Protein AF-0000000085051448 (afdb_homodimer)

Secondary structure (DSSP, 8-state):
-EEPEEEES--HHHHHHHHHHT--EEEETTTTT-HHHHHHHH-HHHHHHHHHHH--S-EEEEEEE-GGGTTEE-B-TTSSSBSSEEEEEEHHHHHHHHHS--TT--EEEEEEEEHHHHSTTHHHHS--TTS-TTS--EEEEESS-EEEEEE-SSEEEEEEEES-EEEEEE-GGGTGGG-B--SSS-GGGSPPBSS-TTS--TTT-TTHHHHHHT-EEEEE-TT-EEEE-TT-EEEEEE-SSSEEEEEEEE----TTSPPHHHHHHHHHHHHTTS-HHHHHHHHHHHIIIIIS-HHHHHTTS-GGG-GGGS---HHHHHHHHHHHHHHT-/-EEPEEEES--HHHHHHHHHHTS-EEEETTTTTSHHHHHHHH-HHHHHHHHHHH--S-EEEEEEE-GGGTTEE-B-TTSSSBSSEEEEEEHHHHHHHHHS--TT--EEEEEEEEHHHHSTTHHHHS--TTS-TTS--EEEEESS-EEEEEE-SSEEEEEEEES-EEEEEE-GGGTGGG-B--SSS-GGGSPPBSS-TTS--TTT-TTHHHHHHT-EEEEE-TT-EEEE-TT-EEEEEE-SSSEEEEEEEE----TTSPPHHHHHHHHHHHHTTS-HHHHHHHHHHHIIIIIS-HHHHHTTS-GGG-GGGS---HHHHHHHHHHHHHHT-

InterPro domains:
  IPR003347 JmjC domain [PS51184] (108-267)
  IPR003347 JmjC domain [SM00558] (89-260)
  IPR041667 Cupin-like domain 8 [PF13621] (12-253)

Solvent-accessible surface area (backbone atoms only — not comparable to full-atom values): 34245 Å² total; per-residue (Å²): 112,48,70,50,51,74,42,69,78,75,44,63,69,55,45,54,53,45,60,70,64,58,49,58,33,32,33,48,52,70,45,46,82,27,61,56,23,52,24,35,73,73,30,71,64,45,34,55,50,54,51,57,73,39,46,62,81,55,68,40,63,37,36,40,32,45,42,89,43,72,34,45,52,45,62,27,94,83,53,78,50,56,51,54,48,73,47,77,39,46,66,80,73,44,46,58,53,36,78,56,51,65,90,73,48,50,28,44,35,32,72,67,39,52,27,73,70,47,22,61,60,47,59,77,65,47,73,62,88,80,54,65,85,84,59,57,52,23,38,31,40,26,23,52,34,24,46,50,36,27,41,42,97,31,31,33,42,42,31,30,32,26,42,32,39,37,37,42,32,33,60,50,85,36,48,80,31,43,44,61,44,29,76,79,53,35,79,90,76,32,33,38,30,64,70,52,80,92,68,67,53,52,88,85,39,59,50,37,57,61,33,52,73,59,21,29,36,45,76,38,44,54,8,20,28,34,39,39,36,55,37,33,30,37,26,42,34,37,73,26,64,48,31,31,37,40,32,37,62,50,71,92,68,62,86,86,45,46,59,50,67,47,22,50,50,39,31,41,65,30,36,35,84,47,56,69,64,55,28,50,46,50,49,50,49,41,41,42,52,29,62,44,61,35,64,70,68,47,61,87,49,59,77,91,48,30,49,89,76,37,80,74,44,73,67,53,44,52,52,51,25,48,54,44,21,61,58,32,104,114,46,69,49,51,75,42,67,78,76,44,63,69,55,45,53,53,45,60,71,64,57,51,56,34,32,33,46,51,72,45,46,83,26,60,56,24,52,24,36,72,73,29,72,64,43,32,54,47,53,50,57,73,39,46,61,81,55,69,38,63,36,35,40,31,45,43,88,42,72,34,45,52,47,60,26,95,84,53,80,50,53,51,54,48,73,47,78,38,46,64,79,72,45,46,56,52,38,79,56,51,65,88,72,48,52,28,44,34,33,71,68,40,54,27,73,69,47,22,60,58,46,59,78,64,46,73,61,87,82,53,63,84,84,58,56,53,22,39,31,40,24,22,52,33,25,47,51,35,27,42,39,96,32,30,33,41,42,30,30,32,27,44,32,38,37,38,42,32,32,58,50,86,35,50,78,32,43,44,61,44,29,77,82,53,35,78,90,76,30,34,39,31,63,70,51,80,91,68,67,53,55,88,84,39,58,50,37,57,62,34,51,74,59,21,29,37,45,76,40,43,55,8,20,27,33,39,40,34,53,37,32,30,36,25,42,35,37,73,26,66,47,31,31,35,40,30,36,64,49,71,92,68,62,87,86,45,45,59,51,68,47,23,49,52,39,31,42,65,30,37,34,85,48,58,69,64,54,30,51,45,50,49,48,51,41,43,41,52,30,63,41,61,35,63,71,69,47,59,89,50,59,77,89,49,31,49,87,75,38,78,74,45,74,68,54,45,52,52,52,25,49,55,44,20,61,57,31,105

Structure (mmCIF, N/CA/C/O backbone):
data_AF-0000000085051448-model_v1
#
loop_
_entity.id
_entity.type
_entity.pdbx_description
1 polymer 'Transcription factor jumonji jmjC domain-containing protein'
#
loop_
_atom_site.group_PDB
_atom_site.id
_atom_site.type_symbol
_atom_site.label_atom_id
_atom_site.label_alt_id
_atom_site.label_comp_id
_atom_site.label_asym_id
_atom_site.label_entity_id
_atom_site.label_seq_id
_atom_site.pdbx_PDB_ins_code
_atom_site.Cartn_x
_atom_site.Cartn_y
_atom_site.Cartn_z
_atom_site.occupancy
_atom_site.B_iso_or_equiv
_atom_site.auth_seq_id
_atom_site.auth_comp_id
_atom_site.auth_asym_id
_atom_site.auth_atom_id
_atom_site.pdbx_PDB_model_num
ATOM 1 N N . MET A 1 1 ? -3.305 14.875 30.281 1 81.69 1 MET A N 1
ATOM 2 C CA . MET A 1 1 ? -2.477 15.016 29.094 1 81.69 1 MET A CA 1
ATOM 3 C C . MET A 1 1 ? -1.016 15.242 29.469 1 81.69 1 MET A C 1
ATOM 5 O O . MET A 1 1 ? -0.719 15.992 30.391 1 81.69 1 MET A O 1
ATOM 9 N N . THR A 1 2 ? -0.083 14.578 28.844 1 93.44 2 THR A N 1
ATOM 10 C CA . THR A 1 2 ? 1.352 14.641 29.109 1 93.44 2 THR A CA 1
ATOM 11 C C . THR A 1 2 ? 1.972 15.852 28.422 1 93.44 2 THR A C 1
ATOM 13 O O . THR A 1 2 ? 1.709 16.109 27.234 1 93.44 2 THR A O 1
ATOM 16 N N . PRO A 1 3 ? 2.719 16.672 29.125 1 97.12 3 PRO A N 1
ATOM 17 C CA . PRO A 1 3 ? 3.379 17.812 28.469 1 97.12 3 PRO A CA 1
ATOM 18 C C . PRO A 1 3 ? 4.398 17.375 27.422 1 97.12 3 PRO A C 1
ATOM 20 O O . PRO A 1 3 ? 5.086 16.359 27.609 1 97.12 3 PRO A O 1
ATOM 23 N N . VAL A 1 4 ? 4.48 18.078 26.375 1 98.38 4 VAL A N 1
ATOM 24 C CA . VAL A 1 4 ? 5.488 17.828 25.344 1 98.38 4 VAL A CA 1
ATOM 25 C C . VAL A 1 4 ? 6.883 18.094 25.922 1 98.38 4 VAL A C 1
ATOM 27 O O . VAL A 1 4 ? 7.082 19.062 26.656 1 98.38 4 VAL A O 1
ATOM 30 N N . ARG A 1 5 ? 7.836 17.266 25.562 1 97.12 5 ARG A N 1
ATOM 31 C CA . ARG A 1 5 ? 9.227 17.469 25.953 1 97.12 5 ARG A CA 1
ATOM 32 C C . ARG A 1 5 ? 9.75 18.812 25.453 1 97.12 5 ARG A C 1
ATOM 34 O O . ARG A 1 5 ? 9.453 19.219 24.328 1 97.12 5 ARG A O 1
ATOM 41 N N . THR A 1 6 ? 10.625 19.484 26.297 1 97.81 6 THR A N 1
ATOM 42 C CA . THR A 1 6 ? 11.164 20.797 25.953 1 97.81 6 THR A CA 1
ATOM 43 C C . THR A 1 6 ? 12.688 20.75 25.891 1 97.81 6 THR A C 1
ATOM 45 O O . THR A 1 6 ? 13.336 20.141 26.734 1 97.81 6 THR A O 1
ATOM 48 N N . ILE A 1 7 ? 13.172 21.375 24.859 1 97 7 ILE A N 1
ATOM 49 C CA . ILE A 1 7 ? 14.617 21.547 24.75 1 97 7 ILE A CA 1
ATOM 50 C C . ILE A 1 7 ? 14.953 23.031 24.688 1 97 7 ILE A C 1
ATOM 52 O O . ILE A 1 7 ? 14.266 23.812 24.031 1 97 7 ILE A O 1
ATOM 56 N N . GLU A 1 8 ? 16.016 23.406 25.375 1 95.12 8 GLU A N 1
ATOM 57 C CA . GLU A 1 8 ? 16.516 24.781 25.344 1 95.12 8 GLU A CA 1
ATOM 58 C C . GLU A 1 8 ? 17.75 24.891 24.453 1 95.12 8 GLU A C 1
ATOM 60 O O . GLU A 1 8 ? 18.547 23.969 24.375 1 95.12 8 GLU A O 1
ATOM 65 N N . ALA A 1 9 ? 17.922 26.031 23.844 1 89.19 9 ALA A N 1
ATOM 66 C CA . ALA A 1 9 ? 19.094 26.344 23.031 1 89.19 9 ALA A CA 1
ATOM 67 C C . ALA A 1 9 ? 19.406 25.203 22.062 1 89.19 9 ALA A C 1
ATOM 69 O O . ALA A 1 9 ? 20.547 24.719 22.016 1 89.19 9 ALA A O 1
ATOM 70 N N . VAL A 1 10 ? 18.422 24.859 21.344 1 91.31 10 VAL A N 1
ATOM 71 C CA . VAL A 1 10 ? 18.578 23.719 20.438 1 91.31 10 VAL A CA 1
ATOM 72 C C . VAL A 1 10 ? 19.625 24.062 19.375 1 91.31 10 VAL A C 1
ATOM 74 O O . VAL A 1 10 ? 19.578 25.141 18.781 1 91.31 10 VAL A O 1
ATOM 77 N N . THR A 1 11 ? 20.594 23.172 19.156 1 90.44 11 THR A N 1
ATOM 78 C CA . THR A 1 11 ? 21.562 23.281 18.078 1 90.44 11 THR A CA 1
ATOM 79 C C . THR A 1 11 ? 21.094 22.5 16.844 1 90.44 11 THR A C 1
ATOM 81 O O . THR A 1 11 ? 20.156 21.719 16.922 1 90.44 11 THR A O 1
ATOM 84 N N . ALA A 1 12 ? 21.797 22.75 15.734 1 88.94 12 ALA A N 1
ATOM 85 C CA . ALA A 1 12 ? 21.484 22.016 14.516 1 88.94 12 ALA A CA 1
ATOM 86 C C . ALA A 1 12 ? 21.656 20.516 14.727 1 88.94 12 ALA A C 1
ATOM 88 O O . ALA A 1 12 ? 20.859 19.703 14.242 1 88.94 12 ALA A O 1
ATOM 89 N N . GLU A 1 13 ? 22.672 20.188 15.406 1 89.88 13 GLU A N 1
ATOM 90 C CA . GLU A 1 13 ? 22.953 18.781 15.695 1 89.88 13 GLU A CA 1
ATOM 91 C C . GLU A 1 13 ? 21.859 18.156 16.562 1 89.88 13 GLU A C 1
ATOM 93 O O . GLU A 1 13 ? 21.375 17.062 16.281 1 89.88 13 GLU A O 1
ATOM 98 N N . ALA A 1 14 ? 21.484 18.891 17.547 1 92.25 14 ALA A N 1
ATOM 99 C CA . ALA A 1 14 ? 20.422 18.406 18.422 1 92.25 14 ALA A CA 1
ATOM 100 C C . ALA A 1 14 ? 19.109 18.266 17.656 1 92.25 14 ALA A C 1
ATOM 102 O O . ALA A 1 14 ? 18.328 17.359 17.922 1 92.25 14 ALA A O 1
ATOM 103 N N . PHE A 1 15 ? 19 19.141 16.734 1 96.25 15 PHE A N 1
ATOM 104 C CA . PHE A 1 15 ? 17.734 19.141 15.984 1 96.25 15 PHE A CA 1
ATOM 105 C C . PHE A 1 15 ? 17.656 17.906 15.086 1 96.25 15 PHE A C 1
ATOM 107 O O . PHE A 1 15 ? 16.562 17.359 14.875 1 96.25 15 PHE A O 1
ATOM 114 N N . THR A 1 16 ? 18.781 17.453 14.578 1 93.94 16 THR A N 1
ATOM 115 C CA . THR A 1 16 ? 18.812 16.234 13.789 1 93.94 16 THR A CA 1
ATOM 116 C C . THR A 1 16 ? 18.297 15.047 14.609 1 93.94 16 THR A C 1
ATOM 118 O O . THR A 1 16 ? 17.516 14.234 14.109 1 93.94 16 THR A O 1
ATOM 121 N N . ALA A 1 17 ? 18.688 15.008 15.828 1 94.06 17 ALA A N 1
ATOM 122 C CA . ALA A 1 17 ? 18.234 13.945 16.719 1 94.06 17 ALA A CA 1
ATOM 123 C C . ALA A 1 17 ? 16.75 14.078 17.031 1 94.06 17 ALA A C 1
ATOM 125 O O . ALA A 1 17 ? 16.047 13.078 17.172 1 94.06 17 ALA A O 1
ATOM 126 N N . VAL A 1 18 ? 16.312 15.281 17.156 1 95.06 18 VAL A N 1
ATOM 127 C CA . VAL A 1 18 ? 14.898 15.555 17.391 1 95.06 18 VAL A CA 1
ATOM 128 C C . VAL A 1 18 ? 14.062 15.016 16.234 1 95.06 18 VAL A C 1
ATOM 130 O O . VAL A 1 18 ? 13.062 14.328 16.453 1 95.06 18 VAL A O 1
ATOM 133 N N . GLN A 1 19 ? 14.523 15.289 15.047 1 94.81 19 GLN A N 1
ATOM 134 C CA . GLN A 1 19 ? 13.805 14.828 13.859 1 94.81 19 GLN A CA 1
ATOM 135 C C . GLN A 1 19 ? 13.773 13.305 13.789 1 94.81 19 GLN A C 1
ATOM 137 O O . GLN A 1 19 ? 12.734 12.719 13.477 1 94.81 19 GLN A O 1
ATOM 142 N N . ALA A 1 20 ? 14.883 12.711 14.164 1 92.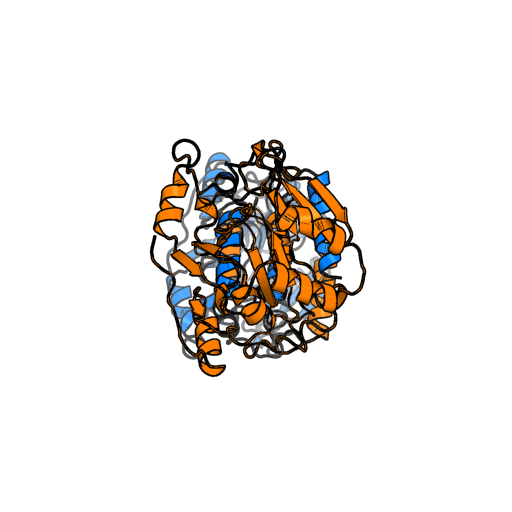75 20 ALA A N 1
ATOM 143 C CA . ALA A 1 20 ? 15.016 11.258 14.094 1 92.75 20 ALA A CA 1
ATOM 144 C C . ALA A 1 20 ? 14.102 10.57 15.102 1 92.75 20 ALA A C 1
ATOM 146 O O . ALA A 1 20 ? 13.578 9.484 14.836 1 92.75 20 ALA A O 1
ATOM 147 N N . ALA A 1 21 ? 13.883 11.219 16.219 1 94.94 21 ALA A N 1
ATOM 148 C CA . ALA A 1 21 ? 13.047 10.641 17.281 1 94.94 21 ALA A CA 1
ATOM 149 C C . ALA A 1 21 ? 11.57 10.688 16.891 1 94.94 21 ALA A C 1
ATOM 151 O O . ALA A 1 21 ? 10.75 9.977 17.484 1 94.94 21 ALA A O 1
ATOM 152 N N . ALA A 1 22 ? 11.211 11.484 15.914 1 95.94 22 ALA A N 1
ATOM 153 C CA . ALA A 1 22 ? 9.859 11.578 15.367 1 95.94 22 ALA A CA 1
ATOM 154 C C . ALA A 1 22 ? 8.828 11.797 16.469 1 95.94 22 ALA A C 1
ATOM 156 O O . ALA A 1 22 ? 7.785 11.148 16.484 1 95.94 22 ALA A O 1
ATOM 157 N N . GLN A 1 23 ? 9.219 12.602 17.453 1 97.44 23 GLN A N 1
ATOM 158 C CA . GLN A 1 23 ? 8.336 13.055 18.516 1 97.44 23 GLN A CA 1
ATOM 159 C C . GLN A 1 23 ? 8.25 14.578 18.562 1 97.44 23 GLN A C 1
ATOM 161 O O . GLN A 1 23 ? 9.219 15.266 18.25 1 97.44 23 GLN A O 1
ATOM 166 N N . PRO A 1 24 ? 7.027 15.078 18.953 1 98.62 24 PRO A N 1
ATOM 167 C CA . PRO A 1 24 ? 6.961 16.531 19.125 1 98.62 24 PRO A CA 1
ATOM 168 C C . PRO A 1 24 ? 7.918 17.047 20.203 1 98.62 24 PRO A C 1
ATOM 170 O O . PRO A 1 24 ? 8.109 16.375 21.219 1 98.62 24 PRO A O 1
ATOM 173 N N . VAL A 1 25 ? 8.492 18.172 19.984 1 98.69 25 VAL A N 1
ATOM 174 C CA . VAL A 1 25 ? 9.406 18.781 20.938 1 98.69 25 VAL A CA 1
ATOM 175 C C . VAL A 1 25 ? 9.219 20.297 20.938 1 98.69 25 VAL A C 1
ATOM 177 O O . VAL A 1 25 ? 9.148 20.922 19.875 1 98.69 25 VAL A O 1
ATOM 180 N N . VAL A 1 26 ? 9.07 20.891 22.109 1 98.75 26 VAL A N 1
ATOM 181 C CA . VAL A 1 26 ? 9.094 22.344 22.234 1 98.75 26 VAL A CA 1
ATOM 182 C C . VAL A 1 26 ? 10.531 22.844 22.156 1 98.75 26 VAL A C 1
ATOM 184 O O . VAL A 1 26 ? 11.398 22.391 22.891 1 98.75 26 VAL A O 1
ATOM 187 N N . LEU A 1 27 ? 10.766 23.641 21.203 1 98.56 27 LEU A N 1
ATOM 188 C CA . LEU A 1 27 ? 12.039 24.359 21.094 1 98.56 27 LEU A CA 1
ATOM 189 C C . LEU A 1 27 ? 11.961 25.734 21.75 1 98.56 27 LEU A C 1
ATOM 191 O O . LEU A 1 27 ? 11.609 26.719 21.109 1 98.56 27 LEU A O 1
ATOM 195 N N . LYS A 1 28 ? 12.367 25.812 22.969 1 98.19 28 LYS A N 1
ATOM 196 C CA . LYS A 1 28 ? 12.141 26.969 23.828 1 98.19 28 LYS A CA 1
ATOM 197 C C . LYS A 1 28 ? 12.938 28.172 23.344 1 98.19 28 LYS A C 1
ATOM 199 O O . LYS A 1 28 ? 14.156 28.078 23.156 1 98.19 28 LYS A O 1
ATOM 204 N N . GLN A 1 29 ? 12.234 29.297 23.078 1 97.94 29 GLN A N 1
ATOM 205 C CA . GLN A 1 29 ? 12.797 30.609 22.734 1 97.94 29 GLN A CA 1
ATOM 206 C C . GLN A 1 29 ? 13.688 30.516 21.5 1 97.94 29 GLN A C 1
ATOM 208 O O . GLN A 1 29 ? 14.68 31.234 21.391 1 97.94 29 GLN A O 1
ATOM 213 N N . LEU A 1 30 ? 13.398 29.547 20.641 1 97.88 30 LEU A N 1
ATOM 214 C CA . LEU A 1 30 ? 14.148 29.344 19.406 1 97.88 30 LEU A CA 1
ATOM 215 C C . LEU A 1 30 ? 14.203 30.625 18.578 1 97.88 30 LEU A C 1
ATOM 217 O O . LEU A 1 30 ? 15.219 30.938 17.953 1 97.88 30 LEU A O 1
ATOM 221 N N . VAL A 1 31 ? 13.102 31.438 18.609 1 98.19 31 VAL A N 1
ATOM 222 C CA . VAL A 1 31 ? 13.031 32.594 17.734 1 98.19 31 VAL A CA 1
ATOM 223 C C . VAL A 1 31 ? 12.859 33.875 18.562 1 98.19 31 VAL A C 1
ATOM 225 O O . VAL A 1 31 ? 12.219 34.812 18.109 1 98.19 31 VAL A O 1
ATOM 228 N N . ALA A 1 32 ? 13.305 33.906 19.688 1 97.75 32 ALA A N 1
ATOM 229 C CA . ALA A 1 32 ? 13.141 35 20.641 1 97.75 32 ALA A CA 1
ATOM 230 C C . ALA A 1 32 ? 13.727 36.281 20.094 1 97.75 32 ALA A C 1
ATOM 232 O O . ALA A 1 32 ? 13.258 37.375 20.406 1 97.75 32 ALA A O 1
ATOM 233 N N . ASP A 1 33 ? 14.711 36.188 19.266 1 97.25 33 ASP A N 1
ATOM 234 C CA . ASP A 1 33 ? 15.453 37.375 18.812 1 97.25 33 ASP A CA 1
ATOM 235 C C . ASP A 1 33 ? 14.852 37.938 17.516 1 97.25 33 ASP A C 1
ATOM 237 O O . ASP A 1 33 ? 15.344 38.906 16.984 1 97.25 33 ASP A O 1
ATOM 241 N N . TRP A 1 34 ? 13.836 37.344 17 1 98.62 34 TRP A N 1
ATOM 242 C CA . TRP A 1 34 ? 13.195 37.812 15.789 1 98.62 34 TRP A CA 1
ATOM 243 C C . TRP A 1 34 ? 12.602 39.219 16 1 98.62 34 TRP A C 1
ATOM 245 O O . TRP A 1 34 ? 12 39.469 17.047 1 98.62 34 TRP A O 1
ATOM 255 N N . PRO A 1 35 ? 12.742 40.125 14.992 1 98.62 35 PRO A N 1
ATOM 256 C CA . PRO A 1 35 ? 12.164 41.469 15.109 1 98.62 35 PRO A CA 1
ATOM 257 C C . PRO A 1 35 ? 10.672 41.438 15.445 1 98.62 35 PRO A C 1
ATOM 259 O O . PRO A 1 35 ? 10.203 42.25 16.234 1 98.62 35 PRO A O 1
ATOM 262 N N . ILE A 1 36 ? 9.93 40.531 14.922 1 98.81 36 ILE A N 1
ATOM 263 C CA . ILE A 1 36 ? 8.484 40.5 15.125 1 98.81 36 ILE A CA 1
ATOM 264 C C . ILE A 1 36 ? 8.18 40.125 16.578 1 98.81 36 ILE A C 1
ATOM 266 O O . ILE A 1 36 ? 7.176 40.562 17.141 1 98.81 36 ILE A O 1
ATOM 270 N N . VAL A 1 37 ? 8.977 39.281 17.172 1 98.81 37 VAL A N 1
ATOM 271 C CA . VAL A 1 37 ? 8.797 38.906 18.578 1 98.81 37 VAL A CA 1
ATOM 272 C C . VAL A 1 37 ? 9.07 40.125 19.453 1 98.81 37 VAL A C 1
ATOM 274 O O . VAL A 1 37 ? 8.336 40.406 20.406 1 98.81 37 VAL A O 1
ATOM 277 N N . ALA A 1 38 ? 10.141 40.875 19.125 1 98.56 38 ALA A N 1
ATOM 278 C CA . ALA A 1 38 ? 10.406 42.125 19.828 1 98.56 38 ALA A CA 1
ATOM 279 C C . ALA A 1 38 ? 9.227 43.094 19.703 1 98.56 38 ALA A C 1
ATOM 281 O O . ALA A 1 38 ? 8.844 43.719 20.688 1 98.56 38 ALA A O 1
ATOM 282 N N . ALA A 1 39 ? 8.711 43.188 18.531 1 98.69 39 ALA A N 1
ATOM 283 C CA . ALA A 1 39 ? 7.535 44.031 18.328 1 98.69 39 ALA A CA 1
ATOM 284 C C . ALA A 1 39 ? 6.371 43.562 19.188 1 98.69 39 ALA A C 1
ATOM 286 O O . ALA A 1 39 ? 5.672 44.375 19.797 1 98.69 39 ALA A O 1
ATOM 287 N N . ALA A 1 40 ? 6.156 42.281 19.266 1 98.56 40 ALA A N 1
ATOM 288 C CA . ALA A 1 40 ? 5.055 41.719 20.031 1 98.56 40 ALA A CA 1
ATOM 289 C C . ALA A 1 40 ? 5.199 42 21.516 1 98.56 40 ALA A C 1
ATOM 291 O O . ALA A 1 40 ? 4.203 42.156 22.219 1 98.56 40 ALA A O 1
ATOM 292 N N . ARG A 1 41 ? 6.418 42.062 21.969 1 97.12 41 ARG A N 1
ATOM 293 C CA . ARG A 1 41 ? 6.676 42.375 23.375 1 97.12 41 ARG A CA 1
ATOM 294 C C . ARG A 1 41 ? 6.301 43.844 23.672 1 97.12 41 ARG A C 1
ATOM 296 O O . ARG A 1 41 ? 6.074 44.188 24.828 1 97.12 41 ARG A O 1
ATOM 303 N N . GLN A 1 42 ? 6.312 44.625 22.688 1 98.06 42 GLN A N 1
ATOM 304 C CA . GLN A 1 42 ? 5.91 46 22.859 1 98.06 42 GLN A CA 1
ATOM 305 C C . GLN A 1 42 ? 4.391 46.156 22.828 1 98.06 42 GLN A C 1
ATOM 307 O O . GLN A 1 42 ? 3.795 46.688 23.781 1 98.06 42 GLN A O 1
ATOM 312 N N . SER A 1 43 ? 3.768 45.75 21.75 1 98 43 SER A N 1
ATOM 313 C CA . SER A 1 43 ? 2.316 45.812 21.625 1 98 43 SER A CA 1
ATOM 314 C C . SER A 1 43 ? 1.847 45.094 20.359 1 98 43 SER A C 1
ATOM 316 O O . SER A 1 43 ? 2.639 44.844 19.453 1 98 43 SER A O 1
ATOM 318 N N . ASP A 1 44 ? 0.552 44.781 20.328 1 98.12 44 ASP A N 1
ATOM 319 C CA . ASP A 1 44 ? -0.04 44.219 19.125 1 98.12 44 ASP A CA 1
ATOM 320 C C . ASP A 1 44 ? 0.074 45.188 17.938 1 98.12 44 ASP A C 1
ATOM 322 O O . ASP A 1 44 ? 0.299 44.781 16.812 1 98.12 44 ASP A O 1
ATOM 326 N N . GLN A 1 45 ? 0.01 46.438 18.219 1 97.69 45 GLN A N 1
ATOM 327 C CA . GLN A 1 45 ? 0.123 47.469 17.203 1 97.69 45 GLN A CA 1
ATOM 328 C C . GLN A 1 45 ? 1.521 47.469 16.578 1 97.69 45 GLN A C 1
ATOM 330 O O . GLN A 1 45 ? 1.679 47.75 15.391 1 97.69 45 GLN A O 1
ATOM 335 N N . ALA A 1 46 ? 2.465 47.219 17.438 1 98.56 46 ALA A N 1
ATOM 336 C CA . ALA A 1 46 ? 3.834 47.188 16.938 1 98.56 46 ALA A CA 1
ATOM 337 C C . ALA A 1 46 ? 4.02 46.031 15.945 1 98.56 46 ALA A C 1
ATOM 339 O O . ALA A 1 46 ? 4.762 46.156 14.969 1 98.56 46 ALA A O 1
ATOM 340 N N . VAL A 1 47 ? 3.342 44.938 16.203 1 98.56 47 VAL A N 1
ATOM 341 C CA . VAL A 1 47 ? 3.395 43.812 15.281 1 98.56 47 VAL A CA 1
ATOM 342 C C . VAL A 1 47 ? 2.77 44.188 13.945 1 98.56 47 VAL A C 1
ATOM 344 O O . VAL A 1 47 ? 3.363 43.969 12.883 1 98.56 47 VAL A O 1
ATOM 347 N N . THR A 1 48 ? 1.571 44.781 13.953 1 98.19 48 THR A N 1
ATOM 348 C CA . THR A 1 48 ? 0.883 45.125 12.719 1 98.19 48 THR A CA 1
ATOM 349 C C . THR A 1 48 ? 1.668 46.188 11.953 1 98.19 48 THR A C 1
ATOM 351 O O . THR A 1 48 ? 1.682 46.188 10.719 1 98.19 48 THR A O 1
ATOM 354 N N . ALA A 1 49 ? 2.33 47.094 12.664 1 98.06 49 ALA A N 1
ATOM 355 C CA . ALA A 1 49 ? 3.162 48.094 12.016 1 98.06 49 ALA A CA 1
ATOM 356 C C . ALA A 1 49 ? 4.34 47.438 11.289 1 98.06 49 ALA A C 1
ATOM 358 O O . ALA A 1 49 ? 4.652 47.812 10.156 1 98.06 49 ALA A O 1
ATOM 359 N N . LEU A 1 50 ? 4.977 46.594 11.992 1 98.25 50 LEU A N 1
ATOM 360 C CA . LEU A 1 50 ? 6.094 45.875 11.383 1 98.25 50 LEU A CA 1
ATOM 361 C C . LEU A 1 50 ? 5.648 45.156 10.117 1 98.25 50 LEU A C 1
ATOM 363 O O . LEU A 1 50 ? 6.309 45.219 9.086 1 98.25 50 LEU A O 1
ATOM 367 N N . LEU A 1 51 ? 4.531 44.438 10.164 1 98.31 51 LEU A N 1
ATOM 368 C CA . LEU A 1 51 ? 4.023 43.688 9.023 1 98.31 51 LEU A CA 1
ATOM 369 C C . LEU A 1 51 ? 3.605 44.625 7.898 1 98.31 51 LEU A C 1
ATOM 371 O O . LEU A 1 51 ? 3.76 44.312 6.719 1 98.31 51 LEU A O 1
ATOM 375 N N . ALA A 1 52 ? 3.078 45.75 8.281 1 97.38 52 ALA A N 1
ATOM 376 C CA . ALA A 1 52 ? 2.715 46.75 7.281 1 97.38 52 ALA A CA 1
ATOM 377 C C . ALA A 1 52 ? 3.943 47.219 6.512 1 97.38 52 ALA A C 1
ATOM 379 O O . ALA A 1 52 ? 3.871 47.469 5.305 1 97.38 52 ALA A O 1
ATOM 380 N N . ASP A 1 53 ? 4.992 47.375 7.242 1 97.06 53 ASP A N 1
ATOM 381 C CA . ASP A 1 53 ? 6.234 47.812 6.629 1 97.06 53 ASP A CA 1
ATOM 382 C C . ASP A 1 53 ? 6.766 46.812 5.633 1 97.06 53 ASP A C 1
ATOM 384 O O . ASP A 1 53 ? 7.441 47.156 4.664 1 97.06 53 ASP A O 1
ATOM 388 N N . LEU A 1 54 ? 6.465 45.562 5.832 1 97.56 54 LEU A N 1
ATOM 389 C CA . LEU A 1 54 ? 6.969 44.469 4.996 1 97.56 54 LEU A CA 1
ATOM 390 C C . LEU A 1 54 ? 5.965 44.094 3.908 1 97.56 54 LEU A C 1
ATOM 392 O O . LEU A 1 54 ? 6.254 43.281 3.037 1 97.56 54 LEU A O 1
ATOM 396 N N . ASP A 1 55 ? 4.816 44.719 3.893 1 97.75 55 ASP A N 1
ATOM 397 C CA . ASP A 1 55 ? 3.662 44.344 3.08 1 97.75 55 ASP A CA 1
ATOM 398 C C . ASP A 1 55 ? 3.926 44.594 1.599 1 97.75 55 ASP A C 1
ATOM 400 O O . ASP A 1 55 ? 4.375 45.688 1.224 1 97.75 55 ASP A O 1
ATOM 404 N N . ALA A 1 56 ? 3.658 43.625 0.754 1 97.5 56 ALA A N 1
ATOM 405 C CA . ALA A 1 56 ? 3.848 43.75 -0.689 1 97.5 56 ALA A CA 1
ATOM 406 C C . ALA A 1 56 ? 2.682 44.5 -1.33 1 97.5 56 ALA A C 1
ATOM 408 O O . ALA A 1 56 ? 2.729 44.844 -2.516 1 97.5 56 ALA A O 1
ATOM 409 N N . GLY A 1 57 ? 1.615 44.75 -0.558 1 97 57 GLY A N 1
ATOM 410 C CA . GLY A 1 57 ? 0.466 45.469 -1.078 1 97 57 GLY A CA 1
ATOM 411 C C . GLY A 1 57 ? -0.498 44.594 -1.847 1 97 57 GLY A C 1
ATOM 412 O O . GLY A 1 57 ? -1.141 45.031 -2.795 1 97 57 GLY A O 1
ATOM 413 N N . LEU A 1 58 ? -0.546 43.312 -1.591 1 97.62 58 LEU A N 1
ATOM 414 C CA . LEU A 1 58 ? -1.477 42.375 -2.205 1 97.62 58 LEU A CA 1
ATOM 415 C C . LEU A 1 58 ? -2.631 42.062 -1.26 1 97.62 58 LEU A C 1
ATOM 417 O O . LEU A 1 58 ? -2.479 42.156 -0.039 1 97.62 58 LEU A O 1
ATOM 421 N N . LYS A 1 59 ? -3.764 41.75 -1.85 1 97.94 59 LYS A N 1
ATOM 422 C CA . LYS A 1 59 ? -4.875 41.281 -1.016 1 97.94 59 LYS A CA 1
ATOM 423 C C . LYS A 1 59 ? -4.605 39.906 -0.442 1 97.94 59 LYS A C 1
ATOM 425 O O . LYS A 1 59 ? -4.039 39.062 -1.121 1 97.94 59 LYS A O 1
ATOM 430 N N . VAL A 1 60 ? -5.012 39.781 0.775 1 97.38 60 VAL A N 1
ATOM 431 C CA . VAL A 1 60 ? -4.812 38.5 1.46 1 97.38 60 VAL A CA 1
ATOM 432 C C . VAL A 1 60 ? -6.164 37.875 1.769 1 97.38 60 VAL A C 1
ATOM 434 O O . VAL A 1 60 ? -7.164 38.562 1.938 1 97.38 60 VAL A O 1
ATOM 437 N N . PRO A 1 61 ? -6.211 36.562 1.776 1 97 61 PRO A N 1
ATOM 438 C CA . PRO A 1 61 ? -7.457 35.906 2.174 1 97 61 PRO A CA 1
ATOM 439 C C . PRO A 1 61 ? -7.727 36 3.672 1 97 61 PRO A C 1
ATOM 441 O O . PRO A 1 61 ? -6.902 35.562 4.484 1 97 61 PRO A O 1
ATOM 444 N N . LEU A 1 62 ? -8.867 36.531 4.043 1 97.5 62 LEU A N 1
ATOM 445 C CA . LEU A 1 62 ? -9.32 36.594 5.426 1 97.5 62 LEU A CA 1
ATOM 446 C C . LEU A 1 62 ? -10.508 35.656 5.652 1 97.5 62 LEU A C 1
ATOM 448 O O . LEU A 1 62 ? -11.539 35.781 4.984 1 97.5 62 LEU A O 1
ATOM 452 N N . SER A 1 63 ? -10.352 34.75 6.508 1 96.88 63 SER A N 1
ATOM 453 C CA . SER A 1 63 ? -11.445 33.875 6.906 1 96.88 63 SER A CA 1
ATOM 454 C C . SER A 1 63 ? -12.219 34.469 8.086 1 96.88 63 SER A C 1
ATOM 456 O O . SER A 1 63 ? -11.617 34.969 9.039 1 96.88 63 SER A O 1
ATOM 458 N N . ILE A 1 64 ? -13.516 34.406 7.984 1 97.19 64 ILE A N 1
ATOM 459 C CA . ILE A 1 64 ? -14.414 34.938 9.008 1 97.19 64 ILE A CA 1
ATOM 460 C C . ILE A 1 64 ? -15.266 33.781 9.578 1 97.19 64 ILE A C 1
ATOM 462 O O . ILE A 1 64 ? -16.062 33.188 8.859 1 97.19 64 ILE A O 1
ATOM 466 N N . LEU A 1 65 ? -15.055 33.562 10.836 1 97.06 65 LEU A N 1
ATOM 467 C CA . LEU A 1 65 ? -15.844 32.562 11.562 1 97.06 65 LEU A CA 1
ATOM 468 C C . LEU A 1 65 ? -17.078 33.188 12.195 1 97.06 65 LEU A C 1
ATOM 470 O O . LEU A 1 65 ? -16.953 34.156 12.969 1 97.06 65 LEU A O 1
ATOM 474 N N . PRO A 1 66 ? -18.234 32.688 11.883 1 96.56 66 PRO A N 1
ATOM 475 C CA . PRO A 1 66 ? -19.422 33.25 12.531 1 96.56 66 PRO A CA 1
ATOM 476 C C . PRO A 1 66 ? -19.5 32.906 14.016 1 96.56 66 PRO A C 1
ATOM 478 O O . PRO A 1 66 ? -18.828 31.984 14.477 1 96.56 66 PRO A O 1
ATOM 481 N N . PRO A 1 67 ? -20.312 33.625 14.766 1 95.25 67 PRO A N 1
ATOM 482 C CA . PRO A 1 67 ? -20.422 33.406 16.203 1 95.25 67 PRO A CA 1
ATOM 483 C C . PRO A 1 67 ? -20.812 31.953 16.547 1 95.25 67 PRO A C 1
ATOM 485 O O . PRO A 1 67 ? -20.328 31.406 17.547 1 95.25 67 PRO A O 1
ATOM 488 N N . GLU A 1 68 ? -21.594 31.344 15.703 1 94.25 68 GLU A N 1
ATOM 489 C CA . GLU A 1 68 ? -22.109 30 15.969 1 94.25 68 GLU A CA 1
ATOM 490 C C . GLU A 1 68 ? -21 28.953 15.891 1 94.25 68 GLU A C 1
ATOM 492 O O . GLU A 1 68 ? -21.172 27.828 16.359 1 94.25 68 GLU A O 1
ATOM 497 N N . ALA A 1 69 ? -19.891 29.297 15.289 1 95.12 69 ALA A N 1
ATOM 498 C CA . ALA A 1 69 ? -18.766 28.359 15.172 1 95.12 69 ALA A CA 1
ATOM 499 C C . ALA A 1 69 ? -18.047 28.203 16.5 1 95.12 69 ALA A C 1
ATOM 501 O O . ALA A 1 69 ? -17.219 27.312 16.656 1 95.12 69 ALA A O 1
ATOM 502 N N . ASN A 1 70 ? -18.359 29.062 17.484 1 92.56 70 ASN A N 1
ATOM 503 C CA . ASN A 1 70 ? -17.766 29.031 18.812 1 92.56 70 ASN A CA 1
ATOM 504 C C . ASN A 1 70 ? -16.234 29.016 18.734 1 92.56 70 ASN A C 1
ATOM 506 O O . ASN A 1 70 ? -15.586 28.25 19.453 1 92.56 70 ASN A O 1
ATOM 510 N N . GLY A 1 71 ? -15.695 29.703 17.75 1 94.5 71 GLY A N 1
ATOM 511 C CA . GLY A 1 71 ? -14.266 29.953 17.656 1 94.5 71 GLY A CA 1
ATOM 512 C C . GLY A 1 71 ? -13.492 28.781 17.078 1 94.5 71 GLY A C 1
ATOM 513 O O . GLY A 1 71 ? -12.266 28.734 17.156 1 94.5 71 GLY A O 1
ATOM 514 N N . LEU A 1 72 ? -14.18 27.766 16.5 1 96.62 72 LEU A N 1
ATOM 515 C CA . LEU A 1 72 ? -13.5 26.594 15.977 1 96.62 72 LEU A CA 1
ATOM 516 C C . LEU A 1 72 ? -13.703 26.469 14.469 1 96.62 72 LEU A C 1
ATOM 518 O O . LEU A 1 72 ? -14.836 26.359 14 1 96.62 72 LEU A O 1
ATOM 522 N N . CYS A 1 73 ? -12.586 26.531 13.727 1 95.56 73 CYS A N 1
ATOM 523 C CA . CYS A 1 73 ? -12.648 26.219 12.305 1 95.56 73 CYS A CA 1
ATOM 524 C C . CYS A 1 73 ? -12.922 24.734 12.078 1 95.56 73 CYS A C 1
ATOM 526 O O . CYS A 1 73 ? -12.211 23.875 12.602 1 95.56 73 CYS A O 1
ATOM 528 N N . HIS A 1 74 ? -13.945 24.422 11.289 1 96.5 74 HIS A N 1
ATOM 529 C CA . HIS A 1 74 ? -14.422 23.047 11.148 1 96.5 74 HIS A CA 1
ATOM 530 C C . HIS A 1 74 ? -15.156 22.859 9.828 1 96.5 74 HIS A C 1
ATOM 532 O O . HIS A 1 74 ? -15.211 23.766 9 1 96.5 74 HIS A O 1
ATOM 538 N N . TYR A 1 75 ? -15.555 21.625 9.633 1 96.5 75 TYR A N 1
ATOM 539 C CA . TYR A 1 75 ? -16.516 21.375 8.562 1 96.5 75 TYR A CA 1
ATOM 540 C C . TYR A 1 75 ? -17.859 22.016 8.859 1 96.5 75 TYR A C 1
ATOM 542 O O . TYR A 1 75 ? -18.188 22.281 10.016 1 96.5 75 TYR A O 1
ATOM 550 N N . ASP A 1 76 ? -18.594 22.312 7.727 1 95.31 76 ASP A N 1
ATOM 551 C CA . ASP A 1 76 ? -20.016 22.609 7.938 1 95.31 76 ASP A CA 1
ATOM 552 C C . ASP A 1 76 ? -20.797 21.344 8.227 1 95.31 76 ASP A C 1
ATOM 554 O O . ASP A 1 76 ? -20.234 20.25 8.281 1 95.31 76 ASP A O 1
ATOM 558 N N . ALA A 1 77 ? -22.078 21.453 8.445 1 93.31 77 ALA A N 1
ATOM 559 C CA . ALA A 1 77 ? -22.922 20.328 8.859 1 93.31 77 ALA A CA 1
ATOM 560 C C . ALA A 1 77 ? -22.969 19.25 7.781 1 93.31 77 ALA A C 1
ATOM 562 O O . ALA A 1 77 ? -23.125 18.062 8.086 1 93.31 77 ALA A O 1
ATOM 563 N N . SER A 1 78 ? -22.812 19.594 6.535 1 93.69 78 SER A N 1
ATOM 564 C CA . SER A 1 78 ? -22.922 18.656 5.426 1 93.69 78 SER A CA 1
ATOM 565 C C . SER A 1 78 ? -21.609 17.891 5.234 1 93.69 78 SER A C 1
ATOM 567 O O . SER A 1 78 ? -21.562 16.891 4.523 1 93.69 78 SER A O 1
ATOM 569 N N . LEU A 1 79 ? -20.469 18.375 5.848 1 95.12 79 LEU A N 1
ATOM 570 C CA . LEU A 1 79 ? -19.125 17.812 5.727 1 95.12 79 LEU A CA 1
ATOM 571 C C . LEU A 1 79 ? -18.609 17.969 4.301 1 95.12 79 LEU A C 1
ATOM 573 O O . LEU A 1 79 ? -17.672 17.266 3.902 1 95.12 79 LEU A O 1
ATOM 577 N N . THR A 1 80 ? -19.234 18.797 3.473 1 93.56 80 THR A N 1
ATOM 578 C CA . THR A 1 80 ? -18.797 19.047 2.105 1 93.56 80 THR A CA 1
ATOM 579 C C . THR A 1 80 ? -18.297 20.484 1.952 1 93.56 80 THR A C 1
ATOM 581 O O . THR A 1 80 ? -18 20.938 0.84 1 93.56 80 THR A O 1
ATOM 584 N N . GLY A 1 81 ? -18.188 21.141 2.98 1 94.75 81 GLY A N 1
ATOM 585 C CA . GLY A 1 81 ? -17.688 22.5 3.068 1 94.75 81 GLY A CA 1
ATOM 586 C C . GLY A 1 81 ? -17.203 22.859 4.457 1 94.75 81 GLY A C 1
ATOM 587 O O . GLY A 1 81 ? -17.031 21.984 5.312 1 94.75 81 GLY A O 1
ATOM 588 N N . VAL A 1 82 ? -16.922 24.188 4.648 1 96.31 82 VAL A N 1
ATOM 589 C CA . VAL A 1 82 ? -16.391 24.656 5.926 1 96.31 82 VAL A CA 1
ATOM 590 C C . VAL A 1 82 ? -17.406 25.578 6.598 1 96.31 82 VAL A C 1
ATOM 592 O O . VAL A 1 82 ? -18.344 26.062 5.949 1 96.31 82 VAL A O 1
ATOM 595 N N . ASN A 1 83 ? -17.281 25.781 7.844 1 96.94 83 ASN A N 1
ATOM 596 C CA . ASN A 1 83 ? -18.234 26.562 8.633 1 96.94 83 ASN A CA 1
ATOM 597 C C . ASN A 1 83 ? -17.844 28.031 8.695 1 96.94 83 ASN A C 1
ATOM 599 O O . ASN A 1 83 ? -18.297 28.766 9.57 1 96.94 83 ASN A O 1
ATOM 603 N N . PHE A 1 84 ? -16.938 28.469 7.832 1 96.5 84 PHE A N 1
ATOM 604 C CA . PHE A 1 84 ? -16.516 29.859 7.762 1 96.5 84 PHE A CA 1
ATOM 605 C C . PHE A 1 84 ? -16.531 30.359 6.324 1 96.5 84 PHE A C 1
ATOM 607 O O . PHE A 1 84 ? -16.719 29.578 5.391 1 96.5 84 PHE A O 1
ATOM 614 N N . ARG A 1 85 ? -16.438 31.656 6.152 1 96.56 85 ARG A N 1
ATOM 615 C CA . ARG A 1 85 ? -16.328 32.25 4.828 1 96.56 85 ARG A CA 1
ATOM 616 C C . ARG A 1 85 ? -15.008 33 4.668 1 96.56 85 ARG A C 1
ATOM 618 O O . ARG A 1 85 ? -14.414 33.438 5.652 1 96.56 85 ARG A O 1
ATOM 625 N N . THR A 1 86 ? -14.531 33.094 3.457 1 96.56 86 THR A N 1
ATOM 626 C CA . THR A 1 86 ? -13.266 33.75 3.174 1 96.56 86 THR A CA 1
ATOM 627 C C . THR A 1 86 ? -13.469 34.906 2.205 1 96.56 86 THR A C 1
ATOM 629 O O . THR A 1 86 ? -14.227 34.781 1.24 1 96.56 86 THR A O 1
ATOM 632 N N . THR A 1 87 ? -12.867 36.062 2.502 1 97.19 87 THR A N 1
ATOM 633 C CA . THR A 1 87 ? -12.891 37.219 1.641 1 97.19 87 THR A CA 1
ATOM 634 C C . THR A 1 87 ? -11.477 37.719 1.372 1 97.19 87 THR A C 1
ATOM 636 O O . THR A 1 87 ? -10.555 37.469 2.146 1 97.19 87 THR A O 1
ATOM 639 N N . SER A 1 88 ? -11.281 38.406 0.275 1 97.62 88 SER A N 1
ATOM 640 C CA . SER A 1 88 ? -10 39 -0.068 1 97.62 88 SER A CA 1
ATOM 641 C C . SER A 1 88 ? -9.938 40.438 0.381 1 97.62 88 SER A C 1
ATOM 643 O O . SER A 1 88 ? -10.758 41.281 -0.035 1 97.62 88 SER A O 1
ATOM 645 N N . GLN A 1 89 ? -9.008 40.75 1.21 1 97 89 GLN A N 1
ATOM 646 C CA . GLN A 1 89 ? -8.867 42.094 1.777 1 97 89 GLN A CA 1
ATOM 647 C C . GLN A 1 89 ? -7.41 42.531 1.822 1 97 89 GLN A C 1
ATOM 649 O O . GLN A 1 89 ? -6.508 41.688 1.854 1 97 89 GLN A O 1
ATOM 654 N N . TRP A 1 90 ? -7.215 43.844 1.763 1 96.56 90 TRP A N 1
ATOM 655 C CA . TRP A 1 90 ? -5.871 44.344 2.021 1 96.56 90 TRP A CA 1
ATOM 656 C C . TRP A 1 90 ? -5.496 44.156 3.49 1 96.56 90 TRP A C 1
ATOM 658 O O . TRP A 1 90 ? -6.348 44.281 4.375 1 96.56 90 TRP A O 1
ATOM 668 N N . LEU A 1 91 ? -4.23 43.938 3.744 1 95.75 91 LEU A N 1
ATOM 669 C CA . LEU A 1 91 ? -3.76 43.719 5.109 1 95.75 91 LEU A CA 1
ATOM 670 C C . LEU A 1 91 ? -4.148 44.906 6 1 95.75 91 LEU A C 1
ATOM 672 O O . LEU A 1 91 ? -4.59 44.719 7.133 1 95.75 91 LEU A O 1
ATOM 676 N N . GLU A 1 92 ? -4.031 46.062 5.496 1 94.25 92 GLU A N 1
ATOM 677 C CA . GLU A 1 92 ? -4.344 47.281 6.254 1 94.25 92 GLU A CA 1
ATOM 678 C C . GLU A 1 92 ? -5.805 47.312 6.691 1 94.25 92 GLU A C 1
ATOM 680 O O . GLU A 1 92 ? -6.137 47.844 7.754 1 94.25 92 GLU A O 1
ATOM 685 N N . ASP A 1 93 ? -6.645 46.719 5.887 1 95.69 93 ASP A N 1
ATOM 686 C CA . ASP A 1 93 ? -8.078 46.75 6.141 1 95.69 93 ASP A CA 1
ATOM 687 C C . ASP A 1 93 ? -8.484 45.688 7.168 1 95.69 93 ASP A C 1
ATOM 689 O O . ASP A 1 93 ? -9.586 45.75 7.711 1 95.69 93 ASP A O 1
ATOM 693 N N . ILE A 1 94 ? -7.629 44.812 7.434 1 95.88 94 ILE A N 1
ATOM 694 C CA . ILE A 1 94 ? -8.031 43.719 8.328 1 95.88 94 ILE A CA 1
ATOM 695 C C . ILE A 1 94 ? -7.594 44.031 9.75 1 95.88 94 ILE A C 1
ATOM 697 O O . ILE A 1 94 ? -8.094 43.438 10.711 1 95.88 94 ILE A O 1
ATOM 701 N N . TRP A 1 95 ? -6.605 44.938 9.953 1 96.5 95 TRP A N 1
ATOM 702 C CA . TRP A 1 95 ? -5.992 45.188 11.258 1 96.5 95 TRP A CA 1
ATOM 703 C C . TRP A 1 95 ? -7.051 45.531 12.297 1 96.5 95 TRP A C 1
ATOM 705 O O . TRP A 1 95 ? -7.051 45 13.398 1 96.5 95 TRP A O 1
ATOM 715 N N . PRO A 1 96 ? -8.008 46.438 11.961 1 95.12 96 PRO A N 1
ATOM 716 C CA . PRO A 1 96 ? -9.016 46.781 12.969 1 95.12 96 PRO A CA 1
ATOM 717 C C . PRO A 1 96 ? -9.789 45.594 13.484 1 95.12 96 PRO A C 1
ATOM 719 O O . PRO A 1 96 ? -10.117 45.5 14.672 1 95.12 96 PRO A O 1
ATOM 722 N N . ARG A 1 97 ? -10.062 44.656 12.625 1 93.94 97 ARG A N 1
ATOM 723 C CA . ARG A 1 97 ? -10.812 43.469 13.008 1 93.94 97 ARG A CA 1
ATOM 724 C C . ARG A 1 97 ? -9.977 42.562 13.914 1 93.94 97 ARG A C 1
ATOM 726 O O . ARG A 1 97 ? -10.523 41.906 14.797 1 93.94 97 ARG A O 1
ATOM 733 N N . LEU A 1 98 ? -8.711 42.531 13.664 1 96.31 98 LEU A N 1
ATOM 734 C CA . LEU A 1 98 ? -7.832 41.688 14.461 1 96.31 98 LEU A CA 1
ATOM 735 C C . LEU A 1 98 ? -7.508 42.344 15.797 1 96.31 98 LEU A C 1
ATOM 737 O O . LEU A 1 98 ? -7.426 41.656 16.828 1 96.31 98 LEU A O 1
ATOM 741 N N . LEU A 1 99 ? -7.289 43.625 15.836 1 96.06 99 LEU A N 1
ATOM 742 C CA . LEU A 1 99 ? -6.836 44.344 17.016 1 96.06 99 LEU A CA 1
ATOM 743 C C . LEU A 1 99 ? -8.008 44.688 17.938 1 96.06 99 LEU A C 1
ATOM 745 O O . LEU A 1 99 ? -7.836 44.781 19.156 1 96.06 99 LEU A O 1
ATOM 749 N N . SER A 1 100 ? -9.164 44.875 17.359 1 92.5 100 SER A N 1
ATOM 750 C CA . SER A 1 100 ? -10.391 45.188 18.078 1 92.5 100 SER A CA 1
ATOM 751 C C . SER A 1 100 ? -11.586 44.438 17.5 1 92.5 100 SER A C 1
ATOM 753 O O . SER A 1 100 ? -12.469 45.062 16.891 1 92.5 100 SER A O 1
ATOM 755 N N . PRO A 1 101 ? -11.57 43.156 17.719 1 86.5 101 PRO A N 1
ATOM 756 C CA . PRO A 1 101 ? -12.656 42.344 17.125 1 86.5 101 PRO A CA 1
ATOM 757 C C . PRO A 1 101 ? -14.031 42.75 17.656 1 86.5 101 PRO A C 1
ATOM 759 O O . PRO A 1 101 ? -14.148 43.188 18.812 1 86.5 101 PRO A O 1
ATOM 762 N N . PRO A 1 102 ? -14.977 42.594 16.734 1 85.38 102 PRO A N 1
ATOM 763 C CA . PRO A 1 102 ? -16.328 42.906 17.203 1 85.38 102 PRO A CA 1
ATOM 764 C C . PRO A 1 102 ? -16.766 42.031 18.375 1 85.38 102 PRO A C 1
ATOM 766 O O . PRO A 1 102 ? -16.281 40.906 18.531 1 85.38 102 PRO A O 1
ATOM 769 N N . ALA A 1 103 ? -17.703 42.5 19.156 1 88.25 103 ALA A N 1
ATOM 770 C CA . ALA A 1 103 ? -18.141 41.812 20.375 1 88.25 103 ALA A CA 1
ATOM 771 C C . ALA A 1 103 ? -19.172 40.75 20.031 1 88.25 103 ALA A C 1
ATOM 773 O O . ALA A 1 103 ? -19.688 40.062 20.938 1 88.25 103 ALA A O 1
ATOM 774 N N . ASP A 1 104 ? -19.406 40.438 18.828 1 91.06 104 ASP A N 1
ATOM 775 C CA . ASP A 1 104 ? -20.469 39.5 18.453 1 91.06 104 ASP A CA 1
ATOM 776 C C . ASP A 1 104 ? -19.953 38.062 18.484 1 91.06 104 ASP A C 1
ATOM 778 O O . ASP A 1 104 ? -20.719 37.125 18.266 1 91.06 104 ASP A O 1
ATOM 782 N N . GLY A 1 105 ? -18.766 37.844 18.719 1 90.56 105 GLY A N 1
ATOM 783 C CA . GLY A 1 105 ? -18.234 36.5 18.844 1 90.56 105 GLY A CA 1
ATOM 784 C C . GLY A 1 105 ? -17.656 35.969 17.562 1 90.56 105 GLY A C 1
ATOM 785 O O . GLY A 1 105 ? -17.203 34.812 17.5 1 90.56 105 GLY A O 1
ATOM 786 N N . SER A 1 106 ? -17.609 36.781 16.531 1 94.88 106 SER A N 1
ATOM 787 C CA . SER A 1 106 ? -16.984 36.375 15.281 1 94.88 106 SER A CA 1
ATOM 788 C C . SER A 1 106 ? -15.477 36.25 15.422 1 94.88 106 SER A C 1
ATOM 790 O O . SER A 1 106 ? -14.859 36.938 16.234 1 94.88 106 SER A O 1
ATOM 792 N N . GLY A 1 107 ? -14.938 35.25 14.758 1 96.38 107 GLY A N 1
ATOM 793 C CA . GLY A 1 107 ? -13.492 35.094 14.68 1 96.38 107 GLY A CA 1
ATOM 794 C C . GLY A 1 107 ? -12.914 35.469 13.336 1 96.38 107 GLY A C 1
ATOM 795 O O . GLY A 1 107 ? -13.609 35.438 12.32 1 96.38 107 GLY A O 1
ATOM 796 N N . TYR A 1 108 ? -11.68 35.938 13.328 1 97.12 108 TYR A N 1
ATOM 797 C CA . TYR A 1 108 ? -10.961 36.344 12.125 1 97.12 108 TYR A CA 1
ATOM 798 C C . TYR A 1 108 ? -9.586 35.688 12.07 1 97.12 108 TYR A C 1
ATOM 800 O O . TYR A 1 108 ? -8.883 35.625 13.078 1 97.12 108 TYR A O 1
ATOM 808 N N . TYR A 1 109 ? -9.242 35.219 10.945 1 95.69 109 TYR A N 1
ATOM 809 C CA . TYR A 1 109 ? -7.91 34.656 10.875 1 95.69 109 TYR A CA 1
ATOM 810 C C . TYR A 1 109 ? -7.406 34.594 9.43 1 95.69 109 TYR A C 1
ATOM 812 O O . TYR A 1 109 ? -8.203 34.531 8.492 1 95.69 109 TYR A O 1
ATOM 820 N N . VAL A 1 110 ? -6.184 34.844 9.164 1 97.12 110 VAL A N 1
ATOM 821 C CA . VAL A 1 110 ? -5.402 34.625 7.949 1 97.12 110 VAL A CA 1
ATOM 822 C C . VAL A 1 110 ? -4.613 33.312 8.07 1 97.12 110 VAL A C 1
ATOM 824 O O . VAL A 1 110 ? -3.871 33.125 9.039 1 97.12 110 VAL A O 1
ATOM 827 N N . GLN A 1 111 ? -4.812 32.5 7.051 1 95.25 111 GLN A N 1
ATOM 828 C CA . GLN A 1 111 ? -4.25 31.141 7.168 1 95.25 111 GLN A CA 1
ATOM 829 C C . GLN A 1 111 ? -3.104 30.953 6.18 1 95.25 111 GLN A C 1
ATOM 831 O O . GLN A 1 111 ? -3.275 31.141 4.973 1 95.25 111 GLN A O 1
ATOM 836 N N . SER A 1 112 ? -1.94 30.531 6.715 1 96.44 112 SER A N 1
ATOM 837 C CA . SER A 1 112 ? -0.822 30.016 5.93 1 96.44 112 SER A CA 1
ATOM 838 C C . SER A 1 112 ? -0.439 30.984 4.816 1 96.44 112 SER A C 1
ATOM 840 O O . SER A 1 112 ? -0.347 30.594 3.652 1 96.44 112 SER A O 1
ATOM 842 N N . LEU A 1 113 ? -0.256 32.188 5.098 1 97.56 113 LEU A N 1
ATOM 843 C CA . LEU A 1 113 ? 0.101 33.188 4.102 1 97.56 113 LEU A CA 1
ATOM 844 C C . LEU A 1 113 ? 1.552 33.031 3.658 1 97.56 113 LEU A C 1
ATOM 846 O O . LEU A 1 113 ? 2.469 33.125 4.48 1 97.56 113 LEU A O 1
ATOM 850 N N . PRO A 1 114 ? 1.822 32.781 2.385 1 97.94 114 PRO A N 1
ATOM 851 C CA . PRO A 1 114 ? 3.211 32.719 1.925 1 97.94 114 PRO A CA 1
ATOM 852 C C . PRO A 1 114 ? 3.949 34.031 2.045 1 97.94 114 PRO A C 1
ATOM 854 O O . PRO A 1 114 ? 3.666 34.969 1.293 1 97.94 114 PRO A O 1
ATOM 857 N N . THR A 1 115 ? 4.891 34.062 2.84 1 98.12 115 THR A N 1
ATOM 858 C CA . THR A 1 115 ? 5.555 35.344 3.111 1 98.12 115 THR A CA 1
ATOM 859 C C . THR A 1 115 ? 6.383 35.781 1.91 1 98.12 115 THR A C 1
ATOM 861 O O . THR A 1 115 ? 6.543 37 1.666 1 98.12 115 THR A O 1
ATOM 864 N N . GLU A 1 116 ? 6.914 34.844 1.19 1 97.31 116 GLU A N 1
ATOM 865 C CA . GLU A 1 116 ? 7.734 35.188 0.036 1 97.31 116 GLU A CA 1
ATOM 866 C C . GLU A 1 116 ? 6.945 36.031 -0.965 1 97.31 116 GLU A C 1
ATOM 868 O O . GLU A 1 116 ? 7.516 36.844 -1.688 1 97.31 116 GLU A O 1
ATOM 873 N N . ILE A 1 117 ? 5.699 35.875 -0.95 1 97.62 117 ILE A N 1
ATOM 874 C CA . ILE A 1 117 ? 4.832 36.562 -1.891 1 97.62 117 ILE A CA 1
ATOM 875 C C . ILE A 1 117 ? 4.27 37.812 -1.235 1 97.62 117 ILE A C 1
ATOM 877 O O . ILE A 1 117 ? 4.363 38.906 -1.798 1 97.62 117 ILE A O 1
ATOM 881 N N . TYR A 1 118 ? 3.807 37.75 -0.03 1 98 118 TYR A N 1
ATOM 882 C CA . TYR A 1 118 ? 3.004 38.812 0.579 1 98 118 TYR A CA 1
ATOM 883 C C . TYR A 1 118 ? 3.861 39.688 1.463 1 98 118 TYR A C 1
ATOM 885 O O . TYR A 1 118 ? 3.492 40.844 1.742 1 98 118 TYR A O 1
ATOM 893 N N . LEU A 1 119 ? 4.973 39.094 1.949 1 98 119 LEU A N 1
ATOM 894 C CA . LEU A 1 119 ? 5.926 39.812 2.809 1 98 119 LEU A CA 1
ATOM 895 C C . LEU A 1 119 ? 7.359 39.531 2.373 1 98 119 LEU A C 1
ATOM 897 O O . LEU A 1 119 ? 8.156 39 3.154 1 98 119 LEU A O 1
ATOM 901 N N . PRO A 1 120 ? 7.824 39.875 1.139 1 94.94 120 PRO A N 1
ATOM 902 C CA . PRO A 1 120 ? 9.039 39.375 0.487 1 94.94 120 PRO A CA 1
ATOM 903 C C . PRO A 1 120 ? 10.289 39.594 1.335 1 94.94 120 PRO A C 1
ATOM 905 O O . PRO A 1 120 ? 11.273 38.844 1.188 1 94.94 120 PRO A O 1
ATOM 908 N N . ARG A 1 121 ? 10.43 40.469 2.357 1 95.06 121 ARG A N 1
ATOM 909 C CA . ARG A 1 121 ? 11.641 40.688 3.135 1 95.06 121 ARG A CA 1
ATOM 910 C C . ARG A 1 121 ? 11.523 40.094 4.527 1 95.06 121 ARG A C 1
ATOM 912 O O . ARG A 1 121 ? 12.391 40.281 5.375 1 95.06 121 ARG A O 1
ATOM 919 N N . PHE A 1 122 ? 10.523 39.312 4.664 1 98 122 PHE A N 1
ATOM 920 C CA . PHE A 1 122 ? 10.305 38.75 5.988 1 98 122 PHE A CA 1
ATOM 921 C C . PHE A 1 122 ? 11.398 37.75 6.34 1 98 122 PHE A C 1
ATOM 923 O O . PHE A 1 122 ? 12.008 37.844 7.41 1 98 122 PHE A O 1
ATOM 930 N N . ALA A 1 123 ? 11.664 36.812 5.426 1 96.88 123 ALA A N 1
ATOM 931 C CA . ALA A 1 123 ? 12.609 35.719 5.691 1 96.88 123 ALA A CA 1
ATOM 932 C C . ALA A 1 123 ? 14.016 36.25 5.941 1 96.88 123 ALA A C 1
ATOM 934 O O . ALA A 1 123 ? 14.766 35.688 6.742 1 96.88 123 ALA A O 1
ATOM 935 N N . GLU A 1 124 ? 14.336 37.281 5.277 1 95.19 124 GLU A N 1
ATOM 936 C CA . GLU A 1 124 ? 15.648 37.906 5.449 1 95.19 124 GLU A CA 1
ATOM 937 C C . GLU A 1 124 ? 15.812 38.469 6.855 1 95.19 124 GLU A C 1
ATOM 939 O O . GLU A 1 124 ? 16.891 38.375 7.453 1 95.19 124 GLU A O 1
ATOM 944 N N . ALA A 1 125 ? 14.766 39.031 7.352 1 95.31 125 ALA A N 1
ATOM 945 C CA . ALA A 1 125 ? 14.789 39.656 8.664 1 95.31 125 ALA A CA 1
ATOM 946 C C . ALA A 1 125 ? 14.562 38.656 9.781 1 95.31 125 ALA A C 1
ATOM 948 O O . ALA A 1 125 ? 14.844 38.938 10.945 1 95.31 125 ALA A O 1
ATOM 949 N N . HIS A 1 126 ? 14.016 37.469 9.453 1 98 126 HIS A N 1
ATOM 950 C CA . HIS A 1 126 ? 13.648 36.438 10.414 1 98 126 HIS A CA 1
ATOM 951 C C . HIS A 1 126 ? 14.219 35.094 10.008 1 98 126 HIS A C 1
ATOM 953 O O . HIS A 1 126 ? 13.477 34.188 9.609 1 98 126 HIS A O 1
ATOM 959 N N . VAL A 1 127 ? 15.438 34.875 10.297 1 95.62 127 VAL A N 1
ATOM 960 C CA . VAL A 1 127 ? 16.141 33.719 9.812 1 95.62 127 VAL A CA 1
ATOM 961 C C . VAL A 1 127 ? 15.852 32.5 10.719 1 95.62 127 VAL A C 1
ATOM 963 O O . VAL A 1 127 ? 15.922 32.625 11.945 1 95.62 127 VAL A O 1
ATOM 966 N N . MET A 1 128 ? 15.453 31.406 10.18 1 96.5 128 MET A N 1
ATOM 967 C CA . MET A 1 128 ? 15.336 30.125 10.867 1 96.5 128 MET A CA 1
ATOM 968 C C . MET A 1 128 ? 16.656 29.359 10.82 1 96.5 128 MET A C 1
ATOM 970 O O . MET A 1 128 ? 17.062 28.875 9.766 1 96.5 128 MET A O 1
ATOM 974 N N . PRO A 1 129 ? 17.281 29.156 11.938 1 94.06 129 PRO A N 1
ATOM 975 C CA . PRO A 1 129 ? 18.625 28.594 11.93 1 94.06 129 PRO A CA 1
ATOM 976 C C . PRO A 1 129 ? 18.625 27.078 11.734 1 94.06 129 PRO A C 1
ATOM 978 O O . PRO A 1 129 ? 19.672 26.484 11.445 1 94.06 129 PRO A O 1
ATOM 981 N N . LEU A 1 130 ? 17.531 26.438 11.859 1 96.62 130 LEU A N 1
ATOM 982 C CA . LEU A 1 130 ? 17.5 24.984 11.891 1 96.62 130 LEU A CA 1
ATOM 983 C C . LEU A 1 130 ? 17.234 24.422 10.5 1 96.62 130 LEU A C 1
ATOM 985 O O . LEU A 1 130 ? 17.359 23.203 10.281 1 96.62 130 LEU A O 1
ATOM 989 N N . LEU A 1 131 ? 16.781 25.234 9.555 1 95.31 131 LEU A N 1
ATOM 990 C CA . LEU A 1 131 ? 16.359 24.766 8.242 1 95.31 131 LEU A CA 1
ATOM 991 C C . LEU A 1 131 ? 17.109 25.5 7.137 1 95.31 131 LEU A C 1
ATOM 993 O O . LEU A 1 131 ? 17.562 26.625 7.328 1 95.31 131 LEU A O 1
ATOM 997 N N . PRO A 1 132 ? 17.234 24.875 5.977 1 92.94 132 PRO A N 1
ATOM 998 C CA . PRO A 1 132 ? 17.797 25.594 4.836 1 92.94 132 PRO A CA 1
ATOM 999 C C . PRO A 1 132 ? 16.922 26.766 4.383 1 92.94 132 PRO A C 1
ATOM 1001 O O . PRO A 1 132 ? 15.703 26.734 4.566 1 92.94 132 PRO A O 1
ATOM 1004 N N . PRO A 1 133 ? 17.5 27.703 3.721 1 93.12 133 PRO A N 1
ATOM 1005 C CA . PRO A 1 133 ? 16.781 28.922 3.344 1 93.12 133 PRO A CA 1
ATOM 1006 C C . PRO A 1 133 ? 15.68 28.656 2.318 1 93.12 133 PRO A C 1
ATOM 1008 O O . PRO A 1 133 ? 14.797 29.5 2.131 1 93.12 133 PRO A O 1
ATOM 1011 N N . GLN A 1 134 ? 15.68 27.531 1.708 1 92.38 134 GLN A N 1
ATOM 1012 C CA . GLN A 1 134 ? 14.672 27.203 0.703 1 92.38 134 GLN A CA 1
ATOM 1013 C C . GLN A 1 134 ? 13.32 26.938 1.35 1 92.38 134 GLN A C 1
ATOM 1015 O O . GLN A 1 134 ? 12.281 27.016 0.691 1 92.38 134 GLN A O 1
ATOM 1020 N N . VAL A 1 135 ? 13.375 26.531 2.6 1 95.94 135 VAL A N 1
ATOM 1021 C CA . VAL A 1 135 ? 12.125 26.344 3.326 1 95.94 135 VAL A CA 1
ATOM 1022 C C . VAL A 1 135 ? 11.57 27.703 3.76 1 95.94 135 VAL A C 1
ATOM 1024 O O . VAL A 1 135 ? 12.148 28.375 4.629 1 95.94 135 VAL A O 1
ATOM 1027 N N . GLN A 1 136 ? 10.453 28.094 3.152 1 96.94 136 GLN A N 1
ATOM 1028 C CA . GLN A 1 136 ? 9.938 29.438 3.338 1 96.94 136 GLN A CA 1
ATOM 1029 C C . GLN A 1 136 ? 8.898 29.484 4.453 1 96.94 136 GLN A C 1
ATOM 1031 O O . GLN A 1 136 ? 8.102 28.562 4.598 1 96.94 136 GLN A O 1
ATOM 1036 N N . PRO A 1 137 ? 8.867 30.594 5.199 1 98.31 137 PRO A N 1
ATOM 1037 C CA . PRO A 1 137 ? 7.902 30.75 6.289 1 98.31 137 PRO A CA 1
ATOM 1038 C C . PRO A 1 137 ? 6.496 31.062 5.785 1 98.31 137 PRO A C 1
ATOM 1040 O O . PRO A 1 137 ? 6.34 31.75 4.777 1 98.31 137 PRO A O 1
ATOM 1043 N N . ARG A 1 138 ? 5.504 30.562 6.52 1 98.38 138 ARG A N 1
ATOM 1044 C CA . ARG A 1 138 ? 4.098 30.906 6.344 1 98.38 138 ARG A CA 1
ATOM 1045 C C . ARG A 1 138 ? 3.553 31.641 7.559 1 98.38 138 ARG A C 1
ATOM 1047 O O . ARG A 1 138 ? 3.828 31.25 8.695 1 98.38 138 ARG A O 1
ATOM 1054 N N . LEU A 1 139 ? 2.768 32.625 7.301 1 98.5 139 LEU A N 1
ATOM 1055 C CA . LEU A 1 139 ? 2.248 33.469 8.375 1 98.5 139 LEU A CA 1
ATOM 1056 C C . LEU A 1 139 ? 0.794 33.125 8.68 1 98.5 139 LEU A C 1
ATOM 1058 O O . LEU A 1 139 ? -0.01 32.938 7.766 1 98.5 139 LEU A O 1
ATOM 1062 N N . TRP A 1 140 ? 0.497 33.031 9.914 1 98.38 140 TRP A N 1
ATOM 1063 C CA . TRP A 1 140 ? -0.857 32.906 10.445 1 98.38 140 TRP A CA 1
ATOM 1064 C C . TRP A 1 140 ? -1.188 34.094 11.359 1 98.38 140 TRP A C 1
ATOM 1066 O O . TRP A 1 140 ? -0.406 34.438 12.25 1 98.38 140 TRP A O 1
ATOM 1076 N N . LEU A 1 141 ? -2.326 34.719 11.133 1 98.06 141 LEU A N 1
ATOM 1077 C CA . LEU A 1 141 ? -2.855 35.812 11.961 1 98.06 141 LEU A CA 1
ATOM 1078 C C . LEU A 1 141 ? -4.281 35.5 12.406 1 98.06 141 LEU A C 1
ATOM 1080 O O . LEU A 1 141 ? -5.059 34.906 11.648 1 98.06 141 LEU A O 1
ATOM 1084 N N . GLY A 1 142 ? -4.578 35.969 13.617 1 97.69 142 GLY A N 1
ATOM 1085 C CA . GLY A 1 142 ? -5.988 35.812 13.938 1 97.69 142 GLY A CA 1
ATOM 1086 C C . GLY A 1 142 ? -6.336 36.219 15.352 1 97.69 142 GLY A C 1
ATOM 1087 O O . GLY A 1 142 ? -5.457 36.625 16.125 1 97.69 142 GLY A O 1
ATOM 1088 N N . THR A 1 143 ? -7.676 36.25 15.641 1 97.56 143 THR A N 1
ATOM 1089 C CA . THR A 1 143 ? -8.203 36.438 16.984 1 97.56 143 THR A CA 1
ATOM 1090 C C . THR A 1 143 ? -8.109 35.125 17.781 1 97.56 143 THR A C 1
ATOM 1092 O O . THR A 1 143 ? -7.203 34.344 17.562 1 97.56 143 THR A O 1
ATOM 1095 N N . ASP A 1 144 ? -8.891 34.938 18.781 1 96.5 144 ASP A N 1
ATOM 1096 C CA . ASP A 1 144 ? -8.836 33.75 19.641 1 96.5 144 ASP A CA 1
ATOM 1097 C C . ASP A 1 144 ? -9.609 32.594 19.016 1 96.5 144 ASP A C 1
ATOM 1099 O O . ASP A 1 144 ? -10.492 32.031 19.656 1 96.5 144 ASP A O 1
ATOM 1103 N N . VAL A 1 145 ? -9.211 32.156 17.844 1 96.19 145 VAL A N 1
ATOM 1104 C CA . VAL A 1 145 ? -9.812 31.047 17.125 1 96.19 145 VAL A CA 1
ATOM 1105 C C . VAL A 1 145 ? -8.969 29.781 17.312 1 96.19 145 VAL A C 1
ATOM 1107 O O . VAL A 1 145 ? -7.824 29.859 17.781 1 96.19 145 VAL A O 1
ATOM 1110 N N . ALA A 1 146 ? -9.594 28.688 17.016 1 96.88 146 ALA A N 1
ATOM 1111 C CA . ALA A 1 146 ? -8.906 27.391 17.078 1 96.88 146 ALA A CA 1
ATOM 1112 C C . ALA A 1 146 ? -9.016 26.656 15.742 1 96.88 146 ALA A C 1
ATOM 1114 O O . ALA A 1 146 ? -10.023 26.781 15.039 1 96.88 146 ALA A O 1
ATOM 1115 N N . THR A 1 147 ? -7.961 26 15.383 1 95.75 147 THR A N 1
ATOM 1116 C CA . THR A 1 147 ? -8 25.078 14.25 1 95.75 147 THR A CA 1
ATOM 1117 C C . THR A 1 147 ? -8.328 23.672 14.711 1 95.75 147 THR A C 1
ATOM 1119 O O . THR A 1 147 ? -7.746 23.172 15.688 1 95.75 147 THR A O 1
ATOM 1122 N N . GLN A 1 148 ? -9.219 23.062 14.039 1 97.06 148 GLN A N 1
ATOM 1123 C CA . GLN A 1 148 ? -9.664 21.719 14.391 1 97.06 148 GLN A CA 1
ATOM 1124 C C . GLN A 1 148 ? -8.516 20.719 14.273 1 97.06 148 GLN A C 1
ATOM 1126 O O . GLN A 1 148 ? -7.586 20.906 13.484 1 97.06 148 GLN A O 1
ATOM 1131 N N . THR A 1 149 ? -8.594 19.609 15.055 1 98.25 149 THR A N 1
ATOM 1132 C CA . THR A 1 149 ? -7.598 18.547 15.055 1 98.25 149 THR A CA 1
ATOM 1133 C C . THR A 1 149 ? -7.375 18.016 13.641 1 98.25 149 THR A C 1
ATOM 1135 O O . THR A 1 149 ? -8.328 17.641 12.961 1 98.25 149 THR A O 1
ATOM 1138 N N . HIS A 1 150 ? -6.168 18.062 13.172 1 97.88 150 HIS A N 1
ATOM 1139 C CA . HIS A 1 150 ? -5.77 17.609 11.844 1 97.88 150 HIS A CA 1
ATOM 1140 C C . HIS A 1 150 ? -4.312 17.156 11.828 1 97.88 150 HIS A C 1
ATOM 1142 O O . HIS A 1 150 ? -3.645 17.172 12.867 1 97.88 150 HIS A O 1
ATOM 1148 N N . TYR A 1 151 ? -3.799 16.625 10.719 1 97 151 TYR A N 1
ATOM 1149 C CA . TYR A 1 151 ? -2.396 16.25 10.578 1 97 151 TYR A CA 1
ATOM 1150 C C . TYR A 1 151 ? -1.813 16.797 9.281 1 97 151 TYR A C 1
ATOM 1152 O O . TYR A 1 151 ? -2.553 17.125 8.352 1 97 151 TYR A O 1
ATOM 1160 N N . ASP A 1 152 ? -0.59 17.031 9.305 1 95.38 152 ASP A N 1
ATOM 1161 C CA . ASP A 1 152 ? 0.146 17.422 8.102 1 95.38 152 ASP A CA 1
ATOM 1162 C C . ASP A 1 152 ? 1.003 16.266 7.582 1 95.38 152 ASP A C 1
ATOM 1164 O O . ASP A 1 152 ? 1.606 15.531 8.367 1 95.38 152 ASP A O 1
ATOM 1168 N N . LEU A 1 153 ? 0.97 16.125 6.281 1 93.88 153 LEU A N 1
ATOM 1169 C CA . LEU A 1 153 ? 1.895 15.164 5.68 1 93.88 153 LEU A CA 1
ATOM 1170 C C . LEU A 1 153 ? 3.207 15.844 5.301 1 93.88 153 LEU A C 1
ATOM 1172 O O . LEU A 1 153 ? 3.695 15.68 4.184 1 93.88 153 LEU A O 1
ATOM 1176 N N . MET A 1 154 ? 3.68 16.656 6.188 1 95.31 154 MET A N 1
ATOM 1177 C CA . MET A 1 154 ? 4.957 17.359 6.223 1 95.31 154 MET A CA 1
ATOM 1178 C C . MET A 1 154 ? 5.453 17.516 7.66 1 95.31 154 MET A C 1
ATOM 1180 O O . MET A 1 154 ? 4.656 17.5 8.602 1 95.31 154 MET A O 1
ATOM 1184 N N . ARG A 1 155 ? 6.777 17.625 7.754 1 96.62 155 ARG A N 1
ATOM 1185 C CA . ARG A 1 155 ? 7.316 18.125 9.016 1 96.62 155 ARG A CA 1
ATOM 1186 C C . ARG A 1 155 ? 6.98 19.594 9.211 1 96.62 155 ARG A C 1
ATOM 1188 O O . ARG A 1 155 ? 6.715 20.312 8.242 1 96.62 155 ARG A O 1
ATOM 1195 N N . ASN A 1 156 ? 6.926 19.953 10.484 1 97.88 156 ASN A N 1
ATOM 1196 C CA . ASN A 1 156 ? 6.516 21.328 10.773 1 97.88 156 ASN A CA 1
ATOM 1197 C C . ASN A 1 156 ? 7.277 21.891 11.969 1 97.88 156 ASN A C 1
ATOM 1199 O O . ASN A 1 156 ? 7.527 21.188 12.945 1 97.88 156 ASN A O 1
ATOM 1203 N N . ILE A 1 157 ? 7.773 23.078 11.836 1 98.56 157 ILE A N 1
ATOM 1204 C CA . ILE A 1 157 ? 8.141 23.891 12.984 1 98.56 157 ILE A CA 1
ATOM 1205 C C . ILE A 1 157 ? 7.172 25.078 13.109 1 98.56 157 ILE A C 1
ATOM 1207 O O . ILE A 1 157 ? 7.094 25.922 12.211 1 98.56 157 ILE A O 1
ATOM 1211 N N . ALA A 1 158 ? 6.43 25.094 14.148 1 98.81 158 ALA A N 1
ATOM 1212 C CA . ALA A 1 158 ? 5.492 26.172 14.43 1 98.81 158 ALA A CA 1
ATOM 1213 C C . ALA A 1 158 ? 6.074 27.156 15.445 1 98.81 158 ALA A C 1
ATOM 1215 O O . ALA A 1 158 ? 6.371 26.766 16.578 1 98.81 158 ALA A O 1
ATOM 1216 N N . CYS A 1 159 ? 6.203 28.422 15.07 1 98.88 159 CYS A N 1
ATOM 1217 C CA . CYS A 1 159 ? 6.785 29.453 15.922 1 98.88 159 CYS A CA 1
ATOM 1218 C C . CYS A 1 159 ? 5.727 30.453 16.375 1 98.88 159 CYS A C 1
ATOM 1220 O O . CYS A 1 159 ? 5.121 31.141 15.539 1 98.88 159 CYS A O 1
ATOM 1222 N N . VAL A 1 160 ? 5.551 30.547 17.656 1 98.88 160 VAL A N 1
ATOM 1223 C CA . VAL A 1 160 ? 4.645 31.562 18.172 1 98.88 160 VAL A CA 1
ATOM 1224 C C . VAL A 1 160 ? 5.367 32.906 18.25 1 98.88 160 VAL A C 1
ATOM 1226 O O . VAL A 1 160 ? 6.367 33.031 18.953 1 98.88 160 VAL A O 1
ATOM 1229 N N . VAL A 1 161 ? 4.805 33.938 17.531 1 98.88 161 VAL A N 1
ATOM 1230 C CA . VAL A 1 161 ? 5.535 35.188 17.484 1 98.88 161 VAL A CA 1
ATOM 1231 C C . VAL A 1 161 ? 4.719 36.312 18.156 1 98.88 161 VAL A C 1
ATOM 1233 O O . VAL A 1 161 ? 5.266 37.344 18.547 1 98.88 161 VAL A O 1
ATOM 1236 N N . ALA A 1 162 ? 3.465 36.156 18.312 1 98.81 162 ALA A N 1
ATOM 1237 C CA . ALA A 1 162 ? 2.6 37.031 19.109 1 98.81 162 ALA A CA 1
ATOM 1238 C C . ALA A 1 162 ? 1.451 36.219 19.734 1 98.81 162 ALA A C 1
ATOM 1240 O O . ALA A 1 162 ? 0.992 35.25 19.156 1 98.81 162 ALA A O 1
ATOM 1241 N N . GLY A 1 163 ? 0.966 36.719 20.859 1 98.5 163 GLY A N 1
ATOM 1242 C CA . GLY A 1 163 ? -0.079 36 21.578 1 98.5 163 GLY A CA 1
ATOM 1243 C C . GLY A 1 163 ? 0.426 34.75 22.266 1 98.5 163 GLY A C 1
ATOM 1244 O O . GLY A 1 163 ? 1.544 34.719 22.781 1 98.5 163 GLY A O 1
ATOM 1245 N N . ARG A 1 164 ? -0.502 33.781 22.438 1 98.38 164 ARG A N 1
ATOM 1246 C CA . ARG A 1 164 ? -0.233 32.469 23.062 1 98.38 164 ARG A CA 1
ATOM 1247 C C . ARG A 1 164 ? -1.014 31.375 22.359 1 98.38 164 ARG A C 1
ATOM 1249 O O . ARG A 1 164 ? -2.154 31.578 21.938 1 98.38 164 ARG A O 1
ATOM 1256 N N . ARG A 1 165 ? -0.354 30.219 22.219 1 98.38 165 ARG A N 1
ATOM 1257 C CA . ARG A 1 165 ? -0.996 29.078 21.562 1 98.38 165 ARG A CA 1
ATOM 1258 C C . ARG A 1 165 ? -0.901 27.828 22.422 1 98.38 165 ARG A C 1
ATOM 1260 O O . ARG A 1 165 ? 0.116 27.594 23.078 1 98.38 165 ARG A O 1
ATOM 1267 N N . ARG A 1 166 ? -1.905 27.094 22.422 1 98.75 166 ARG A N 1
ATOM 1268 C CA . ARG A 1 166 ? -1.875 25.734 22.953 1 98.75 166 ARG A CA 1
ATOM 1269 C C . ARG A 1 166 ? -2.002 24.703 21.828 1 98.75 166 ARG A C 1
ATOM 1271 O O . ARG A 1 166 ? -2.91 24.797 21 1 98.75 166 ARG A O 1
ATOM 1278 N N . PHE A 1 167 ? -1.071 23.781 21.797 1 98.81 167 PHE A N 1
ATOM 1279 C CA . PHE A 1 167 ? -1.135 22.641 20.875 1 98.81 167 PHE A CA 1
ATOM 1280 C C . PHE A 1 167 ? -1.497 21.375 21.641 1 98.81 167 PHE A C 1
ATOM 1282 O O . PHE A 1 167 ? -0.917 21.078 22.688 1 98.81 167 PHE A O 1
ATOM 1289 N N . THR A 1 168 ? -2.475 20.719 21.203 1 98.88 168 THR A N 1
ATOM 1290 C CA . THR A 1 168 ? -2.77 19.344 21.625 1 98.88 168 THR A CA 1
ATOM 1291 C C . THR A 1 168 ? -2.428 18.359 20.531 1 98.88 168 THR A C 1
ATOM 1293 O O . THR A 1 168 ? -2.982 18.422 19.422 1 98.88 168 THR A O 1
ATOM 1296 N N . LEU A 1 169 ? -1.531 17.422 20.844 1 98.88 169 LEU A N 1
ATOM 1297 C CA . LEU A 1 169 ? -0.951 16.578 19.812 1 98.88 169 LEU A CA 1
ATOM 1298 C C . LEU A 1 169 ? -1.266 15.109 20.078 1 98.88 169 LEU A C 1
ATOM 1300 O O . LEU A 1 169 ? -1.35 14.68 21.234 1 98.88 169 LEU A O 1
ATOM 1304 N N . PHE A 1 170 ? -1.46 14.352 19.016 1 98.75 170 PHE A N 1
ATOM 1305 C CA . PHE A 1 170 ? -1.728 12.914 19.078 1 98.75 170 PHE A CA 1
ATOM 1306 C C . PHE A 1 170 ? -0.821 12.156 18.109 1 98.75 170 PHE A C 1
ATOM 1308 O O . PHE A 1 170 ? -0.587 12.602 16.984 1 98.75 170 PHE A O 1
ATOM 1315 N N . PRO A 1 171 ? -0.306 10.977 18.547 1 98 171 PRO A N 1
ATOM 1316 C CA . PRO A 1 171 ? 0.474 10.172 17.609 1 98 171 PRO A CA 1
ATOM 1317 C C . PRO A 1 171 ? -0.349 9.695 16.406 1 98 171 PRO A C 1
ATOM 1319 O O . PRO A 1 171 ? -1.569 9.555 16.516 1 98 171 PRO A O 1
ATOM 1322 N N . PRO A 1 172 ? 0.337 9.461 15.305 1 97.25 172 PRO A N 1
ATOM 1323 C CA . PRO A 1 172 ? -0.357 9.094 14.062 1 97.25 172 PRO A CA 1
ATOM 1324 C C . PRO A 1 172 ? -1.209 7.84 14.211 1 97.25 172 PRO A C 1
ATOM 1326 O O . PRO A 1 172 ? -2.219 7.688 13.516 1 97.25 172 PRO A O 1
ATOM 1329 N N . ASP A 1 173 ? -0.896 6.949 15.086 1 96.31 173 ASP A N 1
ATOM 1330 C CA . ASP A 1 173 ? -1.603 5.68 15.188 1 96.31 173 ASP A CA 1
ATOM 1331 C C . ASP A 1 173 ? -2.941 5.848 15.906 1 96.31 173 ASP A C 1
ATOM 1333 O O . ASP A 1 173 ? -3.693 4.887 16.062 1 96.31 173 ASP A O 1
ATOM 1337 N N . GLN A 1 174 ? -3.279 7.102 16.328 1 97.19 174 GLN A N 1
ATOM 1338 C CA . GLN A 1 174 ? -4.57 7.379 16.953 1 97.19 174 GLN A CA 1
ATOM 1339 C C . GLN A 1 174 ? -5.605 7.777 15.898 1 97.19 174 GLN A C 1
ATOM 1341 O O . GLN A 1 174 ? -6.707 8.211 16.234 1 97.19 174 GLN A O 1
ATOM 1346 N N . GLN A 1 175 ? -5.293 7.621 14.68 1 95.19 175 GLN A N 1
ATOM 1347 C CA . GLN A 1 175 ? -6.133 8.055 13.57 1 95.19 175 GLN A CA 1
ATOM 1348 C C . GLN A 1 175 ? -7.559 7.523 13.719 1 95.19 175 GLN A C 1
ATOM 1350 O O . GLN A 1 175 ? -8.523 8.281 13.625 1 95.19 175 GLN A O 1
ATOM 1355 N N . ALA A 1 176 ? -7.699 6.246 13.945 1 95.81 176 ALA A N 1
ATOM 1356 C CA . ALA A 1 176 ? -9.031 5.66 14.07 1 95.81 176 ALA A CA 1
ATOM 1357 C C . ALA A 1 176 ? -9.781 6.266 15.25 1 95.81 176 ALA A C 1
ATOM 1359 O O . ALA A 1 176 ? -10.992 6.488 15.18 1 95.81 176 ALA A O 1
ATOM 1360 N N . ASN A 1 177 ? -9.086 6.57 16.312 1 97.81 177 ASN A N 1
ATOM 1361 C CA . ASN A 1 177 ? -9.688 7.074 17.531 1 97.81 177 ASN A CA 1
ATOM 1362 C C . ASN A 1 177 ? -10.062 8.547 17.422 1 97.81 177 ASN A C 1
ATOM 1364 O O . ASN A 1 177 ? -10.805 9.078 18.25 1 97.81 177 ASN A O 1
ATOM 1368 N N . LEU A 1 178 ? -9.555 9.219 16.391 1 98.19 178 LEU A N 1
ATOM 1369 C CA . LEU A 1 178 ? -9.781 10.648 16.219 1 98.19 178 LEU A CA 1
ATOM 1370 C C . LEU A 1 178 ? -10.867 10.898 15.188 1 98.19 178 LEU A C 1
ATOM 1372 O O . LEU A 1 178 ? -11.188 12.055 14.875 1 98.19 178 LEU A O 1
ATOM 1376 N N . TYR A 1 179 ? -11.445 9.883 14.594 1 97.56 179 TYR A N 1
ATOM 1377 C CA . TYR A 1 179 ? -12.602 9.953 13.703 1 97.56 179 TYR A CA 1
ATOM 1378 C C . TYR A 1 179 ? -12.359 10.969 12.594 1 97.56 179 TYR A C 1
ATOM 1380 O O . TYR A 1 179 ? -13.055 11.984 12.508 1 97.56 179 TYR A O 1
ATOM 1388 N N . PRO A 1 180 ? -11.43 10.672 11.633 1 96.5 180 PRO A N 1
ATOM 1389 C CA . PRO A 1 180 ? -11.148 11.617 10.547 1 96.5 180 PRO A CA 1
ATOM 1390 C C . PRO A 1 180 ? -12.375 11.891 9.68 1 96.5 180 PRO A C 1
ATOM 1392 O O . PRO A 1 180 ? -13.188 11 9.445 1 96.5 180 PRO A O 1
ATOM 1395 N N . GLY A 1 181 ? -12.5 13.141 9.211 1 96.25 181 GLY A N 1
ATOM 1396 C CA . GLY A 1 181 ? -13.531 13.523 8.258 1 96.25 181 GLY A CA 1
ATOM 1397 C C . GLY A 1 181 ? -13.273 13 6.859 1 96.25 181 GLY A C 1
ATOM 1398 O O . GLY A 1 181 ? -12.438 12.109 6.668 1 96.25 181 GLY A O 1
ATOM 1399 N N . PRO A 1 182 ? -14.031 13.562 5.898 1 94.19 182 PRO A N 1
ATOM 1400 C CA . PRO A 1 182 ? -13.938 13.07 4.523 1 94.19 182 PRO A CA 1
ATOM 1401 C C . PRO A 1 182 ? -12.578 13.344 3.885 1 94.19 182 PRO A C 1
ATOM 1403 O O . PRO A 1 182 ? -11.977 14.398 4.133 1 94.19 182 PRO A O 1
ATOM 1406 N N . ASP A 1 183 ? -12.148 12.383 3.027 1 88.69 183 ASP A N 1
ATOM 1407 C CA . ASP A 1 183 ? -10.875 12.516 2.33 1 88.69 183 ASP A CA 1
ATOM 1408 C C . ASP A 1 183 ? -11.031 13.312 1.04 1 88.69 183 ASP A C 1
ATOM 1410 O O . ASP A 1 183 ? -10.055 13.812 0.486 1 88.69 183 ASP A O 1
ATOM 1414 N N . ASP A 1 184 ? -12.234 13.438 0.538 1 86.62 184 ASP A N 1
ATOM 1415 C CA . ASP A 1 184 ? -12.469 14.117 -0.732 1 86.62 184 ASP A CA 1
ATOM 1416 C C . ASP A 1 184 ? -12.555 15.625 -0.538 1 86.62 184 ASP A C 1
ATOM 1418 O O . ASP A 1 184 ? -12.43 16.391 -1.498 1 86.62 184 ASP A O 1
ATOM 1422 N N . PHE A 1 185 ? -12.852 15.992 0.652 1 88.69 185 PHE A N 1
ATOM 1423 C CA . PHE A 1 185 ? -12.867 17.406 1.005 1 88.69 185 PHE A CA 1
ATOM 1424 C C . PHE A 1 185 ? -12.031 17.656 2.258 1 88.69 185 PHE A C 1
ATOM 1426 O O . PHE A 1 185 ? -12.492 17.406 3.373 1 88.69 185 PHE A O 1
ATOM 1433 N N . THR A 1 186 ? -10.891 18.125 2.064 1 87.81 186 THR A N 1
ATOM 1434 C CA . THR A 1 186 ? -9.945 18.359 3.15 1 87.81 186 THR A CA 1
ATOM 1435 C C . THR A 1 186 ? -9.578 19.828 3.242 1 87.81 186 THR A C 1
ATOM 1437 O O . THR A 1 186 ? -8.75 20.328 2.471 1 87.81 186 THR A O 1
ATOM 1440 N N . PRO A 1 187 ? -10.195 20.469 4.32 1 80.31 187 PRO A N 1
ATOM 1441 C CA . PRO A 1 187 ? -9.781 21.859 4.523 1 80.31 187 PRO A CA 1
ATOM 1442 C C . PRO A 1 187 ? -8.297 22 4.863 1 80.31 187 PRO A C 1
ATOM 1444 O O . PRO A 1 187 ? -7.797 21.297 5.742 1 80.31 187 PRO A O 1
ATOM 1447 N N . GLY A 1 188 ? -7.449 22.406 4.055 1 77.62 188 GLY A N 1
ATOM 1448 C CA . GLY A 1 188 ? -6.035 22.625 4.312 1 77.62 188 GLY A CA 1
ATOM 1449 C C . GLY A 1 188 ? -5.168 21.469 3.859 1 77.62 188 GLY A C 1
ATOM 1450 O O . GLY A 1 188 ? -4.059 21.281 4.363 1 77.62 188 GLY A O 1
ATOM 1451 N N . GLY A 1 189 ? -5.742 20.422 3.287 1 80.44 189 GLY A N 1
ATOM 1452 C CA . GLY A 1 189 ? -4.941 19.391 2.66 1 80.44 189 GLY A CA 1
ATOM 1453 C C . GLY A 1 189 ? -5.094 18.031 3.324 1 80.44 189 GLY A C 1
ATOM 1454 O O . GLY A 1 189 ? -4.746 17 2.736 1 80.44 189 GLY A O 1
ATOM 1455 N N . ALA A 1 190 ? -5.496 17.984 4.562 1 87.75 190 ALA A N 1
ATOM 1456 C CA . ALA A 1 190 ? -5.773 16.734 5.27 1 87.75 190 ALA A CA 1
ATOM 1457 C C . ALA A 1 190 ? -7.125 16.797 5.977 1 87.75 190 ALA A C 1
ATOM 1459 O O . ALA A 1 190 ? -7.641 17.875 6.254 1 87.75 190 ALA A O 1
ATOM 1460 N N . PRO A 1 191 ? -7.672 15.641 6.246 1 94 191 PRO A N 1
ATOM 1461 C CA . PRO A 1 191 ? -8.969 15.641 6.934 1 94 191 PRO A CA 1
ATOM 1462 C C . PRO A 1 191 ? -8.875 16.203 8.352 1 94 191 PRO A C 1
ATOM 1464 O O . PRO A 1 191 ? -7.863 16.031 9.031 1 94 191 PRO A O 1
ATOM 1467 N N . LEU A 1 192 ? -9.938 16.875 8.68 1 97.19 192 LEU A N 1
ATOM 1468 C CA . LEU A 1 192 ? -10.133 17.266 10.078 1 97.19 192 LEU A CA 1
ATOM 1469 C C . LEU A 1 192 ? -10.797 16.141 10.867 1 97.19 192 LEU A C 1
ATOM 1471 O O . LEU A 1 192 ? -11.664 15.438 10.344 1 97.19 192 LEU A O 1
ATOM 1475 N N . SER A 1 193 ? -10.359 15.977 12.062 1 97.81 193 SER A N 1
ATOM 1476 C CA . SER A 1 193 ? -11.109 15.117 12.969 1 97.81 193 SER A CA 1
ATOM 1477 C C . SER A 1 193 ? -12.523 15.648 13.195 1 97.81 193 SER A C 1
ATOM 1479 O O . SER A 1 193 ? -12.742 16.859 13.219 1 97.81 193 SER A O 1
ATOM 1481 N N . LEU A 1 194 ? -13.453 14.812 13.398 1 97.44 194 LEU A N 1
ATOM 1482 C CA . LEU A 1 194 ? -14.844 15.25 13.523 1 97.44 194 LEU A CA 1
ATOM 1483 C C . LEU A 1 194 ? -15.141 15.711 14.945 1 97.44 194 LEU A C 1
ATOM 1485 O O . LEU A 1 194 ? -15.75 16.766 15.148 1 97.44 194 LEU A O 1
ATOM 1489 N N . PRO A 1 195 ? -14.68 14.992 15.977 1 97.81 195 PRO A N 1
ATOM 1490 C CA . PRO A 1 195 ? -15 15.445 17.328 1 97.81 195 PRO A CA 1
ATOM 1491 C C . PRO A 1 195 ? -14.234 16.703 17.734 1 97.81 195 PRO A C 1
ATOM 1493 O O . PRO A 1 195 ? -13.062 16.859 17.359 1 97.81 195 PRO A O 1
ATOM 1496 N N . ASP A 1 196 ? -14.867 17.594 18.406 1 97.31 196 ASP A N 1
ATOM 1497 C CA . ASP A 1 196 ? -14.219 18.719 19.078 1 97.31 196 ASP A CA 1
ATOM 1498 C C . ASP A 1 196 ? -13.602 18.281 20.406 1 97.31 196 ASP A C 1
ATOM 1500 O O . ASP A 1 196 ? -14.32 17.984 21.375 1 97.31 196 ASP A O 1
ATOM 1504 N N . ILE A 1 197 ? -12.336 18.281 20.484 1 97.56 197 ILE A N 1
ATOM 1505 C CA . ILE A 1 197 ? -11.672 17.734 21.672 1 97.56 197 ILE A CA 1
ATOM 1506 C C . ILE A 1 197 ? -11.812 18.703 22.828 1 97.56 197 ILE A C 1
ATOM 1508 O O . ILE A 1 197 ? -11.547 18.359 23.984 1 97.56 197 ILE A O 1
ATOM 1512 N N . ARG A 1 198 ? -12.18 19.953 22.625 1 95.38 198 ARG A N 1
ATOM 1513 C CA . ARG A 1 198 ? -12.375 20.953 23.672 1 95.38 198 ARG A CA 1
ATOM 1514 C C . ARG A 1 198 ? -13.609 20.625 24.5 1 95.38 198 ARG A C 1
ATOM 1516 O O . ARG A 1 198 ? -13.664 20.969 25.688 1 95.38 198 ARG A O 1
ATOM 1523 N N . THR A 1 199 ? -14.578 20.094 23.859 1 95.5 199 THR A N 1
ATOM 1524 C CA . THR A 1 199 ? -15.82 19.625 24.469 1 95.5 199 THR A CA 1
ATOM 1525 C C . THR A 1 199 ? -16.188 18.234 23.984 1 95.5 199 THR A C 1
ATOM 1527 O O . THR A 1 199 ? -17.141 18.047 23.234 1 95.5 199 THR A O 1
ATOM 1530 N N . PRO A 1 200 ? -15.453 17.266 24.5 1 96.81 200 PRO A N 1
ATOM 1531 C CA . PRO A 1 200 ? -15.594 15.914 23.953 1 96.81 200 PRO A CA 1
ATOM 1532 C C . PRO A 1 200 ? -16.953 15.297 24.25 1 96.81 200 PRO A C 1
ATOM 1534 O O . PRO A 1 200 ? -17.438 15.359 25.391 1 96.81 200 PRO A O 1
ATOM 1537 N N . ASP A 1 201 ? -17.594 14.805 23.281 1 97.62 201 ASP A N 1
ATOM 1538 C CA . ASP A 1 201 ? -18.828 14.031 23.391 1 97.62 201 ASP A CA 1
ATOM 1539 C C . ASP A 1 201 ? -18.531 12.531 23.344 1 97.62 201 ASP A C 1
ATOM 1541 O O . ASP A 1 201 ? -18.625 11.906 22.281 1 97.62 201 ASP A O 1
ATOM 1545 N N . PHE A 1 202 ? -18.344 11.906 24.469 1 97.94 202 PHE A N 1
ATOM 1546 C CA . PHE A 1 202 ? -17.891 10.523 24.531 1 97.94 202 PHE A CA 1
ATOM 1547 C C . PHE A 1 202 ? -19.016 9.562 24.188 1 97.94 202 PHE A C 1
ATOM 1549 O O . PHE A 1 202 ? -18.781 8.398 23.875 1 97.94 202 PHE A O 1
ATOM 1556 N N . ALA A 1 203 ? -20.25 9.977 24.328 1 98.06 203 ALA A N 1
ATOM 1557 C CA . ALA A 1 203 ? -21.375 9.141 23.906 1 98.06 203 ALA A CA 1
ATOM 1558 C C . ALA A 1 203 ? -21.391 8.961 22.391 1 98.06 203 ALA A C 1
ATOM 1560 O O . ALA A 1 203 ? -21.609 7.852 21.891 1 98.06 203 ALA A O 1
ATOM 1561 N N . ARG A 1 204 ? -21.109 10.023 21.672 1 97.12 204 ARG A N 1
ATOM 1562 C CA . ARG A 1 204 ? -21.109 10 20.203 1 97.12 204 ARG A CA 1
ATOM 1563 C C . ARG A 1 204 ? -19.797 9.422 19.688 1 97.12 204 ARG A C 1
ATOM 1565 O O . ARG A 1 204 ? -19.781 8.727 18.656 1 97.12 204 ARG A O 1
ATOM 1572 N N . TRP A 1 205 ? -18.766 9.758 20.359 1 98.06 205 TRP A N 1
ATOM 1573 C CA . TRP A 1 205 ? -17.422 9.359 19.938 1 98.06 205 TRP A CA 1
ATOM 1574 C C . TRP A 1 205 ? -16.703 8.617 21.047 1 98.06 205 TRP A C 1
ATOM 1576 O O . TRP A 1 205 ? -15.711 9.117 21.594 1 98.06 205 TRP A O 1
ATOM 1586 N N . PRO A 1 206 ? -16.984 7.395 21.25 1 97.81 206 PRO A N 1
ATOM 1587 C CA . PRO A 1 206 ? -16.469 6.691 22.438 1 97.81 206 PRO A CA 1
ATOM 1588 C C . PRO A 1 206 ? -14.953 6.461 22.375 1 97.81 206 PRO A C 1
ATOM 1590 O O . PRO A 1 206 ? -14.273 6.477 23.406 1 97.81 206 PRO A O 1
ATOM 1593 N N . ARG A 1 207 ? -14.359 6.27 21.203 1 97.69 207 ARG A N 1
ATOM 1594 C CA . ARG A 1 207 ? -12.938 5.961 21.094 1 97.69 207 ARG A CA 1
ATOM 1595 C C . ARG A 1 207 ? -12.078 7.195 21.344 1 97.69 207 ARG A C 1
ATOM 1597 O O . ARG A 1 207 ? -10.859 7.098 21.5 1 97.69 207 ARG A O 1
ATOM 1604 N N . LEU A 1 208 ? -12.719 8.398 21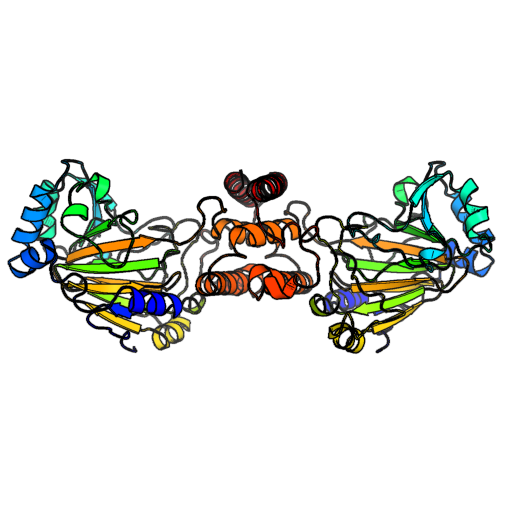.422 1 98.25 208 LEU A N 1
ATOM 1605 C CA . LEU A 1 208 ? -11.992 9.641 21.625 1 98.25 208 LEU A CA 1
ATOM 1606 C C . LEU A 1 208 ? -11.234 9.617 22.953 1 98.25 208 LEU A C 1
ATOM 1608 O O . LEU A 1 208 ? -10.18 10.242 23.094 1 98.25 208 LEU A O 1
ATOM 1612 N N . ARG A 1 209 ? -11.75 8.867 23.906 1 97.94 209 ARG A N 1
ATOM 1613 C CA . ARG A 1 209 ? -11.094 8.75 25.219 1 97.94 209 ARG A CA 1
ATOM 1614 C C . ARG A 1 209 ? -9.688 8.188 25.062 1 97.94 209 ARG A C 1
ATOM 1616 O O . ARG A 1 209 ? -8.742 8.68 25.688 1 97.94 209 ARG A O 1
ATOM 1623 N N . ALA A 1 210 ? -9.617 7.141 24.25 1 97.69 210 ALA A N 1
ATOM 1624 C CA . ALA A 1 210 ? -8.312 6.523 24.016 1 97.69 210 ALA A CA 1
ATOM 1625 C C . ALA A 1 210 ? -7.348 7.516 23.375 1 97.69 210 ALA A C 1
ATOM 1627 O O . ALA A 1 210 ? -6.168 7.559 23.734 1 97.69 210 ALA A O 1
ATOM 1628 N N . ALA A 1 211 ? -7.777 8.305 22.406 1 98.06 211 ALA A N 1
ATOM 1629 C CA . ALA A 1 211 ? -6.938 9.32 21.781 1 98.06 211 ALA A CA 1
ATOM 1630 C C . ALA A 1 211 ? -6.473 10.352 22.812 1 98.06 211 ALA A C 1
ATOM 1632 O O . ALA A 1 211 ? -5.285 10.688 22.875 1 98.06 211 ALA A O 1
ATOM 1633 N N . LEU A 1 212 ? -7.375 10.805 23.656 1 98.31 212 LEU A N 1
ATOM 1634 C CA . LEU A 1 212 ? -7.047 11.828 24.641 1 98.31 212 LEU A CA 1
ATOM 1635 C C . LEU A 1 212 ? -6.047 11.297 25.656 1 98.31 212 LEU A C 1
ATOM 1637 O O . LEU A 1 212 ? -5.195 12.047 26.156 1 98.31 212 LEU A O 1
ATOM 1641 N N . ASP A 1 213 ? -6.137 9.977 25.969 1 97.69 213 ASP A N 1
ATOM 1642 C CA . ASP A 1 213 ? -5.195 9.352 26.891 1 97.69 213 ASP A CA 1
ATOM 1643 C C . ASP A 1 213 ? -3.775 9.375 26.328 1 97.69 213 ASP A C 1
ATOM 1645 O O . ASP A 1 213 ? -2.805 9.312 27.078 1 97.69 213 ASP A O 1
ATOM 1649 N N . SER A 1 214 ? -3.662 9.453 25.031 1 97.69 214 SER A N 1
ATOM 1650 C CA . SER A 1 214 ? -2.357 9.438 24.375 1 97.69 214 SER A CA 1
ATOM 1651 C C . SER A 1 214 ? -1.9 10.852 24.016 1 97.69 214 SER A C 1
ATOM 1653 O O . SER A 1 214 ? -0.818 11.031 23.469 1 97.69 214 SER A O 1
ATOM 1655 N N . ALA A 1 215 ? -2.639 11.875 24.344 1 98.44 215 ALA A N 1
ATOM 1656 C CA . ALA A 1 215 ? -2.402 13.25 23.906 1 98.44 215 ALA A CA 1
ATOM 1657 C C . ALA A 1 215 ? -1.231 13.875 24.656 1 98.44 215 ALA A C 1
ATOM 1659 O O . ALA A 1 215 ? -0.992 13.555 25.828 1 98.44 215 ALA A O 1
ATOM 1660 N N . GLN A 1 216 ? -0.465 14.703 23.969 1 98.69 216 GLN A N 1
ATOM 1661 C CA . GLN A 1 216 ? 0.523 15.609 24.547 1 98.69 216 GLN A CA 1
ATOM 1662 C C . GLN A 1 216 ? 0.099 17.062 24.359 1 98.69 216 GLN A C 1
ATOM 1664 O O . GLN A 1 216 ? -0.561 17.406 23.391 1 98.69 216 GLN A O 1
ATOM 1669 N N . VAL A 1 217 ? 0.505 17.906 25.312 1 98.69 217 VAL A N 1
ATOM 1670 C CA . VAL A 1 217 ? 0.068 19.297 25.234 1 98.69 217 VAL A CA 1
ATOM 1671 C C . VAL A 1 217 ? 1.271 20.234 25.391 1 98.69 217 VAL A C 1
ATOM 1673 O O . VAL A 1 217 ? 2.166 19.969 26.203 1 98.69 217 VAL A O 1
ATOM 1676 N N . ALA A 1 218 ? 1.302 21.281 24.609 1 98.75 218 ALA A N 1
ATOM 1677 C CA . ALA A 1 218 ? 2.295 22.344 24.703 1 98.75 218 ALA A CA 1
ATOM 1678 C C . ALA A 1 218 ? 1.627 23.719 24.688 1 98.75 218 ALA A C 1
ATOM 1680 O O . ALA A 1 218 ? 0.767 23.984 23.844 1 98.75 218 ALA A O 1
ATOM 1681 N N . GLU A 1 219 ? 1.928 24.547 25.578 1 98.56 219 GLU A N 1
ATOM 1682 C CA . GLU A 1 219 ? 1.572 25.969 25.531 1 98.56 219 GLU A CA 1
ATOM 1683 C C . GLU A 1 219 ? 2.795 26.828 25.25 1 98.56 219 GLU A C 1
ATOM 1685 O O . GLU A 1 219 ? 3.814 26.734 25.922 1 98.56 219 GLU A O 1
ATOM 1690 N N . LEU A 1 220 ? 2.684 27.625 24.297 1 98.69 220 LEU A N 1
ATOM 1691 C CA . LEU A 1 220 ? 3.834 28.359 23.781 1 98.69 220 LEU A CA 1
ATOM 1692 C C . LEU A 1 220 ? 3.615 29.875 23.891 1 98.69 220 LEU A C 1
ATOM 1694 O O . LEU A 1 220 ? 2.508 30.359 23.672 1 98.69 220 LEU A O 1
ATOM 1698 N N . GLU A 1 221 ? 4.594 30.578 24.234 1 98.44 221 GLU A N 1
ATOM 1699 C CA . GLU A 1 221 ? 4.656 32.031 24.281 1 98.44 221 GLU A CA 1
ATOM 1700 C C . GLU A 1 221 ? 5.504 32.594 23.141 1 98.44 221 GLU A C 1
ATOM 1702 O O . GLU A 1 221 ? 6.238 31.844 22.484 1 98.44 221 GLU A O 1
ATOM 1707 N N . PRO A 1 222 ? 5.344 33.938 22.891 1 98.75 222 PRO A N 1
ATOM 1708 C CA . PRO A 1 222 ? 6.164 34.5 21.812 1 98.75 222 PRO A CA 1
ATOM 1709 C C . PRO A 1 222 ? 7.645 34.156 21.969 1 98.75 222 PRO A C 1
ATOM 1711 O O . PRO A 1 222 ? 8.211 34.312 23.047 1 98.75 222 PRO A O 1
ATOM 1714 N N . GLY A 1 223 ? 8.195 33.656 20.891 1 98.56 223 GLY A N 1
ATOM 1715 C CA . GLY A 1 223 ? 9.586 33.25 20.891 1 98.56 223 GLY A CA 1
ATOM 1716 C C . GLY A 1 223 ? 9.75 31.734 20.922 1 98.56 223 GLY A C 1
ATOM 1717 O O . GLY A 1 223 ? 10.789 31.219 20.5 1 98.56 223 GLY A O 1
ATOM 1718 N N . ASP A 1 224 ? 8.781 31 21.438 1 98.69 224 ASP A N 1
ATOM 1719 C CA . ASP A 1 224 ? 8.805 29.531 21.5 1 98.69 224 ASP A CA 1
ATOM 1720 C C . ASP A 1 224 ? 8.461 28.922 20.141 1 98.69 224 ASP A C 1
ATOM 1722 O O . ASP A 1 224 ? 7.766 29.547 19.328 1 98.69 224 ASP A O 1
ATOM 1726 N N . ALA A 1 225 ? 8.984 27.766 19.906 1 98.81 225 ALA A N 1
ATOM 1727 C CA . ALA A 1 225 ? 8.625 26.984 18.734 1 98.81 225 ALA A CA 1
ATOM 1728 C C . ALA A 1 225 ? 8.297 25.547 19.094 1 98.81 225 ALA A C 1
ATOM 1730 O O . ALA A 1 225 ? 8.617 25.078 20.203 1 98.81 225 ALA A O 1
ATOM 1731 N N . LEU A 1 226 ? 7.57 24.875 18.219 1 98.88 226 LEU A N 1
ATOM 1732 C CA . LEU A 1 226 ? 7.199 23.469 18.359 1 98.88 226 LEU A CA 1
ATOM 1733 C C . LEU A 1 226 ? 7.531 22.688 17.109 1 98.88 226 LEU A C 1
ATOM 1735 O O . LEU A 1 226 ? 7.098 23.047 16 1 98.88 226 LEU A O 1
ATOM 1739 N N . TYR A 1 227 ? 8.359 21.672 17.25 1 98.69 227 TYR A N 1
ATOM 1740 C CA . TYR A 1 227 ? 8.539 20.719 16.172 1 98.69 227 TYR A CA 1
ATOM 1741 C C . TYR A 1 227 ? 7.41 19.688 16.156 1 98.69 227 TYR A C 1
ATOM 1743 O O . TYR A 1 227 ? 7.129 19.047 17.172 1 98.69 227 TYR A O 1
ATOM 1751 N N . ILE A 1 228 ? 6.715 19.531 15.086 1 98.69 228 ILE A N 1
ATOM 1752 C CA . ILE A 1 228 ? 5.648 18.547 14.875 1 98.69 228 ILE A CA 1
ATOM 1753 C C . ILE A 1 228 ? 6.059 17.562 13.789 1 98.69 228 ILE A C 1
ATOM 1755 O O . ILE A 1 228 ? 6.191 17.938 12.617 1 98.69 228 ILE A O 1
ATOM 1759 N N . PRO A 1 229 ? 6.207 16.344 14.125 1 98 229 PRO A N 1
ATOM 1760 C CA . PRO A 1 229 ? 6.656 15.359 13.125 1 98 229 PRO A CA 1
ATOM 1761 C C . PRO A 1 229 ? 5.598 15.062 12.07 1 98 229 PRO A C 1
ATOM 1763 O O . PRO A 1 229 ? 4.418 15.375 12.266 1 98 229 PRO A O 1
ATOM 1766 N N . TYR A 1 230 ? 6.047 14.461 11.008 1 96.81 230 TYR A N 1
ATOM 1767 C CA . TYR A 1 230 ? 5.219 14.008 9.898 1 96.81 230 TYR A CA 1
ATOM 1768 C C . TYR A 1 230 ? 4.055 13.164 10.398 1 96.81 230 TYR A C 1
ATOM 1770 O O . TYR A 1 230 ? 4.254 12.188 11.133 1 96.81 230 TYR A O 1
ATOM 1778 N N . GLY A 1 231 ? 2.846 13.625 10.141 1 96.94 231 GLY A N 1
ATOM 1779 C CA . GLY A 1 231 ? 1.679 12.781 10.359 1 96.94 231 GLY A CA 1
ATOM 1780 C C . GLY A 1 231 ? 1.081 12.945 11.742 1 96.94 231 GLY A C 1
ATOM 1781 O O . GLY A 1 231 ? 0.034 12.367 12.047 1 96.94 231 GLY A O 1
ATOM 1782 N N . TRP A 1 232 ? 1.728 13.633 12.594 1 98.5 232 TRP A N 1
ATOM 1783 C CA . TRP A 1 232 ? 1.169 13.828 13.93 1 98.5 232 TRP A CA 1
ATOM 1784 C C . TRP A 1 232 ? -0.077 14.711 13.875 1 98.5 232 TRP A C 1
ATOM 1786 O O . TRP A 1 232 ? -0.085 15.742 13.195 1 98.5 232 TRP A O 1
ATOM 1796 N N . TRP A 1 233 ? -1.104 14.266 14.547 1 98.56 233 TRP A N 1
ATOM 1797 C CA . TRP A 1 233 ? -2.32 15.062 14.68 1 98.56 233 TRP A CA 1
ATOM 1798 C C . TRP A 1 233 ? -2.121 16.203 15.68 1 98.56 233 TRP A C 1
ATOM 1800 O O . TRP A 1 233 ? -1.379 16.047 16.656 1 98.56 233 TRP A O 1
ATOM 1810 N N . HIS A 1 234 ? -2.812 17.312 15.344 1 98.62 234 HIS A N 1
ATOM 1811 C CA . HIS A 1 234 ? -2.711 18.406 16.297 1 98.62 234 HIS A CA 1
ATOM 1812 C C . HIS A 1 234 ? -3.898 19.344 16.188 1 98.62 234 HIS A C 1
ATOM 1814 O O . HIS A 1 234 ? -4.406 19.578 15.086 1 98.62 234 HIS A O 1
ATOM 1820 N N . GLN A 1 235 ? -4.387 19.797 17.297 1 98.38 235 GLN A N 1
ATOM 1821 C CA . GLN A 1 235 ? -5.301 20.922 17.438 1 98.38 235 GLN A CA 1
ATOM 1822 C C . GLN A 1 235 ? -4.574 22.156 17.969 1 98.38 235 GLN A C 1
ATOM 1824 O O . GLN A 1 235 ? -3.738 22.062 18.859 1 98.38 235 GLN A O 1
ATOM 1829 N N . VAL A 1 236 ? -4.836 23.281 17.359 1 98.38 236 VAL A N 1
ATOM 1830 C CA . VAL A 1 236 ? -4.16 24.516 17.75 1 98.38 236 VAL A CA 1
ATOM 1831 C C . VAL A 1 236 ? -5.18 25.531 18.281 1 98.38 236 VAL A C 1
ATOM 1833 O O . VAL A 1 236 ? -6.117 25.891 17.562 1 98.38 236 VAL A O 1
ATOM 1836 N N . GLN A 1 237 ? -4.969 25.984 19.469 1 98.19 237 GLN A N 1
ATOM 1837 C CA . GLN A 1 237 ? -5.859 26.969 20.094 1 98.19 237 GLN A CA 1
ATOM 1838 C C . GLN A 1 237 ? -5.129 28.266 20.375 1 98.19 237 GLN A C 1
ATOM 1840 O O . GLN A 1 237 ? -4.059 28.281 20.984 1 98.19 237 GLN A O 1
ATOM 1845 N N . SER A 1 238 ? -5.699 29.359 19.828 1 98.06 238 SER A N 1
ATOM 1846 C CA . SER A 1 238 ? -5.207 30.672 20.172 1 98.06 238 SER A CA 1
ATOM 1847 C C . SER A 1 238 ? -5.762 31.141 21.516 1 98.06 238 SER A C 1
ATOM 1849 O O . SER A 1 238 ? -6.973 31.094 21.75 1 98.06 238 SER A O 1
ATOM 1851 N N . LEU A 1 239 ? -4.879 31.641 22.375 1 97.75 239 LEU A N 1
ATOM 1852 C CA . LEU A 1 239 ? -5.285 31.891 23.75 1 97.75 239 LEU A CA 1
ATOM 1853 C C . LEU A 1 239 ? -5.293 33.375 24.062 1 97.75 239 LEU A C 1
ATOM 1855 O O . LEU A 1 239 ? -5.594 33.781 25.172 1 97.75 239 LEU A O 1
ATOM 1859 N N . ALA A 1 240 ? -4.93 34.25 23.109 1 96.81 240 ALA A N 1
ATOM 1860 C CA . ALA A 1 240 ? -4.945 35.688 23.234 1 96.81 240 ALA A CA 1
ATOM 1861 C C . ALA A 1 240 ? -5.898 36.312 22.234 1 96.81 240 ALA A C 1
ATOM 1863 O O . ALA A 1 240 ? -6.297 35.688 21.25 1 96.81 240 ALA A O 1
ATOM 1864 N N . PRO A 1 241 ? -6.32 37.562 22.469 1 95.94 241 PRO A N 1
ATOM 1865 C CA . PRO A 1 241 ? -7.215 38.25 21.516 1 95.94 241 PRO A CA 1
ATOM 1866 C C . PRO A 1 241 ? -6.559 38.469 20.156 1 95.94 241 PRO A C 1
ATOM 1868 O O . PRO A 1 241 ? -7.25 38.531 19.141 1 95.94 241 PRO A O 1
ATOM 1871 N N . PHE A 1 242 ? -5.277 38.75 20.156 1 97.88 242 PHE A N 1
ATOM 1872 C CA . PHE A 1 242 ? -4.465 38.906 18.953 1 97.88 242 PHE A CA 1
ATOM 1873 C C . PHE A 1 242 ? -3.334 37.875 18.953 1 97.88 242 PHE A C 1
ATOM 1875 O O . PHE A 1 242 ? -2.574 37.781 19.906 1 97.88 242 PHE A O 1
ATOM 1882 N N . ASN A 1 243 ? -3.262 37.062 17.844 1 98.44 243 ASN A N 1
ATOM 1883 C CA . ASN A 1 243 ? -2.277 36 17.734 1 98.44 243 ASN A CA 1
ATOM 1884 C C . ASN A 1 243 ? -1.584 36 16.375 1 98.44 243 ASN A C 1
ATOM 1886 O O . ASN A 1 243 ? -2.215 36.281 15.359 1 98.44 243 ASN A O 1
ATOM 1890 N N . ALA A 1 244 ? -0.308 35.688 16.375 1 98.75 244 ALA A N 1
ATOM 1891 C CA . ALA A 1 244 ? 0.465 35.469 15.164 1 98.75 244 ALA A CA 1
ATOM 1892 C C . ALA A 1 244 ? 1.393 34.25 15.297 1 98.75 244 ALA A C 1
ATOM 1894 O O . ALA A 1 244 ? 1.989 34.062 16.344 1 98.75 244 ALA A O 1
ATOM 1895 N N . LEU A 1 245 ? 1.473 33.5 14.258 1 98.75 245 LEU A N 1
ATOM 1896 C CA . LEU A 1 245 ? 2.287 32.281 14.172 1 98.75 245 LEU A CA 1
ATOM 1897 C C . LEU A 1 245 ? 3.01 32.219 12.836 1 98.75 245 LEU A C 1
ATOM 1899 O O . LEU A 1 245 ? 2.455 32.594 11.805 1 98.75 245 LEU A O 1
ATOM 1903 N N . ILE A 1 246 ? 4.27 31.812 12.844 1 98.81 246 ILE A N 1
ATOM 1904 C CA . ILE A 1 246 ? 5.035 31.5 11.648 1 98.81 246 ILE A CA 1
ATOM 1905 C C . ILE A 1 246 ? 5.363 30 11.625 1 98.81 246 ILE A C 1
ATOM 1907 O O . ILE A 1 246 ? 5.875 29.469 12.602 1 98.81 246 ILE A O 1
ATOM 1911 N N . ASN A 1 247 ? 5.023 29.359 10.57 1 98.5 247 ASN A N 1
ATOM 1912 C CA . ASN A 1 247 ? 5.441 27.953 10.539 1 98.5 247 ASN A CA 1
ATOM 1913 C C . ASN A 1 247 ? 6.238 27.641 9.273 1 98.5 247 ASN A C 1
ATOM 1915 O O . ASN A 1 247 ? 6.297 28.453 8.352 1 98.5 247 ASN A O 1
ATOM 1919 N N . TYR A 1 248 ? 6.992 26.578 9.281 1 98.31 248 TYR A N 1
ATOM 1920 C CA . TYR A 1 248 ? 7.781 26.016 8.195 1 98.31 248 TYR A CA 1
ATOM 1921 C C . TYR A 1 248 ? 7.375 24.562 7.922 1 98.31 248 TYR A C 1
ATOM 1923 O O . TYR A 1 248 ? 7.43 23.719 8.812 1 98.31 248 TYR A O 1
ATOM 1931 N N . TRP A 1 249 ? 6.918 24.281 6.719 1 96.88 249 TRP A N 1
ATOM 1932 C CA . TRP A 1 249 ? 6.629 22.938 6.273 1 96.88 249 TRP A CA 1
ATOM 1933 C C . TRP A 1 249 ? 7.707 22.438 5.316 1 96.88 249 TRP A C 1
ATOM 1935 O O . TRP A 1 249 ? 8.125 23.156 4.41 1 96.88 249 TRP A O 1
ATOM 1945 N N . TRP A 1 250 ? 8.195 21.219 5.551 1 95.12 250 TRP A N 1
ATOM 1946 C CA . TRP A 1 250 ? 9.172 20.688 4.613 1 95.12 250 TRP A CA 1
ATOM 1947 C C . TRP A 1 250 ? 9.156 19.156 4.633 1 95.12 250 TRP A C 1
ATOM 1949 O O . TRP A 1 250 ? 8.617 18.547 5.562 1 95.12 250 TRP A O 1
ATOM 1959 N N . ASN A 1 251 ? 9.531 18.5 3.529 1 89.38 251 ASN A N 1
ATOM 1960 C CA . ASN A 1 251 ? 9.859 17.094 3.43 1 89.38 251 ASN A CA 1
ATOM 1961 C C . ASN A 1 251 ? 11.219 16.875 2.777 1 89.38 251 ASN A C 1
ATOM 1963 O O . ASN A 1 251 ? 11.695 17.734 2.033 1 89.38 251 ASN A O 1
ATOM 1967 N N . ASP A 1 252 ? 11.945 15.836 3.254 1 75.75 252 ASP A N 1
ATOM 1968 C CA . ASP A 1 252 ? 13.211 15.508 2.607 1 75.75 252 ASP A CA 1
ATOM 1969 C C . ASP A 1 252 ? 12.977 14.805 1.271 1 75.75 252 ASP A C 1
ATOM 1971 O O . ASP A 1 252 ? 13.93 14.375 0.615 1 75.75 252 ASP A O 1
ATOM 1975 N N . ALA A 1 253 ? 11.773 14.742 0.966 1 65 253 ALA A N 1
ATOM 1976 C CA . ALA A 1 253 ? 11.438 13.828 -0.125 1 65 253 ALA A CA 1
ATOM 1977 C C . ALA A 1 253 ? 11.945 14.359 -1.462 1 65 253 ALA A C 1
ATOM 1979 O O . ALA A 1 253 ? 12.125 15.57 -1.627 1 65 253 ALA A O 1
ATOM 1980 N N . ASP A 1 254 ? 12.281 13.523 -2.295 1 70.75 254 ASP A N 1
ATOM 1981 C CA . ASP A 1 254 ? 12.641 13.656 -3.701 1 70.75 254 ASP A CA 1
ATOM 1982 C C . ASP A 1 254 ? 11.445 14.102 -4.535 1 70.75 254 ASP A C 1
ATOM 1984 O O . ASP A 1 254 ? 10.461 13.375 -4.668 1 70.75 254 ASP A O 1
ATOM 1988 N N . SER A 1 255 ? 11.516 15.281 -5.062 1 72.38 255 SER A N 1
ATOM 1989 C CA . SER A 1 255 ? 10.406 15.859 -5.816 1 72.38 255 SER A CA 1
ATOM 1990 C C . SER A 1 255 ? 10.094 15.039 -7.062 1 72.38 255 SER A C 1
ATOM 1992 O O . SER A 1 255 ? 9.031 15.203 -7.668 1 72.38 255 SER A O 1
ATOM 1994 N N . ALA A 1 256 ? 10.984 14.125 -7.395 1 81 256 ALA A N 1
ATOM 1995 C CA . ALA A 1 256 ? 10.766 13.312 -8.594 1 81 256 ALA A CA 1
ATOM 1996 C C . ALA A 1 256 ? 9.82 12.148 -8.297 1 81 256 ALA A C 1
ATOM 1998 O O . ALA A 1 256 ? 9.281 11.531 -9.219 1 81 256 ALA A O 1
ATOM 1999 N N . ARG A 1 257 ? 9.547 11.875 -7.043 1 86.75 257 ARG A N 1
ATOM 2000 C CA . ARG A 1 257 ? 8.711 10.734 -6.676 1 86.75 257 ARG A CA 1
ATOM 2001 C C . ARG A 1 257 ? 7.25 11.156 -6.535 1 86.75 257 ARG A C 1
ATOM 2003 O O . ARG A 1 257 ? 6.957 12.297 -6.172 1 86.75 257 ARG A O 1
ATOM 2010 N N . PRO A 1 258 ? 6.375 10.188 -6.895 1 88.69 258 PRO A N 1
ATOM 2011 C CA . PRO A 1 258 ? 4.961 10.477 -6.66 1 88.69 258 PRO A CA 1
ATOM 2012 C C . PRO A 1 258 ? 4.633 10.656 -5.18 1 88.69 258 PRO A C 1
ATOM 2014 O O . PRO A 1 258 ? 5.344 10.125 -4.32 1 88.69 258 PRO A O 1
ATOM 2017 N N . LEU A 1 259 ? 3.566 11.406 -4.992 1 90.69 259 LEU A N 1
ATOM 2018 C CA . LEU A 1 259 ? 3.115 11.617 -3.621 1 90.69 259 LEU A CA 1
ATOM 2019 C C . LEU A 1 259 ? 2.631 10.32 -2.994 1 90.69 259 LEU A C 1
ATOM 2021 O O . LEU A 1 259 ? 1.94 9.531 -3.646 1 90.69 259 LEU A O 1
ATOM 2025 N N . PRO A 1 260 ? 2.977 10.062 -1.745 1 93.94 260 PRO A N 1
ATOM 2026 C CA . PRO A 1 260 ? 2.543 8.859 -1.026 1 93.94 260 PRO A CA 1
ATOM 2027 C C . PRO A 1 260 ? 1.03 8.664 -1.063 1 93.94 260 PRO A C 1
ATOM 2029 O O . PRO A 1 260 ? 0.554 7.531 -1.176 1 93.94 260 PRO A O 1
ATOM 2032 N N . ARG A 1 261 ? 0.236 9.734 -1.043 1 92.44 261 ARG A N 1
ATOM 2033 C CA . ARG A 1 261 ? -1.221 9.656 -1.015 1 92.44 261 ARG A CA 1
ATOM 2034 C C . ARG A 1 261 ? -1.759 8.992 -2.277 1 92.44 261 ARG A C 1
ATOM 2036 O O . ARG A 1 261 ? -2.801 8.336 -2.242 1 92.44 261 ARG A O 1
ATOM 2043 N N . LEU A 1 262 ? -1.036 9.164 -3.342 1 91.88 262 LEU A N 1
ATOM 2044 C CA . LEU A 1 262 ? -1.499 8.586 -4.598 1 91.88 262 LEU A CA 1
ATOM 2045 C C . LEU A 1 262 ? -1.295 7.078 -4.613 1 91.88 262 LEU A C 1
ATOM 2047 O O . LEU A 1 262 ? -2.131 6.336 -5.137 1 91.88 262 LEU A O 1
ATOM 2051 N N . ALA A 1 263 ? -0.141 6.625 -4.09 1 95.31 263 ALA A N 1
ATOM 2052 C CA . ALA A 1 263 ? 0.05 5.188 -3.914 1 95.31 263 ALA A CA 1
ATOM 2053 C C . ALA A 1 263 ? -1.015 4.602 -2.99 1 95.31 263 ALA A C 1
ATOM 2055 O O . ALA A 1 263 ? -1.494 3.488 -3.213 1 95.31 263 ALA A O 1
ATOM 2056 N 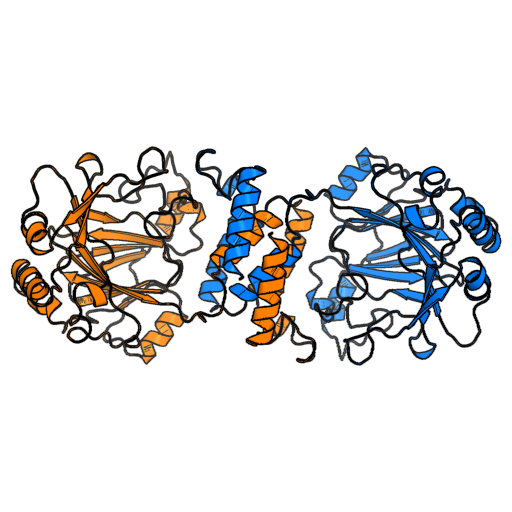N . PHE A 1 264 ? -1.4 5.355 -1.98 1 96.56 264 PHE A N 1
ATOM 2057 C CA . PHE A 1 264 ? -2.447 4.941 -1.056 1 96.56 264 PHE A CA 1
ATOM 2058 C C . PHE A 1 264 ? -3.783 4.805 -1.776 1 96.56 264 PHE A C 1
ATOM 2060 O O . PHE A 1 264 ? -4.477 3.795 -1.625 1 96.56 264 PHE A O 1
ATOM 2067 N N . LYS A 1 265 ? -4.125 5.742 -2.578 1 94.5 265 LYS A N 1
ATOM 2068 C CA . LYS A 1 265 ? -5.367 5.688 -3.346 1 94.5 265 LYS A CA 1
ATOM 2069 C C . LYS A 1 265 ? -5.359 4.512 -4.32 1 94.5 265 LYS A C 1
ATOM 2071 O O . LYS A 1 265 ? -6.379 3.842 -4.5 1 94.5 265 LYS A O 1
ATOM 2076 N N . ALA A 1 266 ? -4.199 4.277 -4.949 1 95.75 266 ALA A N 1
ATOM 2077 C CA . ALA A 1 266 ? -4.074 3.127 -5.844 1 95.75 266 ALA A CA 1
ATOM 2078 C C . ALA A 1 266 ? -4.367 1.824 -5.102 1 95.75 266 ALA A C 1
ATOM 2080 O O . ALA A 1 266 ? -5.047 0.942 -5.629 1 95.75 266 ALA A O 1
ATOM 2081 N N . ALA A 1 267 ? -3.873 1.731 -3.873 1 96.88 267 ALA A N 1
ATOM 2082 C CA . ALA A 1 267 ? -4.094 0.534 -3.064 1 96.88 267 ALA A CA 1
ATOM 2083 C C . ALA A 1 267 ? -5.559 0.408 -2.658 1 96.88 267 ALA A C 1
ATOM 2085 O O . ALA A 1 267 ? -6.113 -0.694 -2.643 1 96.88 267 ALA A O 1
ATOM 2086 N N . LEU A 1 268 ? -6.207 1.548 -2.355 1 95.06 268 LEU A N 1
ATOM 2087 C CA . LEU A 1 268 ? -7.625 1.524 -2.025 1 95.06 268 LEU A CA 1
ATOM 2088 C C . LEU A 1 268 ? -8.438 0.934 -3.172 1 95.06 268 LEU A C 1
ATOM 2090 O O . LEU A 1 268 ? -9.297 0.077 -2.951 1 95.06 268 LEU A O 1
ATOM 2094 N N . VAL A 1 269 ? -8.094 1.307 -4.355 1 93.5 269 VAL A N 1
ATOM 2095 C CA . VAL A 1 269 ? -8.852 0.919 -5.539 1 93.5 269 VAL A CA 1
ATOM 2096 C C . VAL A 1 269 ? -8.562 -0.54 -5.887 1 93.5 269 VAL A C 1
ATOM 2098 O O . VAL A 1 269 ? -9.477 -1.299 -6.219 1 93.5 269 VAL A O 1
ATOM 2101 N N . ALA A 1 270 ? -7.375 -0.967 -5.691 1 94.5 270 ALA A N 1
ATOM 2102 C CA . ALA A 1 270 ? -6.938 -2.248 -6.242 1 94.5 270 ALA A CA 1
ATOM 2103 C C . ALA A 1 270 ? -7.035 -3.355 -5.199 1 94.5 270 ALA A C 1
ATOM 2105 O O . ALA A 1 270 ? -7.184 -4.531 -5.543 1 94.5 270 ALA A O 1
ATOM 2106 N N . LEU A 1 271 ? -6.988 -2.996 -3.898 1 96 271 LEU A N 1
ATOM 2107 C CA . LEU A 1 271 ? -6.727 -4.043 -2.918 1 96 271 LEU A CA 1
ATOM 2108 C C . LEU A 1 271 ? -7.832 -4.102 -1.872 1 96 271 LEU A C 1
ATOM 2110 O O . LEU A 1 271 ? -8.109 -5.164 -1.314 1 96 271 LEU A O 1
ATOM 2114 N N . ARG A 1 272 ? -8.453 -2.984 -1.543 1 94.75 272 ARG A N 1
ATOM 2115 C CA . ARG A 1 272 ? -9.297 -2.848 -0.363 1 94.75 272 ARG A CA 1
ATOM 2116 C C . ARG A 1 272 ? -10.414 -3.889 -0.366 1 94.75 272 ARG A C 1
ATOM 2118 O O . ARG A 1 272 ? -10.766 -4.43 0.683 1 94.75 272 ARG A O 1
ATOM 2125 N N . ASP A 1 273 ? -11.031 -4.18 -1.521 1 92.62 273 ASP A N 1
ATOM 2126 C CA . ASP A 1 273 ? -12.227 -5.012 -1.587 1 92.62 273 ASP A CA 1
ATOM 2127 C C . ASP A 1 273 ? -11.883 -6.449 -1.967 1 92.62 273 ASP A C 1
ATOM 2129 O O . ASP A 1 273 ? -12.766 -7.242 -2.293 1 92.62 273 ASP A O 1
ATOM 2133 N N . LEU A 1 274 ? -10.602 -6.812 -2.018 1 93.12 274 LEU A N 1
ATOM 2134 C CA . LEU A 1 274 ? -10.188 -8.195 -2.232 1 93.12 274 LEU A CA 1
ATOM 2135 C C . LEU A 1 274 ? -10.617 -9.078 -1.063 1 93.12 274 LEU A C 1
ATOM 2137 O O . LEU A 1 274 ? -10.812 -8.586 0.052 1 93.12 274 LEU A O 1
ATOM 2141 N N . PRO A 1 275 ? -10.781 -10.406 -1.341 1 92.12 275 PRO A N 1
ATOM 2142 C CA . PRO A 1 275 ? -10.984 -11.336 -0.227 1 92.12 275 PRO A CA 1
ATOM 2143 C C . PRO A 1 275 ? -9.859 -11.273 0.804 1 92.12 275 PRO A C 1
ATOM 2145 O O . PRO A 1 275 ? -8.711 -10.977 0.458 1 92.12 275 PRO A O 1
ATOM 2148 N N . ASP A 1 276 ? -10.148 -11.555 2.08 1 92.81 276 ASP A N 1
ATOM 2149 C CA . ASP A 1 276 ? -9.219 -11.438 3.195 1 92.81 276 ASP A CA 1
ATOM 2150 C C . ASP A 1 276 ? -7.934 -12.219 2.924 1 92.81 276 ASP A C 1
ATOM 2152 O O . ASP A 1 276 ? -6.84 -11.758 3.262 1 92.81 276 ASP A O 1
ATOM 2156 N N . GLU A 1 277 ? -8.102 -13.383 2.295 1 93.25 277 GLU A N 1
ATOM 2157 C CA . GLU A 1 277 ? -6.922 -14.211 2.068 1 93.25 277 GLU A CA 1
ATOM 2158 C C . GLU A 1 277 ? -5.98 -13.562 1.057 1 93.25 277 GLU A C 1
ATOM 2160 O O . GLU A 1 277 ? -4.758 -13.703 1.159 1 93.25 277 GLU A O 1
ATOM 2165 N N . GLN A 1 278 ? -6.562 -12.891 0.052 1 94.94 278 GLN A N 1
ATOM 2166 C CA . GLN A 1 278 ? -5.742 -12.195 -0.933 1 94.94 278 GLN A CA 1
ATOM 2167 C C . GLN A 1 278 ? -5.105 -10.945 -0.334 1 94.94 278 GLN A C 1
ATOM 2169 O O . GLN A 1 278 ? -3.93 -10.664 -0.57 1 94.94 278 GLN A O 1
ATOM 2174 N N . LYS A 1 279 ? -5.887 -10.234 0.505 1 96.06 279 LYS A N 1
ATOM 2175 C CA . LYS A 1 279 ? -5.34 -9.07 1.196 1 96.06 279 LYS A CA 1
ATOM 2176 C C . LYS A 1 279 ? -4.145 -9.461 2.064 1 96.06 279 LYS A C 1
ATOM 2178 O O . LYS A 1 279 ? -3.16 -8.719 2.139 1 96.06 279 LYS A O 1
ATOM 2183 N N . ALA A 1 280 ? -4.242 -10.57 2.734 1 96.62 280 ALA A N 1
ATOM 2184 C CA . ALA A 1 280 ? -3.168 -11.031 3.613 1 96.62 280 ALA A CA 1
ATOM 2185 C C . ALA A 1 280 ? -1.875 -11.242 2.832 1 96.62 280 ALA A C 1
ATOM 2187 O O . ALA A 1 280 ? -0.787 -10.938 3.322 1 96.62 280 ALA A O 1
ATOM 2188 N N . VAL A 1 281 ? -1.987 -11.789 1.601 1 96.56 281 VAL A N 1
ATOM 2189 C CA . VAL A 1 281 ? -0.825 -12 0.745 1 96.56 281 VAL A CA 1
ATOM 2190 C C . VAL A 1 281 ? -0.161 -10.664 0.431 1 96.56 281 VAL A C 1
ATOM 2192 O O . VAL A 1 281 ? 1.051 -10.508 0.6 1 96.56 281 VAL A O 1
ATOM 2195 N N . TRP A 1 282 ? -0.926 -9.711 0.06 1 97.19 282 TRP A N 1
ATOM 2196 C CA . TRP A 1 282 ? -0.388 -8.406 -0.327 1 97.19 282 TRP A CA 1
ATOM 2197 C C . TRP A 1 282 ? 0.113 -7.645 0.893 1 97.19 282 TRP A C 1
ATOM 2199 O O . TRP A 1 282 ? 1.104 -6.914 0.811 1 97.19 282 TRP A O 1
ATOM 2209 N N . ARG A 1 283 ? -0.623 -7.77 2.014 1 97.56 283 ARG A N 1
ATOM 2210 C CA . ARG A 1 283 ? -0.119 -7.168 3.244 1 97.56 283 ARG A CA 1
ATOM 2211 C C . ARG A 1 283 ? 1.301 -7.637 3.541 1 97.56 283 ARG A C 1
ATOM 2213 O O . ARG A 1 283 ? 2.166 -6.832 3.895 1 97.56 283 ARG A O 1
ATOM 2220 N N . HIS A 1 284 ? 1.529 -8.914 3.387 1 96.81 284 HIS A N 1
ATOM 2221 C CA . HIS A 1 284 ? 2.859 -9.469 3.617 1 96.81 284 HIS A CA 1
ATOM 2222 C C . HIS A 1 284 ? 3.875 -8.891 2.643 1 96.81 284 HIS A C 1
ATOM 2224 O O . HIS A 1 284 ? 4.98 -8.516 3.041 1 96.81 284 HIS A O 1
ATOM 2230 N N . MET A 1 285 ? 3.492 -8.773 1.385 1 95.44 285 MET A N 1
ATOM 2231 C CA . MET A 1 285 ? 4.367 -8.203 0.367 1 95.44 285 MET A CA 1
ATOM 2232 C C . MET A 1 285 ? 4.727 -6.762 0.711 1 95.44 285 MET A C 1
ATOM 2234 O O . MET A 1 285 ? 5.895 -6.375 0.64 1 95.44 285 MET A O 1
ATOM 2238 N N . PHE A 1 286 ? 3.732 -5.969 1.099 1 97.69 286 PHE A N 1
ATOM 2239 C CA . PHE A 1 286 ? 3.949 -4.574 1.472 1 97.69 286 PHE A CA 1
ATOM 2240 C C . PHE A 1 286 ? 4.863 -4.477 2.688 1 97.69 286 PHE A C 1
ATOM 2242 O O . PHE A 1 286 ? 5.766 -3.635 2.727 1 97.69 286 PHE A O 1
ATOM 2249 N N . ASP A 1 287 ? 4.652 -5.316 3.666 1 96.75 287 ASP A N 1
ATOM 2250 C CA . ASP A 1 287 ? 5.473 -5.305 4.875 1 96.75 287 ASP A CA 1
ATOM 2251 C C . ASP A 1 287 ? 6.93 -5.617 4.551 1 96.75 287 ASP A C 1
ATOM 2253 O O . ASP A 1 287 ? 7.84 -4.992 5.102 1 96.75 287 ASP A O 1
ATOM 2257 N N . LEU A 1 288 ? 7.156 -6.516 3.637 1 95.12 288 LEU A N 1
ATOM 2258 C CA . LEU A 1 288 ? 8.508 -6.965 3.314 1 95.12 288 LEU A CA 1
ATOM 2259 C C . LEU A 1 288 ? 9.234 -5.93 2.463 1 95.12 288 LEU A C 1
ATOM 2261 O O . LEU A 1 288 ? 10.398 -5.613 2.721 1 95.12 288 LEU A O 1
ATOM 2265 N N . PHE A 1 289 ? 8.531 -5.348 1.464 1 95.44 289 PHE A N 1
ATOM 2266 C CA . PHE A 1 289 ? 9.266 -4.648 0.416 1 95.44 289 PHE A CA 1
ATOM 2267 C C . PHE A 1 289 ? 9.047 -3.145 0.51 1 95.44 289 PHE A C 1
ATOM 2269 O O . PHE A 1 289 ? 9.812 -2.365 -0.069 1 95.44 289 PHE A O 1
ATOM 2276 N N . VAL A 1 290 ? 7.996 -2.699 1.208 1 96.62 290 VAL A N 1
ATOM 2277 C CA . VAL A 1 290 ? 7.684 -1.274 1.243 1 96.62 290 VAL A CA 1
ATOM 2278 C C . VAL A 1 290 ? 7.918 -0.728 2.65 1 96.62 290 VAL A C 1
ATOM 2280 O O . VAL A 1 290 ? 8.695 0.208 2.836 1 96.62 290 VAL A O 1
ATOM 2283 N N . PHE A 1 291 ? 7.379 -1.366 3.68 1 97.19 291 PHE A N 1
ATOM 2284 C CA . PHE A 1 291 ? 7.328 -0.759 5.004 1 97.19 291 PHE A CA 1
ATOM 2285 C C . PHE A 1 291 ? 8.453 -1.292 5.887 1 97.19 291 PHE A C 1
ATOM 2287 O O . PHE A 1 291 ? 8.828 -0.656 6.871 1 97.19 291 PHE A O 1
ATOM 2294 N N . GLY A 1 292 ? 8.922 -2.516 5.57 1 93.69 292 GLY A N 1
ATOM 2295 C CA . GLY A 1 292 ? 9.977 -3.115 6.371 1 93.69 292 GLY A CA 1
ATOM 2296 C C . GLY A 1 292 ? 11.367 -2.787 5.867 1 93.69 292 GLY A C 1
ATOM 2297 O O . GLY A 1 292 ? 11.586 -1.735 5.262 1 93.69 292 GLY A O 1
ATOM 2298 N N . ASP A 1 293 ? 12.352 -3.668 6.219 1 91.94 293 ASP A N 1
ATOM 2299 C CA . ASP A 1 293 ? 13.727 -3.529 5.754 1 91.94 293 ASP A CA 1
ATOM 2300 C C . ASP A 1 293 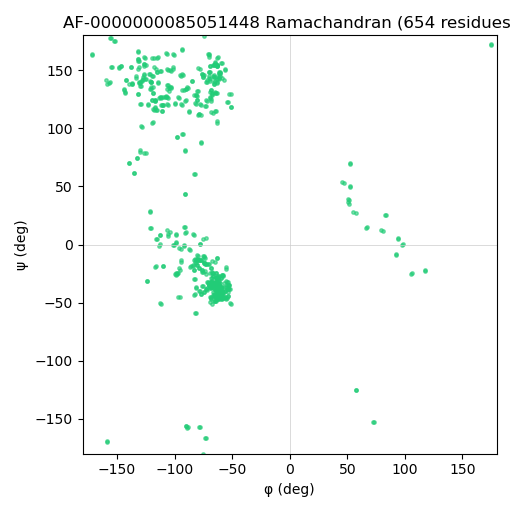? 13.867 -3.99 4.305 1 91.94 293 ASP A C 1
ATOM 2302 O O . ASP A 1 293 ? 14.25 -5.133 4.047 1 91.94 293 ASP A O 1
ATOM 2306 N N . SER A 1 294 ? 13.633 -3.064 3.391 1 87.19 294 SER A N 1
ATOM 2307 C CA . SER A 1 294 ? 13.594 -3.391 1.969 1 87.19 294 SER A CA 1
ATOM 2308 C C . SER A 1 294 ? 14.961 -3.824 1.46 1 87.19 294 SER A C 1
ATOM 2310 O O . SER A 1 294 ? 15.062 -4.602 0.507 1 87.19 294 SER A O 1
ATOM 2312 N N . GLU A 1 295 ? 15.984 -3.344 2.1 1 90.44 295 GLU A N 1
ATOM 2313 C CA . GLU A 1 295 ? 17.328 -3.77 1.704 1 90.44 295 GLU A CA 1
ATOM 2314 C C . GLU A 1 295 ? 17.562 -5.238 2.041 1 90.44 295 GLU A C 1
ATOM 2316 O O . GLU A 1 295 ? 18.062 -5.996 1.212 1 90.44 295 GLU A O 1
ATOM 2321 N N . ALA A 1 296 ? 17.172 -5.613 3.215 1 91.19 296 ALA A N 1
ATOM 2322 C CA . ALA A 1 296 ? 17.312 -7.012 3.611 1 91.19 296 ALA A CA 1
ATOM 2323 C C . ALA A 1 296 ? 16.453 -7.918 2.732 1 91.19 296 ALA A C 1
ATOM 2325 O O . ALA A 1 296 ? 16.875 -9.023 2.381 1 91.19 296 ALA A O 1
ATOM 2326 N N . ALA A 1 297 ? 15.297 -7.457 2.33 1 90.88 297 ALA A N 1
ATOM 2327 C CA . ALA A 1 297 ? 14.344 -8.25 1.567 1 90.88 297 ALA A CA 1
ATOM 2328 C C . ALA A 1 297 ? 14.883 -8.57 0.174 1 90.88 297 ALA A C 1
ATOM 2330 O O . ALA A 1 297 ? 14.523 -9.594 -0.417 1 90.88 297 ALA A O 1
ATOM 2331 N N . ARG A 1 298 ? 15.789 -7.746 -0.314 1 90.81 298 ARG A N 1
ATOM 2332 C CA . ARG A 1 298 ? 16.281 -7.922 -1.679 1 90.81 298 ARG A CA 1
ATOM 2333 C C . ARG A 1 298 ? 17.766 -8.281 -1.69 1 90.81 298 ARG A C 1
ATOM 2335 O O . ARG A 1 298 ? 18.375 -8.336 -2.752 1 90.81 298 ARG A O 1
ATOM 2342 N N . ALA A 1 299 ? 18.328 -8.469 -0.577 1 94.31 299 ALA A N 1
ATOM 2343 C CA . ALA A 1 299 ? 19.766 -8.594 -0.435 1 94.31 299 ALA A CA 1
ATOM 2344 C C . ALA A 1 299 ? 20.297 -9.812 -1.193 1 94.31 299 ALA A C 1
ATOM 2346 O O . ALA A 1 299 ? 21.438 -9.828 -1.638 1 94.31 299 ALA A O 1
ATOM 2347 N N . HIS A 1 300 ? 19.469 -10.828 -1.371 1 95.31 300 HIS A N 1
ATOM 2348 C CA . HIS A 1 300 ? 19.922 -12.062 -2.012 1 95.31 300 HIS A CA 1
ATOM 2349 C C . HIS A 1 300 ? 19.984 -11.898 -3.527 1 95.31 300 HIS A C 1
ATOM 2351 O O . HIS A 1 300 ? 20.562 -12.742 -4.219 1 95.31 300 HIS A O 1
ATOM 2357 N N . LEU A 1 301 ? 19.406 -10.867 -4.098 1 95.5 301 LEU A N 1
ATOM 2358 C CA . LEU A 1 301 ? 19.438 -10.617 -5.531 1 95.5 301 LEU A CA 1
ATOM 2359 C C . LEU A 1 301 ? 20.641 -9.773 -5.91 1 95.5 301 LEU A C 1
ATOM 2361 O O . LEU A 1 301 ? 20.953 -8.781 -5.246 1 95.5 301 LEU A O 1
ATOM 2365 N N . PRO A 1 302 ? 21.344 -10.195 -6.98 1 94.38 302 PRO A N 1
ATOM 2366 C CA . PRO A 1 302 ? 22.375 -9.281 -7.484 1 94.38 302 PRO A CA 1
ATOM 2367 C C . PRO A 1 302 ? 21.797 -7.941 -7.945 1 94.38 302 PRO A C 1
ATOM 2369 O O . PRO A 1 302 ? 20.656 -7.887 -8.438 1 94.38 302 PRO A O 1
ATOM 2372 N N . PRO A 1 303 ? 22.562 -6.84 -7.809 1 92.5 303 PRO A N 1
ATOM 2373 C CA . PRO A 1 303 ? 22.047 -5.496 -8.086 1 92.5 303 PRO A CA 1
ATOM 2374 C C . PRO A 1 303 ? 21.453 -5.363 -9.492 1 92.5 303 PRO A C 1
ATOM 2376 O O . PRO A 1 303 ? 20.469 -4.664 -9.68 1 92.5 303 PRO A O 1
ATOM 2379 N N . GLN A 1 304 ? 21.969 -6.086 -10.445 1 91.44 304 GLN A N 1
ATOM 2380 C CA . GLN A 1 304 ? 21.609 -5.902 -11.852 1 91.44 304 GLN A CA 1
ATOM 2381 C C . GLN A 1 304 ? 20.203 -6.422 -12.133 1 91.44 304 GLN A C 1
ATOM 2383 O O . GLN A 1 304 ? 19.594 -6.078 -13.156 1 91.44 304 GLN A O 1
ATOM 2388 N N . VAL A 1 305 ? 19.641 -7.25 -11.242 1 94.12 305 VAL A N 1
ATOM 2389 C CA . VAL A 1 305 ? 18.344 -7.852 -11.547 1 94.12 305 VAL A CA 1
ATOM 2390 C C . VAL A 1 305 ? 17.328 -7.453 -10.484 1 94.12 305 VAL A C 1
ATOM 2392 O O . VAL A 1 305 ? 16.266 -8.086 -10.352 1 94.12 305 VAL A O 1
ATOM 2395 N N . ARG A 1 306 ? 17.578 -6.484 -9.656 1 93.88 306 ARG A N 1
ATOM 2396 C CA . ARG A 1 306 ? 16.672 -6.082 -8.578 1 93.88 306 ARG A CA 1
ATOM 2397 C C . ARG A 1 306 ? 15.484 -5.301 -9.125 1 93.88 306 ARG A C 1
ATOM 2399 O O . ARG A 1 306 ? 14.453 -5.184 -8.453 1 93.88 306 ARG A O 1
ATOM 2406 N N . GLY A 1 307 ? 15.672 -4.688 -10.312 1 90.12 307 GLY A N 1
ATOM 2407 C CA . GLY A 1 307 ? 14.562 -3.969 -10.922 1 90.12 307 GLY A CA 1
ATOM 2408 C C . GLY A 1 307 ? 13.992 -2.883 -10.031 1 90.12 307 GLY A C 1
ATOM 2409 O O . GLY A 1 307 ? 14.734 -2.039 -9.516 1 90.12 307 GLY A O 1
ATOM 2410 N N . ALA A 1 308 ? 12.664 -2.959 -9.789 1 89.19 308 ALA A N 1
ATOM 2411 C CA . ALA A 1 308 ? 11.953 -1.965 -8.984 1 89.19 308 ALA A CA 1
ATOM 2412 C C . ALA A 1 308 ? 12.383 -2.037 -7.52 1 89.19 308 ALA A C 1
ATOM 2414 O O . ALA A 1 308 ? 12.172 -1.091 -6.758 1 89.19 308 ALA A O 1
ATOM 2415 N N . TYR A 1 309 ? 12.945 -3.174 -7.129 1 92.81 309 TYR A N 1
ATOM 2416 C CA . TYR A 1 309 ? 13.398 -3.33 -5.75 1 92.81 309 TYR A CA 1
ATOM 2417 C C . TYR A 1 309 ? 14.758 -2.67 -5.547 1 92.81 309 TYR A C 1
ATOM 2419 O O . TYR A 1 309 ? 15.195 -2.463 -4.414 1 92.81 309 TYR A O 1
ATOM 2427 N N . GLY A 1 310 ? 15.422 -2.422 -6.703 1 92.5 310 GLY A N 1
ATOM 2428 C CA . GLY A 1 310 ? 16.75 -1.833 -6.637 1 92.5 310 GLY A CA 1
ATOM 2429 C C . GLY A 1 310 ? 16.734 -0.317 -6.625 1 92.5 310 GLY A C 1
ATOM 2430 O O . GLY A 1 310 ? 15.758 0.294 -6.176 1 92.5 310 GLY A O 1
ATOM 2431 N N . GLU A 1 311 ? 17.875 0.198 -7.039 1 91 311 GLU A N 1
ATOM 2432 C CA . GLU A 1 311 ? 17.984 1.65 -7.133 1 91 311 GLU A CA 1
ATOM 2433 C C . GLU A 1 311 ? 17.016 2.209 -8.172 1 91 311 GLU A C 1
ATOM 2435 O O . GLU A 1 311 ? 16.953 1.717 -9.297 1 91 311 GLU A O 1
ATOM 2440 N N . LEU A 1 312 ? 16.297 3.184 -7.785 1 91.12 312 LEU A N 1
ATOM 2441 C CA . LEU A 1 312 ? 15.383 3.836 -8.719 1 91.12 312 LEU A CA 1
ATOM 2442 C C . LEU A 1 312 ? 16.062 5.004 -9.422 1 91.12 312 LEU A C 1
ATOM 2444 O O . LEU A 1 312 ? 15.859 6.164 -9.062 1 91.12 312 LEU A O 1
ATOM 2448 N N . THR A 1 313 ? 16.828 4.699 -10.461 1 92.25 313 THR A N 1
ATOM 2449 C CA . THR A 1 313 ? 17.422 5.734 -11.297 1 92.25 313 THR A CA 1
ATOM 2450 C C . THR A 1 313 ? 16.344 6.559 -11.992 1 92.25 313 THR A C 1
ATOM 2452 O O . THR A 1 313 ? 15.188 6.137 -12.062 1 92.25 313 THR A O 1
ATOM 2455 N N . PRO A 1 314 ? 16.672 7.738 -12.461 1 92.44 314 PRO A N 1
ATOM 2456 C CA . PRO A 1 314 ? 15.68 8.531 -13.195 1 92.44 314 PRO A CA 1
ATOM 2457 C C . PRO A 1 314 ? 15.023 7.758 -14.336 1 92.44 314 PRO A C 1
ATOM 2459 O O . PRO A 1 314 ? 13.82 7.875 -14.555 1 92.44 314 PRO A O 1
ATOM 2462 N N . GLU A 1 315 ? 15.805 6.949 -15.031 1 93.25 315 GLU A N 1
ATOM 2463 C CA . GLU A 1 315 ? 15.281 6.16 -16.141 1 93.25 315 GLU A CA 1
ATOM 2464 C C . GLU A 1 315 ? 14.32 5.082 -15.656 1 93.25 315 GLU A C 1
ATOM 2466 O O . GLU A 1 315 ? 13.25 4.887 -16.25 1 93.25 315 GLU A O 1
ATOM 2471 N N . ARG A 1 316 ? 14.648 4.355 -14.664 1 92.38 316 ARG A N 1
ATOM 2472 C CA . ARG A 1 316 ? 13.797 3.316 -14.102 1 92.38 316 ARG A CA 1
ATOM 2473 C C . ARG A 1 316 ? 12.508 3.914 -13.539 1 92.38 316 ARG A C 1
ATOM 2475 O O . ARG A 1 316 ? 11.43 3.355 -13.719 1 92.38 316 ARG A O 1
ATOM 2482 N N . LEU A 1 317 ? 12.695 5.027 -12.812 1 93.44 317 LEU A N 1
ATOM 2483 C CA . LEU A 1 317 ? 11.539 5.711 -12.25 1 93.44 317 LEU A CA 1
ATOM 2484 C C . LEU A 1 317 ? 10.555 6.117 -13.344 1 93.44 317 LEU A C 1
ATOM 2486 O O . LEU A 1 317 ? 9.344 5.906 -13.211 1 93.44 317 LEU A O 1
ATOM 2490 N N . LYS A 1 318 ? 11.086 6.688 -14.406 1 93.88 318 LYS A N 1
ATOM 2491 C CA . LYS A 1 318 ? 10.25 7.082 -15.531 1 93.88 318 LYS A CA 1
ATOM 2492 C C . LYS A 1 318 ? 9.508 5.883 -16.109 1 93.88 318 LYS A C 1
ATOM 2494 O O . LYS A 1 318 ? 8.312 5.965 -16.391 1 93.88 318 LYS A O 1
ATOM 2499 N N . ALA A 1 319 ? 10.172 4.793 -16.297 1 93.5 319 ALA A N 1
ATOM 2500 C CA . ALA A 1 319 ? 9.578 3.58 -16.859 1 93.5 319 ALA A CA 1
ATOM 2501 C C . ALA A 1 319 ? 8.484 3.031 -15.938 1 93.5 319 ALA A C 1
ATOM 2503 O O . ALA A 1 319 ? 7.414 2.645 -16.406 1 93.5 319 ALA A O 1
ATOM 2504 N N . LEU A 1 320 ? 8.789 2.959 -14.641 1 93.19 320 LEU A N 1
ATOM 2505 C CA . LEU A 1 320 ? 7.828 2.453 -13.664 1 93.19 320 LEU A CA 1
ATOM 2506 C C . LEU A 1 320 ? 6.594 3.342 -13.609 1 93.19 320 LEU A C 1
ATOM 2508 O O . LEU A 1 320 ? 5.465 2.842 -13.57 1 93.19 320 LEU A O 1
ATOM 2512 N N . LYS A 1 321 ? 6.781 4.684 -13.586 1 94.06 321 LYS A N 1
ATOM 2513 C CA . LYS A 1 321 ? 5.656 5.613 -13.57 1 94.06 321 LYS A CA 1
ATOM 2514 C C . LYS A 1 321 ? 4.777 5.43 -14.805 1 94.06 321 LYS A C 1
ATOM 2516 O O . LYS A 1 321 ? 3.549 5.434 -14.703 1 94.06 321 LYS A O 1
ATOM 2521 N N . ALA A 1 322 ? 5.41 5.227 -15.977 1 94.31 322 ALA A N 1
ATOM 2522 C CA . ALA A 1 322 ? 4.664 5.008 -17.203 1 94.31 322 ALA A CA 1
ATOM 2523 C C . ALA A 1 322 ? 3.84 3.727 -17.141 1 94.31 322 ALA A C 1
ATOM 2525 O O . ALA A 1 322 ? 2.688 3.697 -17.562 1 94.31 322 ALA A O 1
ATOM 2526 N N . GLU A 1 323 ? 4.406 2.684 -16.641 1 92.69 323 GLU A N 1
ATOM 2527 C CA . GLU A 1 323 ? 3.713 1.411 -16.484 1 92.69 323 GLU A CA 1
ATOM 2528 C C . GLU A 1 323 ? 2.494 1.562 -15.578 1 92.69 323 GLU A C 1
ATOM 2530 O O . GLU A 1 323 ? 1.406 1.085 -15.906 1 92.69 323 GLU A O 1
ATOM 2535 N N . ILE A 1 324 ? 2.668 2.234 -14.445 1 92.5 324 ILE A N 1
ATOM 2536 C CA . ILE A 1 324 ? 1.605 2.432 -13.461 1 92.5 324 ILE A CA 1
ATOM 2537 C C . ILE A 1 324 ? 0.503 3.301 -14.062 1 92.5 324 ILE A C 1
ATOM 2539 O O . ILE A 1 324 ? -0.68 2.967 -13.969 1 92.5 324 ILE A O 1
ATOM 2543 N N . ALA A 1 325 ? 0.938 4.387 -14.75 1 93.31 325 ALA A N 1
ATOM 2544 C CA . ALA A 1 325 ? -0.037 5.281 -15.367 1 93.31 325 ALA A CA 1
ATOM 2545 C C . ALA A 1 325 ? -0.894 4.539 -16.391 1 93.31 325 ALA A C 1
ATOM 2547 O O . ALA A 1 325 ? -2.109 4.738 -16.453 1 93.31 325 ALA A O 1
ATOM 2548 N N . ALA A 1 326 ? -0.301 3.633 -17.125 1 90.62 326 ALA A N 1
ATOM 2549 C CA . ALA A 1 326 ? -0.999 2.881 -18.172 1 90.62 326 ALA A CA 1
ATOM 2550 C C . ALA A 1 326 ? -2.027 1.931 -17.562 1 90.62 326 ALA A C 1
ATOM 2552 O O . ALA A 1 326 ? -3.07 1.667 -18.156 1 90.62 326 ALA A O 1
ATOM 2553 N N . ALA A 1 327 ? -1.776 1.479 -16.375 1 86 327 ALA A N 1
ATOM 2554 C CA . ALA A 1 327 ? -2.637 0.495 -15.727 1 86 327 ALA A CA 1
ATOM 2555 C C . ALA A 1 327 ? -3.883 1.156 -15.141 1 86 327 ALA A C 1
ATOM 2557 O O . ALA A 1 327 ? -4.863 0.478 -14.82 1 86 327 ALA A O 1
ATOM 2558 N N . PHE A 1 328 ? -3.881 2.348 -14.922 1 85.5 328 PHE A N 1
ATOM 2559 C CA . PHE A 1 328 ? -5.008 3.037 -14.305 1 85.5 328 PHE A CA 1
ATOM 2560 C C . PHE A 1 328 ? -5.777 3.852 -15.344 1 85.5 328 PHE A C 1
ATOM 2562 O O . PHE A 1 328 ? -6.625 4.672 -14.984 1 85.5 328 PHE A O 1
ATOM 2569 N N . LYS A 1 329 ? -5.465 3.693 -16.609 1 81.88 329 LYS A N 1
ATOM 2570 C CA . LYS A 1 329 ? -6.223 4.367 -17.656 1 81.88 329 LYS A CA 1
ATOM 2571 C C . LYS A 1 329 ? -7.5 3.605 -18 1 81.88 329 LYS A C 1
ATOM 2573 O O . LYS A 1 329 ? -7.543 2.377 -17.891 1 81.88 329 LYS A O 1
ATOM 2578 N N . MET B 1 1 ? 7.965 -32.875 6.27 1 82.06 1 MET B N 1
ATOM 2579 C CA . MET B 1 1 ? 6.918 -32.125 5.582 1 82.06 1 MET B CA 1
ATOM 2580 C C . MET B 1 1 ? 5.539 -32.688 5.914 1 82.06 1 MET B C 1
ATOM 2582 O O . MET B 1 1 ? 5.355 -33.906 5.977 1 82.06 1 MET B O 1
ATOM 2586 N N . THR B 1 2 ? 4.574 -31.875 6.219 1 93.44 2 THR B N 1
ATOM 2587 C CA . THR B 1 2 ? 3.215 -32.219 6.598 1 93.44 2 THR B CA 1
ATOM 2588 C C . THR B 1 2 ? 2.365 -32.531 5.363 1 93.44 2 THR B C 1
ATOM 2590 O O . THR B 1 2 ? 2.383 -31.75 4.402 1 93.44 2 THR B O 1
ATOM 2593 N N . PRO B 1 3 ? 1.682 -33.656 5.312 1 97.06 3 PRO B N 1
ATOM 2594 C CA . PRO B 1 3 ? 0.812 -33.906 4.164 1 97.06 3 PRO B CA 1
ATOM 2595 C C . PRO B 1 3 ? -0.34 -32.906 4.051 1 97.06 3 PRO B C 1
ATOM 2597 O O . PRO B 1 3 ? -0.885 -32.469 5.07 1 97.06 3 PRO B O 1
ATOM 2600 N N . VAL B 1 4 ? -0.683 -32.562 2.879 1 98.38 4 VAL B N 1
ATOM 2601 C CA . VAL B 1 4 ? -1.836 -31.703 2.629 1 98.38 4 VAL B CA 1
ATOM 2602 C C . VAL B 1 4 ? -3.117 -32.438 3.035 1 98.38 4 VAL B C 1
ATOM 2604 O O . VAL B 1 4 ? -3.266 -33.625 2.787 1 98.38 4 VAL B O 1
ATOM 2607 N N . ARG B 1 5 ? -4.047 -31.719 3.646 1 96.88 5 ARG B N 1
ATOM 2608 C CA . ARG B 1 5 ? -5.355 -32.25 3.99 1 96.88 5 ARG B CA 1
ATOM 2609 C C . ARG B 1 5 ? -6.078 -32.781 2.748 1 96.88 5 ARG B C 1
ATOM 2611 O O . ARG B 1 5 ? -6.031 -32.156 1.69 1 96.88 5 ARG B O 1
ATOM 2618 N N . THR B 1 6 ? -6.832 -33.938 2.893 1 97.81 6 THR B N 1
ATOM 2619 C CA . THR B 1 6 ? -7.543 -34.562 1.776 1 97.81 6 THR B CA 1
ATOM 2620 C C . THR B 1 6 ? -9.047 -34.594 2.053 1 97.81 6 THR B C 1
ATOM 2622 O O . THR B 1 6 ? -9.461 -34.938 3.166 1 97.81 6 THR B O 1
ATOM 2625 N N . ILE B 1 7 ? -9.758 -34.25 1.042 1 97 7 ILE B N 1
ATOM 2626 C CA . ILE B 1 7 ? -11.211 -34.406 1.103 1 97 7 ILE B CA 1
ATOM 2627 C C . ILE B 1 7 ? -11.68 -35.344 -0.011 1 97 7 ILE B C 1
ATOM 2629 O O . ILE B 1 7 ? -11.195 -35.25 -1.142 1 97 7 ILE B O 1
ATOM 2633 N N . GLU B 1 8 ? -12.625 -36.188 0.31 1 95.12 8 GLU B N 1
ATOM 2634 C CA . GLU B 1 8 ? -13.242 -37.062 -0.671 1 95.12 8 GLU B CA 1
ATOM 2635 C C . GLU B 1 8 ? -14.625 -36.562 -1.072 1 95.12 8 GLU B C 1
ATOM 2637 O O . GLU B 1 8 ? -15.344 -35.969 -0.258 1 95.12 8 GLU B O 1
ATOM 2642 N N . ALA B 1 9 ? -15.016 -36.844 -2.279 1 89.38 9 ALA B N 1
ATOM 2643 C CA . ALA B 1 9 ? -16.344 -36.5 -2.803 1 89.38 9 ALA B CA 1
ATOM 2644 C C . ALA B 1 9 ? -16.734 -35.062 -2.459 1 89.38 9 ALA B C 1
ATOM 2646 O O . ALA B 1 9 ? -17.812 -34.844 -1.908 1 89.38 9 ALA B O 1
ATOM 2647 N N . VAL B 1 10 ? -15.859 -34.219 -2.824 1 91.38 10 VAL B N 1
ATOM 2648 C CA . VAL B 1 10 ? -16.094 -32.812 -2.475 1 91.38 10 VAL B CA 1
ATOM 2649 C C . VAL B 1 10 ? -17.328 -32.312 -3.191 1 91.38 10 VAL B C 1
ATOM 2651 O O . VAL B 1 10 ? -17.516 -32.531 -4.391 1 91.38 10 VAL B O 1
ATOM 2654 N N . THR B 1 11 ? -18.234 -31.672 -2.471 1 90.44 11 THR B N 1
ATOM 2655 C CA . THR B 1 11 ? -19.391 -30.984 -3.027 1 90.44 11 THR B CA 1
ATOM 2656 C C . THR B 1 11 ? -19.094 -29.516 -3.264 1 90.44 11 THR B C 1
ATOM 2658 O O . THR B 1 11 ? -18.094 -29 -2.793 1 90.44 11 THR B O 1
ATOM 2661 N N . ALA B 1 12 ? -20 -28.891 -4.008 1 89 12 ALA B N 1
ATOM 2662 C CA . ALA B 1 12 ? -19.859 -27.453 -4.242 1 89 12 ALA B CA 1
ATOM 2663 C C . ALA B 1 12 ? -19.859 -26.672 -2.928 1 89 12 ALA B C 1
ATOM 2665 O O . ALA B 1 12 ? -19.094 -25.719 -2.762 1 89 12 ALA B O 1
ATOM 2666 N N . GLU B 1 13 ? -20.688 -27.078 -2.064 1 90 13 GLU B N 1
ATOM 2667 C CA . GLU B 1 13 ? -20.766 -26.438 -0.76 1 90 13 GLU B CA 1
ATOM 2668 C C . GLU B 1 13 ? -19.484 -26.609 0.036 1 90 13 GLU B C 1
ATOM 2670 O O . GLU B 1 13 ? -18.969 -25.656 0.614 1 90 13 GLU B O 1
ATOM 2675 N N . ALA B 1 14 ? -19.016 -27.797 0.011 1 92.31 14 ALA B N 1
ATOM 2676 C CA . ALA B 1 14 ? -17.766 -28.078 0.713 1 92.31 14 ALA B CA 1
ATOM 2677 C C . ALA B 1 14 ? -16.609 -27.281 0.103 1 92.31 14 ALA B C 1
ATOM 2679 O O . ALA B 1 14 ? -15.703 -26.844 0.818 1 92.31 14 ALA B O 1
ATOM 2680 N N . PHE B 1 15 ? -16.75 -27.125 -1.166 1 96.38 15 PHE B N 1
ATOM 2681 C CA . PHE B 1 15 ? -15.656 -26.438 -1.852 1 96.38 15 PHE B CA 1
ATOM 2682 C C . PHE B 1 15 ? -15.633 -24.969 -1.479 1 96.38 15 PHE B C 1
ATOM 2684 O O . PHE B 1 15 ? -14.562 -24.359 -1.391 1 96.38 15 PHE B O 1
ATOM 2691 N N . THR B 1 16 ? -16.797 -24.375 -1.231 1 94.06 16 THR B N 1
ATOM 2692 C CA . THR B 1 16 ? -16.859 -23 -0.768 1 94.06 16 THR B CA 1
ATOM 2693 C C . THR B 1 16 ? -16.094 -22.828 0.544 1 94.06 16 THR B C 1
ATOM 2695 O O . THR B 1 16 ? -15.352 -21.859 0.718 1 94.06 16 THR B O 1
ATOM 2698 N N . ALA B 1 17 ? -16.234 -23.781 1.388 1 94.25 17 ALA B N 1
ATOM 2699 C CA . ALA B 1 17 ? -15.539 -23.75 2.672 1 94.25 17 ALA B CA 1
ATOM 2700 C C . ALA B 1 17 ? -14.039 -23.953 2.486 1 94.25 17 ALA B C 1
ATOM 2702 O O . ALA B 1 17 ? -13.234 -23.344 3.207 1 94.25 17 ALA B O 1
ATOM 2703 N N . VAL B 1 18 ? -13.695 -24.75 1.552 1 95.12 18 VAL B N 1
ATOM 2704 C CA . VAL B 1 18 ? -12.289 -25 1.23 1 95.12 18 VAL B CA 1
ATOM 2705 C C . VAL B 1 18 ? -11.633 -23.688 0.778 1 95.12 18 VAL B C 1
ATOM 2707 O O . VAL B 1 18 ? -10.555 -23.328 1.257 1 95.12 18 VAL B O 1
ATOM 2710 N N . GLN B 1 19 ? -12.336 -22.984 -0.073 1 94.94 19 GLN B N 1
ATOM 2711 C CA . GLN B 1 19 ? -11.812 -21.719 -0.581 1 94.94 19 GLN B CA 1
ATOM 2712 C C . GLN B 1 19 ? -11.656 -20.703 0.541 1 94.94 19 GLN B C 1
ATOM 2714 O O . GLN B 1 19 ? -10.641 -20 0.613 1 94.94 19 GLN B O 1
ATOM 2719 N N . ALA B 1 20 ? -12.625 -20.703 1.441 1 92.94 20 ALA B N 1
ATOM 2720 C CA . ALA B 1 20 ? -12.641 -19.734 2.535 1 92.94 20 ALA B CA 1
ATOM 2721 C C . ALA B 1 20 ? -11.492 -19.984 3.514 1 92.94 20 ALA B C 1
ATOM 2723 O O . ALA B 1 20 ? -10.938 -19.047 4.086 1 92.94 20 ALA B O 1
ATOM 2724 N N . ALA B 1 21 ? -11.117 -21.234 3.658 1 95 21 ALA B N 1
ATOM 2725 C CA . ALA B 1 21 ? -10.062 -21.609 4.594 1 95 21 ALA B CA 1
ATOM 2726 C C . ALA B 1 21 ? -8.688 -21.219 4.055 1 95 21 ALA B C 1
ATOM 2728 O O . ALA B 1 21 ? -7.715 -21.141 4.805 1 95 21 ALA B O 1
ATOM 2729 N N . ALA B 1 22 ? -8.586 -20.938 2.787 1 96 22 ALA B N 1
ATOM 2730 C CA . ALA B 1 22 ? -7.379 -20.469 2.129 1 96 22 ALA B CA 1
ATOM 2731 C C . ALA B 1 22 ? -6.188 -21.359 2.447 1 96 22 ALA B C 1
ATOM 2733 O O . ALA B 1 22 ? -5.098 -20.875 2.76 1 96 22 ALA B O 1
ATOM 2734 N N . GLN B 1 23 ? -6.457 -22.656 2.498 1 97.5 23 GLN B N 1
ATOM 2735 C CA . GLN B 1 23 ? -5.438 -23.688 2.645 1 97.5 23 GLN B CA 1
ATOM 2736 C C . GLN B 1 23 ? -5.488 -24.672 1.485 1 97.5 23 GLN B C 1
ATOM 2738 O O . GLN B 1 23 ? -6.559 -24.953 0.946 1 97.5 23 GLN B O 1
ATOM 2743 N N . PRO B 1 24 ? -4.27 -25.188 1.107 1 98.62 24 PRO B N 1
ATOM 2744 C CA . PRO B 1 24 ? -4.309 -26.234 0.086 1 98.62 24 PRO B CA 1
ATOM 2745 C C . PRO B 1 24 ? -5.09 -27.469 0.534 1 98.62 24 PRO B C 1
ATOM 2747 O O . PRO B 1 24 ? -5.031 -27.859 1.706 1 98.62 24 PRO B O 1
ATOM 2750 N N . VAL B 1 25 ? -5.785 -28.062 -0.361 1 98.69 25 VAL B N 1
ATOM 2751 C CA . VAL B 1 25 ? -6.562 -29.266 -0.073 1 98.69 25 VAL B CA 1
ATOM 2752 C C . VAL B 1 25 ? -6.516 -30.203 -1.271 1 98.69 25 VAL B C 1
ATOM 2754 O O . VAL B 1 25 ? -6.695 -29.781 -2.414 1 98.69 25 VAL B O 1
ATOM 2757 N N . VAL B 1 26 ? -6.219 -31.484 -1.031 1 98.75 26 VAL B N 1
ATOM 2758 C CA . VAL B 1 26 ? -6.344 -32.5 -2.064 1 98.75 26 VAL B CA 1
ATOM 2759 C C . VAL B 1 26 ? -7.809 -32.875 -2.236 1 98.75 26 VAL B C 1
ATOM 2761 O O . VAL B 1 26 ? -8.484 -33.25 -1.266 1 98.75 26 VAL B O 1
ATOM 2764 N N . LEU B 1 27 ? -8.281 -32.688 -3.391 1 98.56 27 LEU B N 1
ATOM 2765 C CA . LEU B 1 27 ? -9.609 -33.156 -3.775 1 98.56 27 LEU B CA 1
ATOM 2766 C C . LEU B 1 27 ? -9.531 -34.531 -4.434 1 98.56 27 LEU B C 1
ATOM 2768 O O . LEU B 1 27 ? -9.398 -34.625 -5.656 1 98.56 27 LEU B O 1
ATOM 2772 N N . LYS B 1 28 ? -9.727 -35.562 -3.672 1 98.19 28 LYS B N 1
ATOM 2773 C CA . LYS B 1 28 ? -9.453 -36.938 -4.094 1 98.19 28 LYS B CA 1
ATOM 2774 C C . LYS B 1 28 ? -10.438 -37.375 -5.164 1 98.19 28 LYS B C 1
ATOM 2776 O O . LYS B 1 28 ? -11.656 -37.281 -4.98 1 98.19 28 LYS B O 1
ATOM 2781 N N . GLN B 1 29 ? -9.891 -37.844 -6.305 1 97.94 29 GLN B N 1
ATOM 2782 C CA . GLN B 1 29 ? -10.617 -38.438 -7.414 1 97.94 29 GLN B CA 1
ATOM 2783 C C . GLN B 1 29 ? -11.711 -37.531 -7.938 1 97.94 29 GLN B C 1
ATOM 2785 O O . GLN B 1 29 ? -12.766 -37.969 -8.375 1 97.94 29 GLN B O 1
ATOM 2790 N N . LEU B 1 30 ? -11.5 -36.219 -7.781 1 97.88 30 LEU B N 1
ATOM 2791 C CA . LEU B 1 30 ? -12.453 -35.219 -8.242 1 97.88 30 LEU B CA 1
ATOM 2792 C C . LEU B 1 30 ? -12.766 -35.406 -9.719 1 97.88 30 LEU B C 1
ATOM 2794 O O . LEU B 1 30 ? -13.906 -35.188 -10.148 1 97.88 30 LEU B O 1
ATOM 2798 N N . VAL B 1 31 ? -11.75 -35.844 -10.531 1 98.12 31 VAL B N 1
ATOM 2799 C CA . VAL B 1 31 ? -11.953 -35.906 -11.977 1 98.12 31 VAL B CA 1
ATOM 2800 C C . VAL B 1 31 ? -11.742 -37.312 -12.469 1 98.12 31 VAL B C 1
ATOM 2802 O O . VAL B 1 31 ? -11.289 -37.531 -13.594 1 98.12 31 VAL B O 1
ATOM 2805 N N . ALA B 1 32 ? -11.977 -38.25 -11.711 1 97.69 32 ALA B N 1
ATOM 2806 C CA . ALA B 1 32 ? -11.742 -39.656 -12.008 1 97.69 32 ALA B CA 1
ATOM 2807 C C . ALA B 1 32 ? -12.539 -40.094 -13.227 1 97.69 32 ALA B C 1
ATOM 2809 O O . ALA B 1 32 ? -12.117 -41 -13.961 1 97.69 32 ALA B O 1
ATOM 2810 N N . ASP B 1 33 ? -13.633 -39.5 -13.469 1 97.19 33 ASP B N 1
ATOM 2811 C CA . ASP B 1 33 ? -14.547 -39.969 -14.516 1 97.19 33 ASP B CA 1
ATOM 2812 C C . ASP B 1 33 ? -14.25 -39.281 -15.844 1 97.19 33 ASP B C 1
ATOM 2814 O O . ASP B 1 33 ? -14.922 -39.531 -16.844 1 97.19 33 ASP B O 1
ATOM 2818 N N . TRP B 1 34 ? -13.305 -38.406 -15.898 1 98.62 34 TRP B N 1
ATOM 2819 C CA . TRP B 1 34 ? -12.945 -37.719 -17.141 1 98.62 34 TRP B CA 1
ATOM 2820 C C . TRP B 1 34 ? -12.445 -38.719 -18.172 1 98.62 34 TRP B C 1
ATOM 2822 O O . TRP B 1 34 ? -11.695 -39.656 -17.859 1 98.62 34 TRP B O 1
ATOM 2832 N N . PRO B 1 35 ? -12.844 -38.531 -19.453 1 98.62 35 PRO B N 1
ATOM 2833 C CA . PRO B 1 35 ? -12.383 -39.438 -20.516 1 98.62 35 PRO B CA 1
ATOM 2834 C C . PRO B 1 35 ? -10.859 -39.531 -20.578 1 98.62 35 PRO B C 1
ATOM 2836 O O . PRO B 1 35 ? -10.32 -40.625 -20.812 1 98.62 35 PRO B O 1
ATOM 2839 N N . ILE B 1 36 ? -10.148 -38.531 -20.359 1 98.81 36 ILE B N 1
ATOM 2840 C CA . ILE B 1 36 ? -8.688 -38.531 -20.469 1 98.81 36 ILE B CA 1
ATOM 2841 C C . ILE B 1 36 ? -8.094 -39.375 -19.344 1 98.81 36 ILE B C 1
ATOM 2843 O O . ILE B 1 36 ? -7.047 -40 -19.531 1 98.81 36 ILE B O 1
ATOM 2847 N N . VAL B 1 37 ? -8.688 -39.344 -18.172 1 98.81 37 VAL B N 1
ATOM 2848 C CA . VAL B 1 37 ? -8.227 -40.188 -17.078 1 98.81 37 VAL B CA 1
ATOM 2849 C C . VAL B 1 37 ? -8.438 -41.656 -17.422 1 98.81 37 VAL B C 1
ATOM 28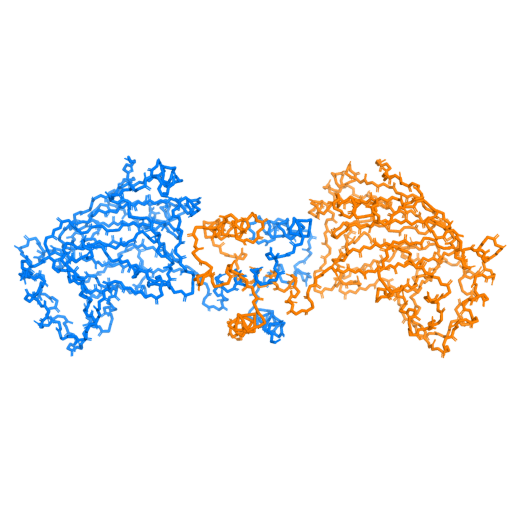51 O O . VAL B 1 37 ? -7.574 -42.5 -17.156 1 98.81 37 VAL B O 1
ATOM 2854 N N . ALA B 1 38 ? -9.609 -41.969 -17.984 1 98.5 38 ALA B N 1
ATOM 2855 C CA . ALA B 1 38 ? -9.859 -43.312 -18.469 1 98.5 38 ALA B CA 1
ATOM 2856 C C . ALA B 1 38 ? -8.812 -43.75 -19.5 1 98.5 38 ALA B C 1
ATOM 2858 O O . ALA B 1 38 ? -8.32 -44.875 -19.453 1 98.5 38 ALA B O 1
ATOM 2859 N N . ALA B 1 39 ? -8.539 -42.875 -20.391 1 98.69 39 ALA B N 1
ATOM 2860 C CA . ALA B 1 39 ? -7.496 -43.125 -21.391 1 98.69 39 ALA B CA 1
ATOM 2861 C C . ALA B 1 39 ? -6.156 -43.406 -20.703 1 98.69 39 ALA B C 1
ATOM 2863 O O . ALA B 1 39 ? -5.434 -44.344 -21.094 1 98.69 39 ALA B O 1
ATOM 2864 N N . ALA B 1 40 ? -5.824 -42.625 -19.734 1 98.56 40 ALA B N 1
ATOM 2865 C CA . ALA B 1 40 ? -4.551 -42.75 -19.031 1 98.56 40 ALA B CA 1
ATOM 2866 C C . ALA B 1 40 ? -4.445 -44.125 -18.312 1 98.56 40 ALA B C 1
ATOM 2868 O O . ALA B 1 40 ? -3.352 -44.656 -18.172 1 98.56 40 ALA B O 1
ATOM 2869 N N . ARG B 1 41 ? -5.559 -44.594 -17.844 1 97.12 41 ARG B N 1
ATOM 2870 C CA . ARG B 1 41 ? -5.586 -45.906 -17.188 1 97.12 41 ARG B CA 1
ATOM 2871 C C . ARG B 1 41 ? -5.293 -47 -18.188 1 97.12 41 ARG B C 1
ATOM 2873 O O . ARG B 1 41 ? -4.887 -48.125 -17.797 1 97.12 41 ARG B O 1
ATOM 2880 N N . GLN B 1 42 ? -5.551 -46.75 -19.391 1 98.06 42 GLN B N 1
ATOM 2881 C CA . GLN B 1 42 ? -5.254 -47.75 -20.438 1 98.06 42 GLN B CA 1
ATOM 2882 C C . GLN B 1 42 ? -3.783 -47.688 -20.844 1 98.06 42 GLN B C 1
ATOM 2884 O O . GLN B 1 42 ? -3.072 -48.688 -20.781 1 98.06 42 GLN B O 1
ATOM 2889 N N . SER B 1 43 ? -3.34 -46.531 -21.312 1 98 43 SER B N 1
ATOM 2890 C CA . SER B 1 43 ? -1.946 -46.344 -21.703 1 98 43 SER B CA 1
ATOM 2891 C C . SER B 1 43 ? -1.653 -44.875 -22.016 1 98 43 SER B C 1
ATOM 2893 O O . SER B 1 43 ? -2.574 -44.094 -22.234 1 98 43 SER B O 1
ATOM 2895 N N . ASP B 1 44 ? -0.368 -44.562 -22.047 1 98.12 44 ASP B N 1
ATOM 2896 C CA . ASP B 1 44 ? 0.042 -43.219 -22.453 1 98.12 44 ASP B CA 1
ATOM 2897 C C . ASP B 1 44 ? -0.373 -42.938 -23.906 1 98.12 44 ASP B C 1
ATOM 2899 O O . ASP B 1 44 ? -0.762 -41.812 -24.234 1 98.12 44 ASP B O 1
ATOM 2903 N N . GLN B 1 45 ? -0.37 -43.938 -24.688 1 97.69 45 GLN B N 1
ATOM 2904 C CA . GLN B 1 45 ? -0.763 -43.812 -26.094 1 97.69 45 GLN B CA 1
ATOM 2905 C C . GLN B 1 45 ? -2.246 -43.469 -26.219 1 97.69 45 GLN B C 1
ATOM 2907 O O . GLN B 1 45 ? -2.646 -42.75 -27.125 1 97.69 45 GLN B O 1
ATOM 2912 N N . ALA B 1 46 ? -2.986 -44.031 -25.328 1 98.56 46 ALA B N 1
ATOM 2913 C CA . ALA B 1 46 ? -4.418 -43.75 -25.344 1 98.56 46 ALA B CA 1
ATOM 2914 C C . ALA B 1 46 ? -4.676 -42.281 -25.031 1 98.56 46 ALA B C 1
ATOM 2916 O O . ALA B 1 46 ? -5.59 -41.656 -25.594 1 98.56 46 ALA B O 1
ATOM 2917 N N . VAL B 1 47 ? -3.871 -41.719 -24.156 1 98.56 47 VAL B N 1
ATOM 2918 C CA . VAL B 1 47 ? -3.986 -40.312 -23.844 1 98.56 47 VAL B CA 1
ATOM 2919 C C . VAL B 1 47 ? -3.654 -39.469 -25.062 1 98.56 47 VAL B C 1
ATOM 2921 O O . VAL B 1 47 ? -4.406 -38.562 -25.438 1 98.56 47 VAL B O 1
ATOM 2924 N N . THR B 1 48 ? -2.529 -39.75 -25.75 1 98.12 48 THR B N 1
ATOM 2925 C CA . THR B 1 48 ? -2.113 -38.969 -26.906 1 98.12 48 THR B CA 1
ATOM 2926 C C . THR B 1 48 ? -3.119 -39.125 -28.047 1 98.12 48 THR B C 1
ATOM 2928 O O . THR B 1 48 ? -3.355 -38.156 -28.797 1 98.12 48 THR B O 1
ATOM 2931 N N . ALA B 1 49 ? -3.723 -40.281 -28.156 1 98.06 49 ALA B N 1
ATOM 2932 C CA . ALA B 1 49 ? -4.746 -40.5 -29.172 1 98.06 49 ALA B CA 1
ATOM 2933 C C . ALA B 1 49 ? -5.973 -39.625 -28.906 1 98.06 49 ALA B C 1
ATOM 2935 O O . ALA B 1 49 ? -6.52 -39 -29.828 1 98.06 49 ALA B O 1
ATOM 2936 N N . LEU B 1 50 ? -6.387 -39.688 -27.703 1 98.25 50 LEU B N 1
ATOM 2937 C CA . LEU B 1 50 ? -7.527 -38.844 -27.328 1 98.25 50 LEU B CA 1
ATOM 2938 C C . LEU B 1 50 ? -7.258 -37.375 -27.625 1 98.25 50 LEU B C 1
ATOM 2940 O O . LEU B 1 50 ? -8.102 -36.688 -28.203 1 98.25 50 LEU B O 1
ATOM 2944 N N . LEU B 1 51 ? -6.086 -36.875 -27.266 1 98.25 51 LEU B N 1
ATOM 2945 C CA . LEU B 1 51 ? -5.73 -35.469 -27.484 1 98.25 51 LEU B CA 1
ATOM 2946 C C . LEU B 1 51 ? -5.613 -35.156 -28.969 1 98.25 51 LEU B C 1
ATOM 2948 O O . LEU B 1 51 ? -5.953 -34.062 -29.422 1 98.25 51 LEU B O 1
ATOM 2952 N N . ALA B 1 52 ? -5.133 -36.125 -29.688 1 97.38 52 ALA B N 1
ATOM 2953 C CA . ALA B 1 52 ? -5.051 -35.969 -31.141 1 97.38 52 ALA B CA 1
ATOM 2954 C C . ALA B 1 52 ? -6.438 -35.781 -31.75 1 97.38 52 ALA B C 1
ATOM 2956 O O . ALA B 1 52 ? -6.613 -35 -32.688 1 97.38 52 ALA B O 1
ATOM 2957 N N . ASP B 1 53 ? -7.332 -36.531 -31.234 1 97.12 53 ASP B N 1
ATOM 2958 C CA . ASP B 1 53 ? -8.703 -36.438 -31.719 1 97.12 53 ASP B CA 1
ATOM 2959 C C . ASP B 1 53 ? -9.312 -35.062 -31.453 1 97.12 53 ASP B C 1
ATOM 2961 O O . ASP B 1 53 ? -10.18 -34.625 -32.188 1 97.12 53 ASP B O 1
ATOM 2965 N N . LEU B 1 54 ? -8.875 -34.406 -30.422 1 97.56 54 LEU B N 1
ATOM 2966 C CA . LEU B 1 54 ? -9.422 -33.125 -30 1 97.56 54 LEU B CA 1
ATOM 2967 C C . LEU B 1 54 ? -8.609 -31.984 -30.578 1 97.56 54 LEU B C 1
ATOM 2969 O O . LEU B 1 54 ? -8.977 -30.812 -30.422 1 97.56 54 LEU B O 1
ATOM 2973 N N . ASP B 1 55 ? -7.535 -32.25 -31.266 1 97.75 55 ASP B N 1
ATOM 2974 C CA . ASP B 1 55 ? -6.52 -31.297 -31.703 1 97.75 55 ASP B CA 1
ATOM 2975 C C . ASP B 1 55 ? -7.074 -30.344 -32.75 1 97.75 55 ASP B C 1
ATOM 2977 O O . ASP B 1 55 ? -7.684 -30.781 -33.75 1 97.75 55 ASP B O 1
ATOM 2981 N N . ALA B 1 56 ? -6.891 -29.062 -32.594 1 97.5 56 ALA B N 1
ATOM 2982 C CA . ALA B 1 56 ? -7.348 -28.047 -33.531 1 97.5 56 ALA B CA 1
ATOM 2983 C C . ALA B 1 56 ? -6.395 -27.938 -34.719 1 97.5 56 ALA B C 1
ATOM 2985 O O . ALA B 1 56 ? -6.688 -27.25 -35.688 1 97.5 56 ALA B O 1
ATOM 2986 N N . GLY B 1 57 ? -5.23 -28.594 -34.625 1 97 57 GLY B N 1
ATOM 2987 C CA . GLY B 1 57 ? -4.27 -28.562 -35.719 1 97 57 GLY B CA 1
ATOM 2988 C C . GLY B 1 57 ? -3.389 -27.328 -35.688 1 97 57 GLY B C 1
ATOM 2989 O O . GLY B 1 57 ? -2.988 -26.812 -36.75 1 97 57 GLY B O 1
ATOM 2990 N N . LEU B 1 58 ? -3.166 -26.703 -34.562 1 97.62 58 LEU B N 1
ATOM 2991 C CA . LEU B 1 58 ? -2.283 -25.562 -34.406 1 97.62 58 LEU B CA 1
ATOM 2992 C C . LEU B 1 58 ? -0.951 -25.984 -33.812 1 97.62 58 LEU B C 1
ATOM 2994 O O . LEU B 1 58 ? -0.882 -26.984 -33.062 1 97.62 58 LEU B O 1
ATOM 2998 N N . LYS B 1 59 ? 0.074 -25.219 -34.125 1 97.94 59 LYS B N 1
ATOM 2999 C CA . LYS B 1 59 ? 1.355 -25.484 -33.469 1 97.94 59 LYS B CA 1
ATOM 3000 C C . LYS B 1 59 ? 1.325 -25.062 -32 1 97.94 59 LYS B C 1
ATOM 3002 O O . LYS B 1 59 ? 0.727 -24.031 -31.656 1 97.94 59 LYS B O 1
ATOM 3007 N N . VAL B 1 60 ? 1.956 -25.875 -31.234 1 97.38 60 VAL B N 1
ATOM 3008 C CA . VAL B 1 60 ? 1.999 -25.609 -29.812 1 97.38 60 VAL B CA 1
ATOM 3009 C C . VAL B 1 60 ? 3.438 -25.328 -29.375 1 97.38 60 VAL B C 1
ATOM 3011 O O . VAL B 1 60 ? 4.383 -25.812 -30 1 97.38 60 VAL B O 1
ATOM 3014 N N . PRO B 1 61 ? 3.602 -24.484 -28.375 1 96.94 61 PRO B N 1
ATOM 3015 C CA . PRO B 1 61 ? 4.949 -24.266 -27.844 1 96.94 61 PRO B CA 1
ATOM 3016 C C . PRO B 1 61 ? 5.48 -25.453 -27.047 1 96.94 61 PRO B C 1
ATOM 3018 O O . PRO B 1 61 ? 4.852 -25.875 -26.078 1 96.94 61 PRO B O 1
ATOM 3021 N N . LEU B 1 62 ? 6.613 -25.984 -27.438 1 97.44 62 LEU B N 1
ATOM 3022 C CA . LEU B 1 62 ? 7.305 -27.047 -26.719 1 97.44 62 LEU B CA 1
ATOM 3023 C C . LEU B 1 62 ? 8.594 -26.516 -26.094 1 97.44 62 LEU B C 1
ATOM 3025 O O . LEU B 1 62 ? 9.469 -26 -26.781 1 97.44 62 LEU B O 1
ATOM 3029 N N . SER B 1 63 ? 8.688 -26.594 -24.844 1 96.75 63 SER B N 1
ATOM 3030 C CA . SER B 1 63 ? 9.914 -26.266 -24.125 1 96.75 63 SER B CA 1
ATOM 3031 C C . SER B 1 63 ? 10.828 -27.469 -24 1 96.75 63 SER B C 1
ATOM 3033 O O . SER B 1 63 ? 10.375 -28.562 -23.672 1 96.75 63 SER B O 1
ATOM 3035 N N . ILE B 1 64 ? 12.078 -27.25 -24.266 1 97.06 64 ILE B N 1
ATOM 3036 C CA . ILE B 1 64 ? 13.094 -28.297 -24.219 1 97.06 64 ILE B CA 1
ATOM 3037 C C . ILE B 1 64 ? 14.141 -27.953 -23.156 1 97.06 64 ILE B C 1
ATOM 3039 O O . ILE B 1 64 ? 14.844 -26.938 -23.281 1 97.06 64 ILE B O 1
ATOM 3043 N N . LEU B 1 65 ? 14.18 -28.781 -22.172 1 97 65 LEU B N 1
ATOM 3044 C CA . LEU B 1 65 ? 15.18 -28.641 -21.109 1 97 65 LEU B CA 1
ATOM 3045 C C . LEU B 1 65 ? 16.438 -29.422 -21.453 1 97 65 LEU B C 1
ATOM 3047 O O . LEU B 1 65 ? 16.375 -30.641 -21.703 1 97 65 LEU B O 1
ATOM 3051 N N . PRO B 1 66 ? 17.578 -28.75 -21.469 1 96.44 66 PRO B N 1
ATOM 3052 C CA . PRO B 1 66 ? 18.812 -29.5 -21.703 1 96.44 66 PRO B CA 1
ATOM 3053 C C . PRO B 1 66 ? 19.188 -30.406 -20.531 1 96.44 66 PRO B C 1
ATOM 3055 O O . PRO B 1 66 ? 18.688 -30.234 -19.422 1 96.44 66 PRO B O 1
ATOM 3058 N N . PRO B 1 67 ? 20.047 -31.391 -20.781 1 95.19 67 PRO B N 1
ATOM 3059 C CA . PRO B 1 67 ? 20.438 -32.344 -19.719 1 95.19 67 PRO B CA 1
ATOM 3060 C C . PRO B 1 67 ? 20.984 -31.641 -18.484 1 95.19 67 PRO B C 1
ATOM 3062 O O . PRO B 1 67 ? 20.75 -32.094 -17.359 1 95.19 67 PRO B O 1
ATOM 3065 N N . GLU B 1 68 ? 21.641 -30.516 -18.672 1 94.19 68 GLU B N 1
ATOM 3066 C CA . GLU B 1 68 ? 22.312 -29.812 -17.562 1 94.19 68 GLU B CA 1
ATOM 3067 C C . GLU B 1 68 ? 21.297 -29.188 -16.625 1 94.19 68 GLU B C 1
ATOM 3069 O O . GLU B 1 68 ? 21.641 -28.812 -15.5 1 94.19 68 GLU B O 1
ATOM 3074 N N . ALA B 1 69 ? 20.078 -29.047 -17.062 1 95 69 ALA B N 1
ATOM 3075 C CA . ALA B 1 69 ? 19.031 -28.469 -16.234 1 95 69 ALA B CA 1
ATOM 3076 C C . ALA B 1 69 ? 18.578 -29.453 -15.148 1 95 69 ALA B C 1
ATOM 3078 O O . ALA B 1 69 ? 17.859 -29.078 -14.219 1 95 69 ALA B O 1
ATOM 3079 N N . ASN B 1 70 ? 19 -30.719 -15.266 1 92.44 70 ASN B N 1
ATOM 3080 C CA . ASN B 1 70 ? 18.656 -31.781 -14.312 1 92.44 70 ASN B CA 1
ATOM 3081 C C . ASN B 1 70 ? 17.156 -31.828 -14.062 1 92.44 70 ASN B C 1
ATOM 3083 O O . ASN B 1 70 ? 16.719 -31.953 -12.914 1 92.44 70 ASN B O 1
ATOM 3087 N N . GLY B 1 71 ? 16.391 -31.578 -15.102 1 94.31 71 GLY B N 1
ATOM 3088 C CA . GLY B 1 71 ? 14.945 -31.781 -15.094 1 94.31 71 GLY B CA 1
ATOM 3089 C C . GLY B 1 71 ? 14.195 -30.656 -14.398 1 94.31 71 GLY B C 1
ATOM 3090 O O . GLY B 1 71 ? 13.008 -30.797 -14.094 1 94.31 71 GLY B O 1
ATOM 3091 N N . LEU B 1 72 ? 14.836 -29.516 -14.102 1 96.44 72 LEU B N 1
ATOM 3092 C CA . LEU B 1 72 ? 14.18 -28.422 -13.391 1 96.44 72 LEU B CA 1
ATOM 3093 C C . LEU B 1 72 ? 14.109 -27.172 -14.258 1 96.44 72 LEU B C 1
ATOM 3095 O O . LEU B 1 72 ? 15.141 -26.641 -14.672 1 96.44 72 LEU B O 1
ATOM 3099 N N . CYS B 1 73 ? 12.883 -26.734 -14.555 1 95.44 73 CYS B N 1
ATOM 3100 C CA . CYS B 1 73 ? 12.703 -25.438 -15.195 1 95.44 73 CYS B CA 1
ATOM 3101 C C . CYS B 1 73 ? 13.07 -24.297 -14.25 1 95.44 73 CYS B C 1
ATOM 3103 O O . CYS B 1 73 ? 12.539 -24.219 -13.141 1 95.44 73 CYS B O 1
ATOM 3105 N N . HIS B 1 74 ? 13.969 -23.422 -14.664 1 96.44 74 HIS B N 1
ATOM 3106 C CA . HIS B 1 74 ? 14.531 -22.391 -13.789 1 96.44 74 HIS B CA 1
ATOM 3107 C C . HIS B 1 74 ? 15.031 -21.203 -14.594 1 96.44 74 HIS B C 1
ATOM 3109 O O . HIS B 1 74 ? 14.844 -21.141 -15.812 1 96.44 74 HIS B O 1
ATOM 3115 N N . TYR B 1 75 ? 15.492 -20.234 -13.836 1 96.44 75 TYR B N 1
ATOM 3116 C CA . TYR B 1 75 ? 16.25 -19.172 -14.477 1 96.44 75 TYR B CA 1
ATOM 3117 C C . TYR B 1 75 ? 17.562 -19.688 -15.039 1 96.44 75 TYR B C 1
ATOM 3119 O O . TYR B 1 75 ? 18.078 -20.719 -14.594 1 96.44 75 TYR B O 1
ATOM 3127 N N . ASP B 1 76 ? 18.062 -18.938 -16.094 1 95.25 76 ASP B N 1
ATOM 3128 C CA . ASP B 1 76 ? 19.453 -19.172 -16.453 1 95.25 76 ASP B CA 1
ATOM 3129 C C . ASP B 1 76 ? 20.391 -18.531 -15.453 1 95.25 76 ASP B C 1
ATOM 3131 O O . ASP B 1 76 ? 19.953 -17.922 -14.469 1 95.25 76 ASP B O 1
ATOM 3135 N N . ALA B 1 77 ? 21.672 -18.656 -15.648 1 93.25 77 ALA B N 1
ATOM 3136 C CA . ALA B 1 77 ? 22.672 -18.188 -14.695 1 93.25 77 ALA B CA 1
ATOM 3137 C C . ALA B 1 77 ? 22.625 -16.672 -14.539 1 93.25 77 ALA B C 1
ATOM 3139 O O . ALA B 1 77 ? 22.938 -16.141 -13.469 1 93.25 77 ALA B O 1
ATOM 3140 N N . SER B 1 78 ? 22.219 -15.938 -15.531 1 93.62 78 SER B N 1
ATOM 3141 C CA . SER B 1 78 ? 22.188 -14.484 -15.5 1 93.62 78 SER B CA 1
ATOM 3142 C C . SER B 1 78 ? 20.938 -13.961 -14.789 1 93.62 78 SER B C 1
ATOM 3144 O O . SER B 1 78 ? 20.859 -12.781 -14.453 1 93.62 78 SER B O 1
ATOM 3146 N N . LEU B 1 79 ? 19.891 -14.844 -14.586 1 95.06 79 LEU B N 1
ATOM 3147 C CA . LEU B 1 79 ? 18.609 -14.508 -13.977 1 95.06 79 LEU B CA 1
ATOM 3148 C C . LEU B 1 79 ? 17.828 -13.555 -14.867 1 95.06 79 LEU B C 1
ATOM 3150 O O . LEU B 1 79 ? 16.906 -12.883 -14.398 1 95.06 79 LEU B O 1
ATOM 3154 N N . THR B 1 80 ? 18.203 -13.391 -16.125 1 93.56 80 THR B N 1
ATOM 3155 C CA . THR B 1 80 ? 17.5 -12.539 -17.078 1 93.56 80 THR B CA 1
ATOM 3156 C C . THR B 1 80 ? 16.859 -13.375 -18.172 1 93.56 80 THR B C 1
ATOM 3158 O O . THR B 1 80 ? 16.328 -12.836 -19.156 1 93.56 80 THR B O 1
ATOM 3161 N N . GLY B 1 81 ? 16.891 -14.594 -18.016 1 94.75 81 GLY B N 1
ATOM 3162 C CA . GLY B 1 81 ? 16.297 -15.57 -18.922 1 94.75 81 GLY B CA 1
ATOM 3163 C C . GLY B 1 81 ? 16.031 -16.906 -18.25 1 94.75 81 GLY B C 1
ATOM 3164 O O . GLY B 1 81 ? 16.094 -17.016 -17.031 1 94.75 81 GLY B O 1
ATOM 3165 N N . VAL B 1 82 ? 15.688 -17.922 -19.109 1 96.31 82 VAL B N 1
ATOM 3166 C CA . VAL B 1 82 ? 15.359 -19.25 -18.594 1 96.31 82 VAL B CA 1
ATOM 3167 C C . VAL B 1 82 ? 16.391 -20.266 -19.062 1 96.31 82 VAL B C 1
ATOM 3169 O O . VAL B 1 82 ? 17.141 -19.984 -20.016 1 96.31 82 VAL B O 1
ATOM 3172 N N . ASN B 1 83 ? 16.484 -21.359 -18.438 1 96.88 83 ASN B N 1
ATOM 3173 C CA . ASN B 1 83 ? 17.5 -22.375 -18.734 1 96.88 83 ASN B CA 1
ATOM 3174 C C . ASN B 1 83 ? 17 -23.391 -19.75 1 96.88 83 ASN B C 1
ATOM 3176 O O . ASN B 1 83 ? 17.531 -24.484 -19.859 1 96.88 83 ASN B O 1
ATOM 3180 N N . PHE B 1 84 ? 15.906 -23.078 -20.453 1 96.44 84 PHE B N 1
ATOM 3181 C CA . PHE B 1 84 ? 15.359 -23.953 -21.484 1 96.44 84 PHE B CA 1
ATOM 3182 C C . PHE B 1 84 ? 15.062 -23.156 -22.75 1 96.44 84 PHE B C 1
ATOM 3184 O O . PHE B 1 84 ? 15.125 -21.938 -22.75 1 96.44 84 PHE B O 1
ATOM 3191 N N . ARG B 1 85 ? 14.844 -23.859 -23.844 1 96.44 85 ARG B N 1
ATOM 3192 C CA . ARG B 1 85 ? 14.445 -23.234 -25.094 1 96.44 85 ARG B CA 1
ATOM 3193 C C . ARG B 1 85 ? 13.055 -23.688 -25.516 1 96.44 85 ARG B C 1
ATOM 3195 O O . ARG B 1 85 ? 12.617 -24.781 -25.156 1 96.44 85 ARG B O 1
ATOM 3202 N N . THR B 1 86 ? 12.359 -22.859 -26.219 1 96.5 86 THR B N 1
ATOM 3203 C CA . THR B 1 86 ? 11.008 -23.172 -26.672 1 96.5 86 THR B CA 1
ATOM 3204 C C . THR B 1 86 ? 10.922 -23.141 -28.188 1 96.5 86 THR B C 1
ATOM 3206 O O . THR B 1 86 ? 11.5 -22.266 -28.828 1 96.5 86 THR B O 1
ATOM 3209 N N . THR B 1 87 ? 10.289 -24.156 -28.781 1 97.12 87 THR B N 1
ATOM 3210 C CA . THR B 1 87 ? 10.047 -24.234 -30.203 1 97.12 87 THR B CA 1
ATOM 3211 C C . THR B 1 87 ? 8.562 -24.469 -30.5 1 97.12 87 THR B C 1
ATOM 3213 O O . THR B 1 87 ? 7.832 -24.953 -29.625 1 97.12 87 THR B O 1
ATOM 3216 N N . SER B 1 88 ? 8.117 -24.094 -31.641 1 97.62 88 SER B N 1
ATOM 3217 C CA . SER B 1 88 ? 6.742 -24.328 -32.094 1 97.62 88 SER B CA 1
ATOM 3218 C C . SER B 1 88 ? 6.637 -25.609 -32.906 1 97.62 88 SER B C 1
ATOM 3220 O O . SER B 1 88 ? 7.293 -25.734 -33.938 1 97.62 88 SER B O 1
ATOM 3222 N N . GLN B 1 89 ? 5.852 -26.5 -32.438 1 97 89 GLN B N 1
ATOM 3223 C CA . GLN B 1 89 ? 5.703 -27.797 -33.094 1 97 89 GLN B CA 1
ATOM 3224 C C . GLN B 1 89 ? 4.242 -28.234 -33.125 1 97 89 GLN B C 1
ATOM 3226 O O . GLN B 1 89 ? 3.441 -27.797 -32.281 1 97 89 GLN B O 1
ATOM 3231 N N . TRP B 1 90 ? 3.924 -29.047 -34.125 1 96.56 90 TRP B N 1
ATOM 3232 C CA . TRP B 1 90 ? 2.613 -29.688 -34.125 1 96.56 90 TRP B CA 1
ATOM 3233 C C . TRP B 1 90 ? 2.531 -30.734 -33.031 1 96.56 90 TRP B C 1
ATOM 3235 O O . TRP B 1 90 ? 3.518 -31.406 -32.719 1 96.56 90 TRP B O 1
ATOM 3245 N N . LEU B 1 91 ? 1.366 -30.875 -32.438 1 95.69 91 LEU B N 1
ATOM 3246 C CA . LEU B 1 91 ? 1.176 -31.844 -31.359 1 95.69 91 LEU B CA 1
ATOM 3247 C C . LEU B 1 91 ? 1.612 -33.25 -31.797 1 95.69 91 LEU B C 1
ATOM 3249 O O . LEU B 1 91 ? 2.27 -33.938 -31.031 1 95.69 91 LEU B O 1
ATOM 3253 N N . GLU B 1 92 ? 1.298 -33.594 -32.969 1 94.19 92 GLU B N 1
ATOM 3254 C CA . GLU B 1 92 ? 1.634 -34.938 -33.5 1 94.19 92 GLU B CA 1
ATOM 3255 C C . GLU B 1 92 ? 3.145 -35.156 -33.5 1 94.19 92 GLU B C 1
ATOM 3257 O O . GLU B 1 92 ? 3.615 -36.281 -33.344 1 94.19 92 GLU B O 1
ATOM 3262 N N . ASP B 1 93 ? 3.863 -34.094 -33.719 1 95.62 93 ASP B N 1
ATOM 3263 C CA . ASP B 1 93 ? 5.316 -34.188 -33.844 1 95.62 93 ASP B CA 1
ATOM 3264 C C . ASP B 1 93 ? 5.984 -34.25 -32.469 1 95.62 93 ASP B C 1
ATOM 3266 O O . ASP B 1 93 ? 7.164 -34.625 -32.375 1 95.62 93 ASP B O 1
ATOM 3270 N N . ILE B 1 94 ? 5.277 -33.969 -31.469 1 95.88 94 ILE B N 1
ATOM 3271 C CA . ILE B 1 94 ? 5.914 -33.906 -30.156 1 95.88 94 ILE B CA 1
ATOM 3272 C C . ILE B 1 94 ? 5.73 -35.25 -29.453 1 95.88 94 ILE B C 1
ATOM 3274 O O . ILE B 1 94 ? 6.457 -35.562 -28.5 1 95.88 94 ILE B O 1
ATOM 3278 N N . TRP B 1 95 ? 4.719 -36.062 -29.844 1 96.5 95 TRP B N 1
ATOM 3279 C CA . TRP B 1 95 ? 4.34 -37.281 -29.125 1 96.5 95 TRP B CA 1
ATOM 3280 C C . TRP B 1 95 ? 5.535 -38.219 -28.969 1 96.5 95 TRP B C 1
ATOM 3282 O O . TRP B 1 95 ? 5.785 -38.719 -27.875 1 96.5 95 TRP B O 1
ATOM 3292 N N . PRO B 1 96 ? 6.328 -38.438 -30.016 1 95.06 96 PRO B N 1
ATOM 3293 C CA . PRO B 1 96 ? 7.461 -39.344 -29.859 1 95.06 96 PRO B CA 1
ATOM 3294 C C . PRO B 1 96 ? 8.43 -38.906 -28.766 1 95.06 96 PRO B C 1
ATOM 3296 O O . PRO B 1 96 ? 8.969 -39.75 -28.047 1 95.06 96 PRO B O 1
ATOM 3299 N N . ARG B 1 97 ? 8.617 -37.656 -28.641 1 93.75 97 ARG B N 1
ATOM 3300 C CA . ARG B 1 97 ? 9.523 -37.125 -27.625 1 93.75 97 ARG B CA 1
ATOM 3301 C C . ARG B 1 97 ? 8.969 -37.344 -26.219 1 93.75 97 ARG B C 1
ATOM 3303 O O . ARG B 1 97 ? 9.719 -37.562 -25.266 1 93.75 97 ARG B O 1
ATOM 3310 N N . LEU B 1 98 ? 7.68 -37.219 -26.109 1 96.25 98 LEU B N 1
ATOM 3311 C CA . LEU B 1 98 ? 7.047 -37.375 -24.812 1 96.25 98 LEU B CA 1
ATOM 3312 C C . LEU B 1 98 ? 6.914 -38.844 -24.438 1 96.25 98 LEU B C 1
ATOM 3314 O O . LEU B 1 98 ? 7.094 -39.219 -23.266 1 96.25 98 LEU B O 1
ATOM 3318 N N . LEU B 1 99 ? 6.578 -39.719 -25.375 1 95.94 99 LEU B N 1
ATOM 3319 C CA . LEU B 1 99 ? 6.285 -41.125 -25.109 1 95.94 99 LEU B CA 1
ATOM 3320 C C . LEU B 1 99 ? 7.57 -41.938 -25.016 1 95.94 99 LEU B C 1
ATOM 3322 O O . LEU B 1 99 ? 7.621 -42.938 -24.312 1 95.94 99 LEU B O 1
ATOM 3326 N N . SER B 1 100 ? 8.578 -41.5 -25.734 1 92.38 100 SER B N 1
ATOM 3327 C CA . SER B 1 100 ? 9.883 -42.156 -25.75 1 92.38 100 SER B CA 1
ATOM 3328 C C . SER B 1 100 ? 11.016 -41.125 -25.75 1 92.38 100 SER B C 1
ATOM 3330 O O . SER B 1 100 ? 11.719 -40.969 -26.75 1 92.38 100 SER B O 1
ATOM 3332 N N . PRO B 1 101 ? 11.156 -40.469 -24.609 1 86.25 101 PRO B N 1
ATOM 3333 C CA . PRO B 1 101 ? 12.188 -39.438 -24.562 1 86.25 101 PRO B CA 1
ATOM 3334 C C . PRO B 1 101 ? 13.594 -39.969 -24.797 1 86.25 101 PRO B C 1
ATOM 3336 O O . PRO B 1 101 ? 13.883 -41.125 -24.453 1 86.25 101 PRO B O 1
ATOM 3339 N N . PRO B 1 102 ? 14.367 -39.062 -25.438 1 84.88 102 PRO B N 1
ATOM 3340 C CA . PRO B 1 102 ? 15.75 -39.5 -25.641 1 84.88 102 PRO B CA 1
ATOM 3341 C C . PRO B 1 102 ? 16.469 -39.812 -24.328 1 84.88 102 PRO B C 1
ATOM 3343 O O . PRO B 1 102 ? 16.109 -39.25 -23.281 1 84.88 102 PRO B O 1
ATOM 3346 N N . ALA B 1 103 ? 17.484 -40.625 -24.359 1 88 103 ALA B N 1
ATOM 3347 C CA . ALA B 1 103 ? 18.203 -41.094 -23.172 1 88 103 ALA B CA 1
ATOM 3348 C C . ALA B 1 103 ? 19.25 -40.062 -22.75 1 88 103 ALA B C 1
ATOM 3350 O O . ALA B 1 103 ? 19.953 -40.281 -21.75 1 88 103 ALA B O 1
ATOM 3351 N N . ASP B 1 104 ? 19.297 -38.906 -23.312 1 90.81 104 ASP B N 1
ATOM 3352 C CA . ASP B 1 104 ? 20.344 -37.938 -23.016 1 90.81 104 ASP B CA 1
ATOM 3353 C C . ASP B 1 104 ? 19.969 -37.094 -21.797 1 90.81 104 ASP B C 1
ATOM 3355 O O . ASP B 1 104 ? 20.766 -36.25 -21.344 1 90.81 104 ASP B O 1
ATOM 3359 N N . GLY B 1 105 ? 18.859 -37.25 -21.281 1 90.5 105 GLY B N 1
ATOM 3360 C CA . GLY B 1 105 ? 18.469 -36.531 -20.062 1 90.5 105 GLY B CA 1
ATOM 3361 C C . GLY B 1 105 ? 17.719 -35.25 -20.344 1 90.5 105 GLY B C 1
ATOM 3362 O O . GLY B 1 105 ? 17.375 -34.5 -19.422 1 90.5 105 GLY B O 1
ATOM 3363 N N . SER B 1 106 ? 17.422 -35 -21.594 1 94.75 106 SER B N 1
ATOM 3364 C CA . SER B 1 106 ? 16.625 -33.812 -21.938 1 94.75 106 SER B CA 1
ATOM 3365 C C . SER B 1 106 ? 15.188 -33.969 -21.469 1 94.75 106 SER B C 1
ATOM 3367 O O . SER B 1 106 ? 14.664 -35.094 -21.406 1 94.75 106 SER B O 1
ATOM 3369 N N . GLY B 1 107 ? 14.617 -32.875 -21.031 1 96.19 107 GLY B N 1
ATOM 3370 C CA . GLY B 1 107 ? 13.211 -32.844 -20.672 1 96.19 107 GLY B CA 1
ATOM 3371 C C . GLY B 1 107 ? 12.359 -32.094 -21.703 1 96.19 107 GLY B C 1
ATOM 3372 O O . GLY B 1 107 ? 12.859 -31.234 -22.422 1 96.19 107 GLY B O 1
ATOM 3373 N N . TYR B 1 108 ? 11.117 -32.5 -21.797 1 97 108 TYR B N 1
ATOM 3374 C CA . TYR B 1 108 ? 10.156 -31.891 -22.719 1 97 108 TYR B CA 1
ATOM 3375 C C . TYR B 1 108 ? 8.859 -31.531 -22 1 97 108 TYR B C 1
ATOM 3377 O O . TYR B 1 108 ? 8.359 -32.312 -21.188 1 97 108 TYR B O 1
ATOM 3385 N N . TYR B 1 109 ? 8.391 -30.391 -22.297 1 95.5 109 TYR B N 1
ATOM 3386 C CA . TYR B 1 109 ? 7.148 -30.062 -21.609 1 95.5 109 TYR B CA 1
ATOM 3387 C C . TYR B 1 109 ? 6.383 -28.984 -22.359 1 95.5 109 TYR B C 1
ATOM 3389 O O . TYR B 1 109 ? 6.984 -28.109 -23 1 95.5 109 TYR B O 1
ATOM 3397 N N . VAL B 1 110 ? 5.109 -29.078 -22.5 1 97 110 VAL B N 1
ATOM 3398 C CA . VAL B 1 110 ? 4.133 -28.078 -22.938 1 97 110 VAL B CA 1
ATOM 3399 C C . VAL B 1 110 ? 3.49 -27.422 -21.734 1 97 110 VAL B C 1
ATOM 3401 O O . VAL B 1 110 ? 2.932 -28.094 -20.859 1 97 110 VAL B O 1
ATOM 3404 N N . GLN B 1 111 ? 3.578 -26.094 -21.75 1 95.06 111 GLN B N 1
ATOM 3405 C CA . GLN B 1 111 ? 3.166 -25.391 -20.531 1 95.06 111 GLN B CA 1
ATOM 3406 C C . GLN B 1 111 ? 1.887 -24.578 -20.781 1 95.06 111 GLN B C 1
ATOM 3408 O O . GLN B 1 111 ? 1.826 -23.766 -21.688 1 95.06 111 GLN B O 1
ATOM 3413 N N . SER B 1 112 ? 0.887 -24.828 -19.906 1 96.44 112 SER B N 1
ATOM 3414 C CA . SER B 1 112 ? -0.302 -23.984 -19.797 1 96.44 112 SER B CA 1
ATOM 3415 C C . SER B 1 112 ? -0.97 -23.781 -21.156 1 96.44 112 SER B C 1
ATOM 3417 O O . SER B 1 112 ? -1.237 -22.656 -21.547 1 96.44 112 SER B O 1
ATOM 3419 N N . LEU B 1 113 ? -1.206 -24.797 -21.875 1 97.56 113 LEU B N 1
ATOM 3420 C CA . LEU B 1 113 ? -1.831 -24.703 -23.203 1 97.56 113 LEU B CA 1
ATOM 3421 C C . LEU B 1 113 ? -3.316 -24.375 -23.078 1 97.56 113 LEU B C 1
ATOM 3423 O O . LEU B 1 113 ? -4.07 -25.141 -22.469 1 97.56 113 LEU B O 1
ATOM 3427 N N . PRO B 1 114 ? -3.785 -23.266 -23.609 1 97.94 114 PRO B N 1
ATOM 3428 C CA . PRO B 1 114 ? -5.223 -22.984 -23.578 1 97.94 114 PRO B CA 1
ATOM 3429 C C . PRO B 1 114 ? -6.043 -23.984 -24.391 1 97.94 114 PRO B C 1
ATOM 3431 O O . PRO B 1 114 ? -5.984 -23.969 -25.625 1 97.94 114 PRO B O 1
ATOM 3434 N N . THR B 1 115 ? -6.824 -24.703 -23.75 1 98.12 115 THR B N 1
ATOM 3435 C CA . THR B 1 115 ? -7.543 -25.766 -24.438 1 98.12 115 THR B CA 1
ATOM 3436 C C . THR B 1 115 ? -8.617 -25.188 -25.359 1 98.12 115 THR B C 1
ATOM 3438 O O . THR B 1 115 ? -8.922 -25.781 -26.391 1 98.12 115 THR B O 1
ATOM 3441 N N . GLU B 1 116 ? -9.18 -24.062 -24.969 1 97.31 116 GLU B N 1
ATOM 3442 C CA . GLU B 1 116 ? -10.227 -23.469 -25.797 1 97.31 116 GLU B CA 1
ATOM 3443 C C . GLU B 1 116 ? -9.711 -23.172 -27.203 1 97.31 116 GLU B C 1
ATOM 3445 O O . GLU B 1 116 ? -10.484 -23.188 -28.172 1 97.31 116 GLU B O 1
ATOM 3450 N N . ILE B 1 117 ? -8.477 -22.969 -27.297 1 97.62 117 ILE B N 1
ATOM 3451 C CA . ILE B 1 117 ? -7.863 -22.625 -28.578 1 97.62 117 ILE B CA 1
ATOM 3452 C C . ILE B 1 117 ? -7.312 -23.875 -29.25 1 97.62 117 ILE B C 1
ATOM 3454 O O . ILE B 1 117 ? -7.609 -24.156 -30.406 1 97.62 117 ILE B O 1
ATOM 3458 N N . TYR B 1 118 ? -6.625 -24.719 -28.531 1 98 118 TYR B N 1
ATOM 3459 C CA . TYR B 1 118 ? -5.828 -25.797 -29.125 1 98 118 TYR B CA 1
ATOM 3460 C C . TYR B 1 118 ? -6.586 -27.109 -29.109 1 98 118 TYR B C 1
ATOM 3462 O O . TYR B 1 118 ? -6.281 -28.016 -29.875 1 98 118 TYR B O 1
ATOM 3470 N N . LEU B 1 119 ? -7.523 -27.203 -28.141 1 98 119 LEU B N 1
ATOM 3471 C CA . LEU B 1 119 ? -8.367 -28.391 -27.969 1 98 119 LEU B CA 1
ATOM 3472 C C . LEU B 1 119 ? -9.82 -28 -27.75 1 98 119 LEU B C 1
ATOM 3474 O O . LEU B 1 119 ? -10.406 -28.312 -26.719 1 98 119 LEU B O 1
ATOM 3478 N N . PRO B 1 120 ? -10.523 -27.312 -28.703 1 95.06 120 PRO B N 1
ATOM 3479 C CA . PRO B 1 120 ? -11.789 -26.609 -28.484 1 95.06 120 PRO B CA 1
ATOM 3480 C C . PRO B 1 120 ? -12.875 -27.5 -27.891 1 95.06 120 PRO B C 1
ATOM 3482 O O . PRO B 1 120 ? -13.789 -27 -27.234 1 95.06 120 PRO B O 1
ATOM 3485 N N . ARG B 1 121 ? -12.93 -28.859 -27.938 1 95.19 121 ARG B N 1
ATOM 3486 C CA . ARG B 1 121 ? -13.992 -29.703 -27.406 1 95.19 121 ARG B CA 1
ATOM 3487 C C . ARG B 1 121 ? -13.57 -30.375 -26.094 1 95.19 121 ARG B C 1
ATOM 3489 O O . ARG B 1 121 ? -14.281 -31.219 -25.562 1 95.19 121 ARG B O 1
ATOM 3496 N N . PHE B 1 122 ? -12.484 -29.906 -25.609 1 98 122 PHE B N 1
ATOM 3497 C CA . PHE B 1 122 ? -11.977 -30.547 -24.406 1 98 122 PHE B CA 1
ATOM 3498 C C . PHE B 1 122 ? -12.898 -30.281 -23.219 1 98 122 PHE B C 1
ATOM 3500 O O . PHE B 1 122 ? -13.305 -31.203 -22.516 1 98 122 PHE B O 1
ATOM 3507 N N . ALA B 1 123 ? -13.234 -28.984 -22.984 1 96.94 123 ALA B N 1
ATOM 3508 C CA . ALA B 1 123 ? -14.008 -28.594 -21.828 1 96.94 123 ALA B CA 1
ATOM 3509 C C . ALA B 1 123 ? -15.383 -29.25 -21.828 1 96.94 123 ALA B C 1
ATOM 3511 O O . ALA B 1 123 ? -15.922 -29.578 -20.766 1 96.94 123 ALA B O 1
ATOM 3512 N N . GLU B 1 124 ? -15.906 -29.406 -22.984 1 95.25 124 GLU B N 1
ATOM 3513 C CA . GLU B 1 124 ? -17.219 -30.047 -23.094 1 95.25 124 GLU B CA 1
ATOM 3514 C C . GLU B 1 124 ? -17.172 -31.5 -22.656 1 95.25 124 GLU B C 1
ATOM 3516 O O . GLU B 1 124 ? -18.094 -31.984 -22.016 1 95.25 124 GLU B O 1
ATOM 3521 N N . ALA B 1 125 ? -16.109 -32.156 -22.969 1 95.38 125 ALA B N 1
ATOM 3522 C CA . ALA B 1 125 ? -15.945 -33.562 -22.656 1 95.38 125 ALA B CA 1
ATOM 3523 C C . ALA B 1 125 ? -15.438 -33.781 -21.234 1 95.38 125 ALA B C 1
ATOM 3525 O O . ALA B 1 125 ? -15.523 -34.875 -20.688 1 95.38 125 ALA B O 1
ATOM 3526 N N . HIS B 1 126 ? -14.852 -32.719 -20.625 1 98 126 HIS B N 1
ATOM 3527 C CA . HIS B 1 126 ? -14.234 -32.781 -19.312 1 98 126 HIS B CA 1
ATOM 3528 C C . HIS B 1 126 ? -14.742 -31.656 -18.406 1 98 126 HIS B C 1
ATOM 3530 O O . HIS B 1 126 ? -14.008 -30.719 -18.094 1 98 126 HIS B O 1
ATOM 3536 N N . VAL B 1 127 ? -15.867 -31.844 -17.875 1 95.62 127 VAL B N 1
ATOM 3537 C CA . VAL B 1 127 ? -16.547 -30.781 -17.125 1 95.62 127 VAL B CA 1
ATOM 3538 C C . VAL B 1 127 ? -15.984 -30.703 -15.711 1 95.62 127 VAL B C 1
ATOM 3540 O O . VAL B 1 127 ? -15.836 -31.719 -15.031 1 95.62 127 VAL B O 1
ATOM 3543 N N . MET B 1 128 ? -15.594 -29.562 -15.266 1 96.5 128 MET B N 1
ATOM 3544 C CA . MET B 1 128 ? -15.242 -29.266 -13.875 1 96.5 128 MET B CA 1
ATOM 3545 C C . MET B 1 128 ? -16.469 -28.859 -13.078 1 96.5 128 MET B C 1
ATOM 3547 O O . MET B 1 128 ? -17.031 -27.781 -13.281 1 96.5 128 MET B O 1
ATOM 3551 N N . PRO B 1 129 ? -16.844 -29.641 -12.117 1 93.94 129 PRO B N 1
ATOM 3552 C CA . PRO B 1 129 ? -18.109 -29.391 -11.438 1 93.94 129 PRO B CA 1
ATOM 3553 C C . PRO B 1 129 ? -18.016 -28.281 -10.398 1 93.94 129 PRO B C 1
ATOM 3555 O O . PRO B 1 129 ? -19.047 -27.766 -9.945 1 93.94 129 PRO B O 1
ATOM 3558 N N . LEU B 1 130 ? -16.875 -27.875 -10.039 1 96.62 130 LEU B N 1
ATOM 3559 C CA . LEU B 1 130 ? -16.703 -26.969 -8.906 1 96.62 130 LEU B CA 1
ATOM 3560 C C . LEU B 1 130 ? -16.641 -25.516 -9.375 1 96.62 130 LEU B C 1
ATOM 3562 O O . LEU B 1 130 ? -16.703 -24.594 -8.562 1 96.62 130 LEU B O 1
ATOM 3566 N N . LEU B 1 131 ? -16.469 -25.281 -10.664 1 95.38 131 LEU B N 1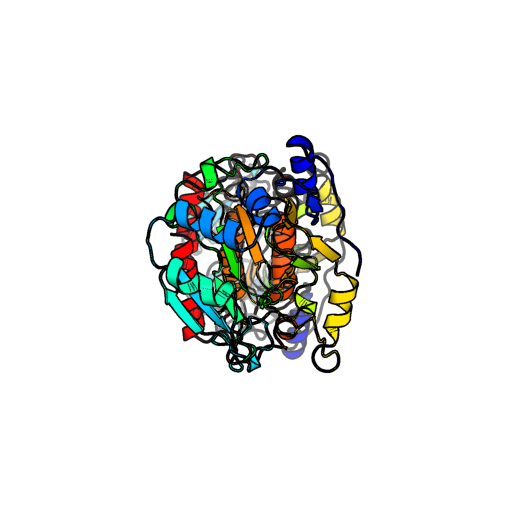
ATOM 3567 C CA . LEU B 1 131 ? -16.234 -23.938 -11.195 1 95.38 131 LEU B CA 1
ATOM 3568 C C . LEU B 1 131 ? -17.234 -23.609 -12.297 1 95.38 131 LEU B C 1
ATOM 3570 O O . LEU B 1 131 ? -17.75 -24.516 -12.961 1 95.38 131 LEU B O 1
ATOM 3574 N N . PRO B 1 132 ? -17.516 -22.328 -12.492 1 93 132 PRO B N 1
ATOM 3575 C CA . PRO B 1 132 ? -18.344 -21.969 -13.648 1 93 132 PRO B CA 1
ATOM 3576 C C . PRO B 1 132 ? -17.672 -22.266 -14.984 1 93 132 PRO B C 1
ATOM 3578 O O . PRO B 1 132 ? -16.438 -22.281 -15.062 1 93 132 PRO B O 1
ATOM 3581 N N . PRO B 1 133 ? -18.438 -22.438 -16 1 93.31 133 PRO B N 1
ATOM 3582 C CA . PRO B 1 133 ? -17.906 -22.844 -17.297 1 93.31 133 PRO B CA 1
ATOM 3583 C C . PRO B 1 133 ? -17 -21.797 -17.922 1 93.31 133 PRO B C 1
ATOM 3585 O O . PRO B 1 133 ? -16.234 -22.109 -18.844 1 93.31 133 PRO B O 1
ATOM 3588 N N . GLN B 1 134 ? -17.016 -20.594 -17.438 1 92.44 134 GLN B N 1
ATOM 3589 C CA . GLN B 1 134 ? -16.188 -19.531 -18 1 92.44 134 GLN B CA 1
ATOM 3590 C C . GLN B 1 134 ? -14.719 -19.734 -17.625 1 92.44 134 GLN B C 1
ATOM 3592 O O . GLN B 1 134 ? -13.836 -19.188 -18.297 1 92.44 134 GLN B O 1
ATOM 3597 N N . VAL B 1 135 ? -14.516 -20.453 -16.562 1 96.06 135 VAL B N 1
ATOM 3598 C CA . VAL B 1 135 ? -13.141 -20.781 -16.203 1 96.06 135 VAL B CA 1
ATOM 3599 C C . VAL B 1 135 ? -12.641 -21.922 -17.078 1 96.06 135 VAL B C 1
ATOM 3601 O O . VAL B 1 135 ? -13.102 -23.062 -16.938 1 96.06 135 VAL B O 1
ATOM 3604 N N . GLN B 1 136 ? -11.688 -21.609 -17.938 1 97 136 GLN B N 1
ATOM 3605 C CA . GLN B 1 136 ? -11.273 -22.562 -18.953 1 97 136 GLN B CA 1
ATOM 3606 C C . GLN B 1 136 ? -10.055 -23.359 -18.5 1 97 136 GLN B C 1
ATOM 3608 O O . GLN B 1 136 ? -9.156 -22.812 -17.859 1 97 136 GLN B O 1
ATOM 3613 N N . PRO B 1 137 ? -9.984 -24.641 -18.906 1 98.38 137 PRO B N 1
ATOM 3614 C CA . PRO B 1 137 ? -8.852 -25.484 -18.531 1 98.38 137 PRO B CA 1
ATOM 3615 C C . PRO B 1 137 ? -7.594 -25.172 -19.344 1 98.38 137 PRO B C 1
ATOM 3617 O O . PRO B 1 137 ? -7.688 -24.828 -20.531 1 98.38 137 PRO B O 1
ATOM 3620 N N . ARG B 1 138 ? -6.453 -25.328 -18.688 1 98.38 138 ARG B N 1
ATOM 3621 C CA . ARG B 1 138 ? -5.137 -25.297 -19.328 1 98.38 138 ARG B CA 1
ATOM 3622 C C . ARG B 1 138 ? -4.453 -26.656 -19.25 1 98.38 138 ARG B C 1
ATOM 3624 O O . ARG B 1 138 ? -4.492 -27.312 -18.203 1 98.38 138 ARG B O 1
ATOM 3631 N N . LEU B 1 139 ? -3.807 -27.031 -20.297 1 98.5 139 LEU B N 1
ATOM 3632 C CA . LEU B 1 139 ? -3.178 -28.344 -20.375 1 98.5 139 LEU B CA 1
ATOM 3633 C C . LEU B 1 139 ? -1.668 -28.234 -20.203 1 98.5 139 LEU B C 1
ATOM 3635 O O . LEU B 1 139 ? -1.031 -27.344 -20.766 1 98.5 139 LEU B O 1
ATOM 3639 N N . TRP B 1 140 ? -1.15 -29.094 -19.422 1 98.38 140 TRP B N 1
ATOM 3640 C CA . TRP B 1 140 ? 0.282 -29.312 -19.266 1 98.38 140 TRP B CA 1
ATOM 3641 C C . TRP B 1 140 ? 0.667 -30.734 -19.656 1 98.38 140 TRP B C 1
ATOM 3643 O O . TRP B 1 140 ? 0.037 -31.703 -19.219 1 98.38 140 TRP B O 1
ATOM 3653 N N . LEU B 1 141 ? 1.688 -30.844 -20.5 1 98 141 LEU B N 1
ATOM 3654 C CA . LEU B 1 141 ? 2.258 -32.125 -20.922 1 98 141 LEU B CA 1
ATOM 3655 C C . LEU B 1 141 ? 3.766 -32.156 -20.688 1 98 141 LEU B C 1
ATOM 3657 O O . LEU B 1 141 ? 4.441 -31.141 -20.875 1 98 141 LEU B O 1
ATOM 3661 N N . GLY B 1 142 ? 4.227 -33.344 -20.359 1 97.56 142 GLY B N 1
ATOM 3662 C CA . GLY B 1 142 ? 5.68 -33.375 -20.297 1 97.56 142 GLY B CA 1
ATOM 3663 C C . GLY B 1 142 ? 6.242 -34.688 -19.812 1 97.56 142 GLY B C 1
ATOM 3664 O O . GLY B 1 142 ? 5.484 -35.625 -19.484 1 97.56 142 GLY B O 1
ATOM 3665 N N . THR B 1 143 ? 7.605 -34.812 -19.891 1 97.44 143 THR B N 1
ATOM 3666 C CA . THR B 1 143 ? 8.352 -35.938 -19.297 1 97.44 143 THR B CA 1
ATOM 3667 C C . THR B 1 143 ? 8.523 -35.719 -17.797 1 97.44 143 THR B C 1
ATOM 3669 O O . THR B 1 143 ? 7.672 -35.125 -17.141 1 97.44 143 THR B O 1
ATOM 3672 N N . ASP B 1 144 ? 9.484 -36.312 -17.188 1 96.38 144 ASP B N 1
ATOM 3673 C CA . ASP B 1 144 ? 9.695 -36.219 -15.742 1 96.38 144 ASP B CA 1
ATOM 3674 C C . ASP B 1 144 ? 10.438 -34.938 -15.375 1 96.38 144 ASP B C 1
ATOM 3676 O O . ASP B 1 144 ? 11.484 -34.969 -14.727 1 96.38 144 ASP B O 1
ATOM 3680 N N . VAL B 1 145 ? 9.859 -33.781 -15.68 1 95.94 145 VAL B N 1
ATOM 3681 C CA . VAL B 1 145 ? 10.414 -32.469 -15.383 1 95.94 145 VAL B CA 1
ATOM 3682 C C . VAL B 1 145 ? 9.727 -31.891 -14.148 1 95.94 145 VAL B C 1
ATOM 3684 O O . VAL B 1 145 ? 8.695 -32.406 -13.711 1 95.94 145 VAL B O 1
ATOM 3687 N N . ALA B 1 146 ? 10.375 -30.891 -13.609 1 96.75 146 ALA B N 1
ATOM 3688 C CA . ALA B 1 146 ? 9.836 -30.172 -12.461 1 96.75 146 ALA B CA 1
ATOM 3689 C C . ALA B 1 146 ? 9.758 -28.672 -12.734 1 96.75 146 ALA B C 1
ATOM 3691 O O . ALA B 1 146 ? 10.594 -28.125 -13.453 1 96.75 146 ALA B O 1
ATOM 3692 N N . THR B 1 147 ? 8.727 -28.078 -12.25 1 95.69 147 THR B N 1
ATOM 3693 C CA . THR B 1 147 ? 8.641 -26.625 -12.25 1 95.69 147 THR B CA 1
ATOM 3694 C C . THR B 1 147 ? 9.156 -26.062 -10.938 1 95.69 147 THR B C 1
ATOM 3696 O O . THR B 1 147 ? 8.812 -26.547 -9.859 1 95.69 147 THR B O 1
ATOM 3699 N N . GLN B 1 148 ? 9.977 -25.078 -11.055 1 97.06 148 GLN B N 1
ATOM 3700 C CA . GLN B 1 148 ? 10.594 -24.469 -9.883 1 97.06 148 GLN B CA 1
ATOM 3701 C C . GLN B 1 148 ? 9.547 -23.828 -8.969 1 97.06 148 GLN B C 1
ATOM 3703 O O . GLN B 1 148 ? 8.477 -23.422 -9.43 1 97.06 148 GLN B O 1
ATOM 3708 N N . THR B 1 149 ? 9.859 -23.734 -7.672 1 98.25 149 THR B N 1
ATOM 3709 C CA . THR B 1 149 ? 8.992 -23.141 -6.664 1 98.25 149 THR B CA 1
ATOM 3710 C C . THR B 1 149 ? 8.57 -21.734 -7.078 1 98.25 149 THR B C 1
ATOM 3712 O O . THR B 1 149 ? 9.414 -20.891 -7.395 1 98.25 149 THR B O 1
ATOM 3715 N N . HIS B 1 150 ? 7.301 -21.5 -7.172 1 97.88 150 HIS B N 1
ATOM 3716 C CA . HIS B 1 150 ? 6.711 -20.219 -7.559 1 97.88 150 HIS B CA 1
ATOM 3717 C C . HIS B 1 150 ? 5.32 -20.062 -6.953 1 97.88 150 HIS B C 1
ATOM 3719 O O . HIS B 1 150 ? 4.852 -20.922 -6.207 1 97.88 150 HIS B O 1
ATOM 3725 N N . TYR B 1 151 ? 4.664 -18.906 -7.125 1 97 151 TYR B N 1
ATOM 3726 C CA . TYR B 1 151 ? 3.299 -18.688 -6.664 1 97 151 TYR B CA 1
ATOM 3727 C C . TYR B 1 151 ? 2.439 -18.094 -7.773 1 97 151 TYR B C 1
ATOM 3729 O O . TYR B 1 151 ? 2.961 -17.516 -8.734 1 97 151 TYR B O 1
ATOM 3737 N N . ASP B 1 152 ? 1.222 -18.344 -7.699 1 95.5 152 ASP B N 1
ATOM 3738 C CA . ASP B 1 152 ? 0.246 -17.75 -8.602 1 95.5 152 ASP B CA 1
ATOM 3739 C C . ASP B 1 152 ? -0.588 -16.688 -7.887 1 95.5 152 ASP B C 1
ATOM 3741 O O . ASP B 1 152 ? -0.972 -16.875 -6.73 1 95.5 152 ASP B O 1
ATOM 3745 N N . LEU B 1 153 ? -0.787 -15.594 -8.578 1 94 153 LEU B N 1
ATOM 3746 C CA . LEU B 1 153 ? -1.719 -14.609 -8.047 1 94 153 LEU B CA 1
ATOM 3747 C C . LEU B 1 153 ? -3.133 -14.859 -8.562 1 94 153 LEU B C 1
ATOM 3749 O O . LEU B 1 153 ? -3.799 -13.938 -9.039 1 94 153 LEU B O 1
ATOM 3753 N N . MET B 1 154 ? -3.5 -16.094 -8.555 1 95.38 154 MET B N 1
ATOM 3754 C CA . MET B 1 154 ? -4.805 -16.688 -8.844 1 95.38 154 MET B CA 1
ATOM 3755 C C . MET B 1 154 ? -5.039 -17.922 -7.988 1 95.38 154 MET B C 1
ATOM 3757 O O . MET B 1 154 ? -4.086 -18.578 -7.555 1 95.38 154 MET B O 1
ATOM 3761 N N . ARG B 1 155 ? -6.324 -18.188 -7.766 1 96.69 155 ARG B N 1
ATOM 3762 C CA . ARG B 1 155 ? -6.66 -19.516 -7.273 1 96.69 155 ARG B CA 1
ATOM 3763 C C . ARG B 1 155 ? -6.43 -20.578 -8.344 1 96.69 155 ARG B C 1
ATOM 3765 O O . ARG B 1 155 ? -6.41 -20.266 -9.539 1 96.69 155 ARG B O 1
ATOM 3772 N N . ASN B 1 156 ? -6.18 -21.781 -7.855 1 97.88 156 ASN B N 1
ATOM 3773 C CA . ASN B 1 156 ? -5.848 -22.828 -8.805 1 97.88 156 ASN B CA 1
ATOM 3774 C C . ASN B 1 156 ? -6.418 -24.188 -8.367 1 97.88 156 ASN B C 1
ATOM 3776 O O . ASN B 1 156 ? -6.426 -24.5 -7.176 1 97.88 156 ASN B O 1
ATOM 3780 N N . ILE B 1 157 ? -7.02 -24.875 -9.266 1 98.56 157 ILE B N 1
ATOM 3781 C CA . ILE B 1 157 ? -7.238 -26.312 -9.117 1 98.56 157 ILE B CA 1
ATOM 3782 C C . ILE B 1 157 ? -6.371 -27.078 -10.117 1 98.56 157 ILE B C 1
ATOM 3784 O O . ILE B 1 157 ? -6.531 -26.906 -11.336 1 98.56 157 ILE B O 1
ATOM 3788 N N . ALA B 1 158 ? -5.469 -27.812 -9.633 1 98.81 158 ALA B N 1
ATOM 3789 C CA . ALA B 1 158 ? -4.598 -28.641 -10.469 1 98.81 158 ALA B CA 1
ATOM 3790 C C . ALA B 1 158 ? -5.07 -30.094 -10.484 1 98.81 158 ALA B C 1
ATOM 3792 O O . ALA B 1 158 ? -5.121 -30.75 -9.438 1 98.81 158 ALA B O 1
ATOM 3793 N N . CYS B 1 159 ? -5.371 -30.625 -11.656 1 98.88 159 CYS B N 1
ATOM 3794 C CA . CYS B 1 159 ? -5.883 -31.969 -11.812 1 98.88 159 CYS B CA 1
ATOM 3795 C C . CYS B 1 159 ? -4.855 -32.875 -12.5 1 98.88 159 CYS B C 1
ATOM 3797 O O . CYS B 1 159 ? -4.477 -32.625 -13.648 1 98.88 159 CYS B O 1
ATOM 3799 N N . VAL B 1 160 ? -4.465 -33.906 -11.812 1 98.88 160 VAL B N 1
ATOM 3800 C CA . VAL B 1 160 ? -3.576 -34.875 -12.445 1 98.88 160 VAL B CA 1
ATOM 3801 C C . VAL B 1 160 ? -4.391 -35.844 -13.305 1 98.88 160 VAL B C 1
ATOM 3803 O O . VAL B 1 160 ? -5.254 -36.531 -12.789 1 98.88 160 VAL B O 1
ATOM 3806 N N . VAL B 1 161 ? -4.059 -35.875 -14.625 1 98.88 161 VAL B N 1
ATOM 3807 C CA . VAL B 1 161 ? -4.895 -36.719 -15.492 1 98.88 161 VAL B CA 1
ATOM 3808 C C . VAL B 1 161 ? -4.07 -37.844 -16.078 1 98.88 161 VAL B C 1
ATOM 3810 O O . VAL B 1 161 ? -4.625 -38.844 -16.531 1 98.88 161 VAL B O 1
ATOM 3813 N N . ALA B 1 162 ? -2.795 -37.781 -16.094 1 98.81 162 ALA B N 1
ATOM 3814 C CA . ALA B 1 162 ? -1.88 -38.844 -16.438 1 98.81 162 ALA B CA 1
ATOM 3815 C C . ALA B 1 162 ? -0.569 -38.719 -15.664 1 98.81 162 ALA B C 1
ATOM 3817 O O . ALA B 1 162 ? -0.135 -37.625 -15.344 1 98.81 162 ALA B O 1
ATOM 3818 N N . GLY B 1 163 ? 0.065 -39.875 -15.438 1 98.5 163 GLY B N 1
ATOM 3819 C CA . GLY B 1 163 ? 1.285 -39.875 -14.648 1 98.5 163 GLY B CA 1
ATOM 3820 C C . GLY B 1 163 ? 1.034 -39.656 -13.164 1 98.5 163 GLY B C 1
ATOM 3821 O O . GLY B 1 163 ? 0.042 -40.156 -12.625 1 98.5 163 GLY B O 1
ATOM 3822 N N . ARG B 1 164 ? 2.057 -39.094 -12.492 1 98.31 164 ARG B N 1
ATOM 3823 C CA . ARG B 1 164 ? 2.027 -38.75 -11.07 1 98.31 164 ARG B CA 1
ATOM 3824 C C . ARG B 1 164 ? 2.758 -37.438 -10.789 1 98.31 164 ARG B C 1
ATOM 3826 O O . ARG B 1 164 ? 3.775 -37.156 -11.422 1 98.31 164 ARG B O 1
ATOM 3833 N N . ARG B 1 165 ? 2.195 -36.656 -9.875 1 98.31 165 ARG B N 1
ATOM 3834 C CA . ARG B 1 165 ? 2.801 -35.375 -9.523 1 98.31 165 ARG B CA 1
ATOM 3835 C C . ARG B 1 165 ? 2.98 -35.25 -8.016 1 98.31 165 ARG B C 1
ATOM 3837 O O . ARG B 1 165 ? 2.129 -35.719 -7.246 1 98.31 165 ARG B O 1
ATOM 3844 N N . ARG B 1 166 ? 4.027 -34.719 -7.629 1 98.75 166 ARG B N 1
ATOM 3845 C CA . ARG B 1 166 ? 4.215 -34.25 -6.258 1 98.75 166 ARG B CA 1
ATOM 3846 C C . ARG B 1 166 ? 4.223 -32.719 -6.184 1 98.75 166 ARG B C 1
ATOM 3848 O O . ARG B 1 166 ? 4.949 -32.062 -6.93 1 98.75 166 ARG B O 1
ATOM 3855 N N . PHE B 1 167 ? 3.393 -32.188 -5.328 1 98.81 167 PHE B N 1
ATOM 3856 C CA . PHE B 1 167 ? 3.387 -30.766 -5.023 1 98.81 167 PHE B CA 1
ATOM 3857 C C . PHE B 1 167 ? 3.994 -30.5 -3.648 1 98.81 167 PHE B C 1
ATOM 3859 O O . PHE B 1 167 ? 3.645 -31.172 -2.672 1 98.81 167 PHE B O 1
ATOM 3866 N N . THR B 1 168 ? 4.934 -29.672 -3.592 1 98.88 168 THR B N 1
ATOM 3867 C CA . THR B 1 168 ? 5.426 -29.094 -2.342 1 98.88 168 THR B CA 1
ATOM 3868 C C . THR B 1 168 ? 4.973 -27.641 -2.191 1 98.88 168 THR B C 1
ATOM 3870 O O . THR B 1 168 ? 5.309 -26.797 -3.02 1 98.88 168 THR B O 1
ATOM 3873 N N . LEU B 1 169 ? 4.238 -27.391 -1.124 1 98.88 169 LEU B N 1
ATOM 3874 C CA . LEU B 1 169 ? 3.553 -26.109 -0.998 1 98.88 169 LEU B CA 1
ATOM 3875 C C . LEU B 1 169 ? 4.043 -25.344 0.232 1 98.88 169 LEU B C 1
ATOM 3877 O O . LEU B 1 169 ? 4.371 -25.953 1.253 1 98.88 169 LEU B O 1
ATOM 3881 N N . PHE B 1 170 ? 4.113 -24.031 0.136 1 98.75 170 PHE B N 1
ATOM 3882 C CA . PHE B 1 170 ? 4.516 -23.141 1.22 1 98.75 170 PHE B CA 1
ATOM 3883 C C . PHE B 1 170 ? 3.516 -22.016 1.382 1 98.75 170 PHE B C 1
ATOM 3885 O O . PHE B 1 170 ? 3.037 -21.453 0.392 1 98.75 170 PHE B O 1
ATOM 3892 N N . PRO B 1 171 ? 3.195 -21.641 2.639 1 98 171 PRO B N 1
ATOM 3893 C CA . PRO B 1 171 ? 2.328 -20.484 2.828 1 98 171 PRO B CA 1
ATOM 3894 C C . PRO B 1 171 ? 2.951 -19.188 2.305 1 98 171 PRO B C 1
ATOM 3896 O O . PRO B 1 171 ? 4.18 -19.062 2.244 1 98 171 PRO B O 1
ATOM 3899 N N . PRO B 1 172 ? 2.1 -18.234 1.942 1 97.25 172 PRO B N 1
ATOM 3900 C CA . PRO B 1 172 ? 2.58 -17 1.332 1 97.25 172 PRO B CA 1
ATOM 3901 C C . PRO B 1 172 ? 3.555 -16.234 2.227 1 97.25 172 PRO B C 1
ATOM 3903 O O . PRO B 1 172 ? 4.426 -15.523 1.729 1 97.25 172 PRO B O 1
ATOM 3906 N N . ASP B 1 173 ? 3.486 -16.375 3.504 1 96.31 173 ASP B N 1
ATOM 3907 C CA . ASP B 1 173 ? 4.309 -15.578 4.414 1 96.31 173 ASP B CA 1
ATOM 3908 C C . ASP B 1 173 ? 5.738 -16.109 4.473 1 96.31 173 ASP B C 1
ATOM 3910 O O . ASP B 1 173 ? 6.59 -15.555 5.168 1 96.31 173 ASP B O 1
ATOM 3914 N N . GLN B 1 174 ? 6.043 -17.203 3.705 1 97.19 174 GLN B N 1
ATOM 3915 C CA . GLN B 1 174 ? 7.398 -17.734 3.627 1 97.19 174 GLN B CA 1
ATOM 3916 C C . GLN B 1 174 ? 8.18 -17.094 2.486 1 97.19 174 GLN B C 1
ATOM 3918 O O . GLN B 1 174 ? 9.281 -17.531 2.156 1 97.19 174 GLN B O 1
ATOM 3923 N N . GLN B 1 175 ? 7.652 -16.094 1.931 1 95.25 175 GLN B N 1
ATOM 3924 C CA . GLN B 1 175 ? 8.227 -15.43 0.764 1 95.25 175 GLN B CA 1
ATOM 3925 C C . GLN B 1 175 ? 9.695 -15.086 0.996 1 95.25 175 GLN B C 1
ATOM 3927 O O . GLN B 1 175 ? 10.555 -15.406 0.17 1 95.25 175 GLN B O 1
ATOM 3932 N N . ALA B 1 176 ? 9.992 -14.438 2.086 1 95.88 176 ALA B N 1
ATOM 3933 C CA . ALA B 1 176 ? 11.375 -14.047 2.367 1 95.88 176 ALA B CA 1
ATOM 3934 C C . ALA B 1 176 ? 12.273 -15.273 2.484 1 95.88 176 ALA B C 1
ATOM 3936 O O . ALA B 1 176 ? 13.422 -15.25 2.041 1 95.88 176 ALA B O 1
ATOM 3937 N N . ASN B 1 177 ? 11.766 -16.344 3.02 1 97.88 177 ASN B N 1
ATOM 3938 C CA . ASN B 1 177 ? 12.539 -17.547 3.271 1 97.88 177 ASN B CA 1
ATOM 3939 C C . ASN B 1 177 ? 12.75 -18.359 1.994 1 97.88 177 ASN B C 1
ATOM 3941 O O . ASN B 1 177 ? 13.578 -19.266 1.958 1 97.88 177 ASN B O 1
ATOM 3945 N N . LEU B 1 178 ? 12.008 -18.031 0.955 1 98.25 178 LEU B N 1
ATOM 3946 C CA . LEU B 1 178 ? 12.07 -18.797 -0.292 1 98.25 178 LEU B CA 1
ATOM 3947 C C . LEU B 1 178 ? 12.914 -18.062 -1.329 1 98.25 178 LEU B C 1
ATOM 3949 O O . LEU B 1 178 ? 13.062 -18.531 -2.459 1 98.25 178 LEU B O 1
ATOM 3953 N N . TYR B 1 179 ? 13.453 -16.906 -1.01 1 97.56 179 TYR B N 1
ATOM 3954 C CA . TYR B 1 179 ? 14.406 -16.172 -1.831 1 97.56 179 TYR B CA 1
ATOM 3955 C C . TYR B 1 179 ? 13.875 -15.992 -3.248 1 97.56 179 TYR B C 1
ATOM 3957 O O . TYR B 1 179 ? 14.461 -16.5 -4.207 1 97.56 179 TYR B O 1
ATOM 3965 N N . PRO B 1 180 ? 12.812 -15.148 -3.432 1 96.5 180 PRO B N 1
ATOM 3966 C CA . PRO B 1 180 ? 12.258 -14.945 -4.773 1 96.5 180 PRO B CA 1
ATOM 3967 C C . PRO B 1 180 ? 13.273 -14.359 -5.746 1 96.5 180 PRO B C 1
ATOM 3969 O O . PRO B 1 180 ? 14.109 -13.539 -5.352 1 96.5 180 PRO B O 1
ATOM 3972 N N . GLY B 1 181 ? 13.188 -14.781 -7.012 1 96.25 181 GLY B N 1
ATOM 3973 C CA . GLY B 1 181 ? 13.992 -14.203 -8.078 1 96.25 181 GLY B CA 1
ATOM 3974 C C . GLY B 1 181 ? 13.523 -12.82 -8.492 1 96.25 181 GLY B C 1
ATOM 3975 O O . GLY B 1 181 ? 12.742 -12.18 -7.777 1 96.25 181 GLY B O 1
ATOM 3976 N N . PRO B 1 182 ? 14.047 -12.375 -9.656 1 94.12 182 PRO B N 1
ATOM 3977 C CA . PRO B 1 182 ? 13.742 -11.016 -10.109 1 94.12 182 PRO B CA 1
ATOM 3978 C C . PRO B 1 182 ? 12.266 -10.828 -10.453 1 94.12 182 PRO B C 1
ATOM 3980 O O . PRO B 1 182 ? 11.633 -11.734 -10.992 1 94.12 182 PRO B O 1
ATOM 3983 N N . ASP B 1 183 ? 11.773 -9.594 -10.164 1 88.88 183 ASP B N 1
ATOM 3984 C CA . ASP B 1 183 ? 10.383 -9.258 -10.461 1 88.88 183 ASP B CA 1
ATOM 3985 C C . ASP B 1 183 ? 10.234 -8.758 -11.891 1 88.88 183 ASP B C 1
ATOM 3987 O O . ASP B 1 183 ? 9.125 -8.734 -12.43 1 88.88 183 ASP B O 1
ATOM 3991 N N . ASP B 1 184 ? 11.297 -8.336 -12.516 1 86.69 184 ASP B N 1
ATOM 3992 C CA . ASP B 1 184 ? 11.234 -7.77 -13.859 1 86.69 184 ASP B CA 1
ATOM 3993 C C . ASP B 1 184 ? 11.227 -8.867 -14.922 1 86.69 184 ASP B C 1
ATOM 3995 O O . ASP B 1 184 ? 10.852 -8.625 -16.062 1 86.69 184 ASP B O 1
ATOM 3999 N N . PHE B 1 185 ? 11.703 -9.992 -14.523 1 88.81 185 PHE B N 1
ATOM 4000 C CA . PHE B 1 185 ? 11.656 -11.156 -15.391 1 88.81 185 PHE B CA 1
ATOM 4001 C C . PHE B 1 185 ? 11.047 -12.352 -14.664 1 88.81 185 PHE B C 1
ATOM 4003 O O . PHE B 1 185 ? 11.719 -13.016 -13.875 1 88.81 185 PHE B O 1
ATOM 4010 N N . THR B 1 186 ? 9.852 -12.609 -14.938 1 87.94 186 THR B N 1
ATOM 4011 C CA . THR B 1 186 ? 9.102 -13.664 -14.266 1 87.94 186 THR B CA 1
ATOM 4012 C C . THR B 1 186 ? 8.625 -14.711 -15.273 1 87.94 186 THR B C 1
ATOM 4014 O O . THR B 1 186 ? 7.625 -14.5 -15.969 1 87.94 186 THR B O 1
ATO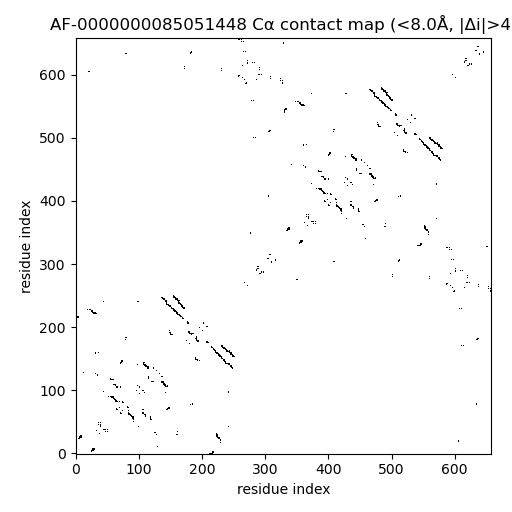M 4017 N N . PRO B 1 187 ? 9.367 -15.867 -15.211 1 80.5 187 PRO B N 1
ATOM 4018 C CA . PRO B 1 187 ? 8.875 -16.938 -16.078 1 80.5 187 PRO B CA 1
ATOM 4019 C C . PRO B 1 187 ? 7.473 -17.406 -15.695 1 80.5 187 PRO B C 1
ATOM 4021 O O . PRO B 1 187 ? 7.199 -17.688 -14.523 1 80.5 187 PRO B O 1
ATOM 4024 N N . GLY B 1 188 ? 6.461 -17.125 -16.359 1 77.94 188 GLY B N 1
ATOM 4025 C CA . GLY B 1 188 ? 5.102 -17.578 -16.094 1 77.94 188 GLY B CA 1
ATOM 4026 C C . GLY B 1 188 ? 4.277 -16.562 -15.328 1 77.94 188 GLY B C 1
ATOM 4027 O O . GLY B 1 188 ? 3.293 -16.922 -14.68 1 77.94 188 GLY B O 1
ATOM 4028 N N . GLY B 1 189 ? 4.832 -15.422 -14.984 1 80.56 189 GLY B N 1
ATOM 4029 C CA . GLY B 1 189 ? 4.027 -14.352 -14.422 1 80.56 189 GLY B CA 1
ATOM 4030 C C . GLY B 1 189 ? 4.422 -13.992 -13 1 80.56 189 GLY B C 1
ATOM 4031 O O . GLY B 1 189 ? 4.062 -12.922 -12.5 1 80.56 189 GLY B O 1
ATOM 4032 N N . ALA B 1 190 ? 5.059 -14.875 -12.281 1 87.88 190 ALA B N 1
ATOM 4033 C CA . ALA B 1 190 ? 5.57 -14.609 -10.938 1 87.88 190 ALA B CA 1
ATOM 4034 C C . ALA B 1 190 ? 7.02 -15.07 -10.805 1 87.88 190 ALA B C 1
ATOM 4036 O O . ALA B 1 190 ? 7.48 -15.922 -11.57 1 87.88 190 ALA B O 1
ATOM 4037 N N . PRO B 1 191 ? 7.703 -14.492 -9.852 1 94.06 191 PRO B N 1
ATOM 4038 C CA . PRO B 1 191 ? 9.094 -14.914 -9.672 1 94.06 191 PRO B CA 1
ATOM 4039 C C . PRO B 1 191 ? 9.219 -16.359 -9.219 1 94.06 191 PRO B C 1
ATOM 4041 O O . PRO B 1 191 ? 8.367 -16.859 -8.477 1 94.06 191 PRO B O 1
ATOM 4044 N N . LEU B 1 192 ? 10.266 -16.969 -9.727 1 97.19 192 LEU B N 1
ATOM 4045 C CA . LEU B 1 192 ? 10.68 -18.266 -9.203 1 97.19 192 LEU B CA 1
ATOM 4046 C C . LEU B 1 192 ? 11.578 -18.109 -7.98 1 97.19 192 LEU B C 1
ATOM 4048 O O . LEU B 1 192 ? 12.398 -17.188 -7.926 1 97.19 192 LEU B O 1
ATOM 4052 N N . SER B 1 193 ? 11.383 -18.953 -7.035 1 97.88 193 SER B N 1
ATOM 4053 C CA . SER B 1 193 ? 12.367 -19.031 -5.957 1 97.88 193 SER B CA 1
ATOM 4054 C C . SER B 1 193 ? 13.742 -19.422 -6.492 1 97.88 193 SER B C 1
ATOM 4056 O O . SER B 1 193 ? 13.844 -20.188 -7.445 1 97.88 193 SER B O 1
ATOM 4058 N N . LEU B 1 194 ? 14.766 -18.953 -5.91 1 97.44 194 LEU B N 1
ATOM 4059 C CA . LEU B 1 194 ? 16.109 -19.219 -6.422 1 97.44 194 LEU B CA 1
ATOM 4060 C C . LEU B 1 194 ? 16.625 -20.578 -5.957 1 97.44 194 LEU B C 1
ATOM 4062 O O . LEU B 1 194 ? 17.156 -21.344 -6.754 1 97.44 194 LEU B O 1
ATOM 4066 N N . PRO B 1 195 ? 16.422 -20.953 -4.691 1 97.81 195 PRO B N 1
ATOM 4067 C CA . PRO B 1 195 ? 16.953 -22.25 -4.262 1 97.81 195 PRO B CA 1
ATOM 4068 C C . PRO B 1 195 ? 16.156 -23.422 -4.836 1 97.81 195 PRO B C 1
ATOM 4070 O O . PRO B 1 195 ? 14.93 -23.344 -4.961 1 97.81 195 PRO B O 1
ATOM 4073 N N . ASP B 1 196 ? 16.812 -24.453 -5.242 1 97.31 196 ASP B N 1
ATOM 4074 C CA . ASP B 1 196 ? 16.203 -25.734 -5.574 1 97.31 196 ASP B CA 1
ATOM 4075 C C . ASP B 1 196 ? 15.898 -26.531 -4.309 1 97.31 196 ASP B C 1
ATOM 4077 O O . ASP B 1 196 ? 16.812 -27.016 -3.637 1 97.31 196 ASP B O 1
ATOM 4081 N N . ILE B 1 197 ? 14.68 -26.703 -4.027 1 97.56 197 ILE B N 1
ATOM 4082 C CA . ILE B 1 197 ? 14.305 -27.312 -2.758 1 97.56 197 ILE B CA 1
ATOM 4083 C C . ILE B 1 197 ? 14.578 -28.812 -2.816 1 97.56 197 ILE B C 1
ATOM 4085 O O . ILE B 1 197 ? 14.562 -29.5 -1.788 1 97.56 197 ILE B O 1
ATOM 4089 N N . ARG B 1 198 ? 14.773 -29.406 -3.971 1 95.25 198 ARG B N 1
ATOM 4090 C CA . ARG B 1 198 ? 15.07 -30.828 -4.125 1 95.25 198 ARG B CA 1
ATOM 4091 C C . ARG B 1 198 ? 16.469 -31.156 -3.604 1 95.25 198 ARG B C 1
ATOM 4093 O O . ARG B 1 198 ? 16.719 -32.281 -3.148 1 95.25 198 ARG B O 1
ATOM 4100 N N . THR B 1 199 ? 17.344 -30.234 -3.771 1 95.44 199 THR B N 1
ATOM 4101 C CA . THR B 1 199 ? 18.703 -30.297 -3.281 1 95.44 199 THR B CA 1
ATOM 4102 C C . THR B 1 199 ? 19.094 -29 -2.568 1 95.44 199 THR B C 1
ATOM 4104 O O . THR B 1 199 ? 19.906 -28.234 -3.078 1 95.44 199 THR B O 1
ATOM 4107 N N . PRO B 1 200 ? 18.562 -28.859 -1.372 1 96.75 200 PRO B N 1
ATOM 4108 C CA . PRO B 1 200 ? 18.719 -27.578 -0.688 1 96.75 200 PRO B CA 1
ATOM 4109 C C . PRO B 1 200 ? 20.172 -27.281 -0.292 1 96.75 200 PRO B C 1
ATOM 4111 O O . PRO B 1 200 ? 20.844 -28.156 0.261 1 96.75 200 PRO B O 1
ATOM 4114 N N . ASP B 1 201 ? 20.656 -26.172 -0.627 1 97.56 201 ASP B N 1
ATOM 4115 C CA . ASP B 1 201 ? 21.938 -25.656 -0.197 1 97.56 201 ASP B CA 1
ATOM 4116 C C . ASP B 1 201 ? 21.781 -24.688 0.979 1 97.56 201 ASP B C 1
ATOM 4118 O O . ASP B 1 201 ? 21.734 -23.469 0.789 1 97.56 201 ASP B O 1
ATOM 4122 N N . PHE B 1 202 ? 21.875 -25.188 2.188 1 97.94 202 PHE B N 1
ATOM 4123 C CA . PHE B 1 202 ? 21.562 -24.391 3.371 1 97.94 202 PHE B CA 1
ATOM 4124 C C . PHE B 1 202 ? 22.688 -23.422 3.688 1 97.94 202 PHE B C 1
ATOM 4126 O O . PHE B 1 202 ? 22.5 -22.469 4.445 1 97.94 202 PHE B O 1
ATOM 4133 N N . ALA B 1 203 ? 23.875 -23.672 3.232 1 98.06 203 ALA B N 1
ATOM 4134 C CA . ALA B 1 203 ? 24.984 -22.734 3.404 1 98.06 203 ALA B CA 1
ATOM 4135 C C . ALA B 1 203 ? 24.719 -21.453 2.615 1 98.06 203 ALA B C 1
ATOM 4137 O O . ALA B 1 203 ? 24.938 -20.344 3.123 1 98.06 203 ALA B O 1
ATOM 4138 N N . ARG B 1 204 ? 24.219 -21.594 1.401 1 97.06 204 ARG B N 1
ATOM 4139 C CA . ARG B 1 204 ? 23.938 -20.453 0.53 1 97.06 204 ARG B CA 1
ATOM 4140 C C . ARG B 1 204 ? 22.609 -19.812 0.89 1 97.06 204 ARG B C 1
ATOM 4142 O O . ARG B 1 204 ? 22.469 -18.578 0.804 1 97.06 204 ARG B O 1
ATOM 4149 N N . TRP B 1 205 ? 21.703 -20.641 1.252 1 98.06 205 TRP B N 1
ATOM 4150 C CA . TRP B 1 205 ? 20.359 -20.172 1.541 1 98.06 205 TRP B CA 1
ATOM 4151 C C . TRP B 1 205 ? 19.906 -20.625 2.93 1 98.06 205 TRP B C 1
ATOM 4153 O O . TRP B 1 205 ? 19 -21.453 3.062 1 98.06 205 TRP B O 1
ATOM 4163 N N . PRO B 1 206 ? 20.344 -19.984 3.939 1 97.88 206 PRO B N 1
ATOM 4164 C CA . PRO B 1 206 ? 20.109 -20.5 5.297 1 97.88 206 PRO B CA 1
ATOM 4165 C C . PRO B 1 206 ? 18.641 -20.438 5.711 1 97.88 206 PRO B C 1
ATOM 4167 O O . PRO B 1 206 ? 18.172 -21.297 6.453 1 97.88 206 PRO B O 1
ATOM 4170 N N . ARG B 1 207 ? 17.859 -19.469 5.258 1 97.69 207 ARG B N 1
ATOM 4171 C CA . ARG B 1 207 ? 16.469 -19.312 5.688 1 97.69 207 ARG B CA 1
ATOM 4172 C C . ARG B 1 207 ? 15.578 -20.359 5.059 1 97.69 207 ARG B C 1
ATOM 4174 O O . ARG B 1 207 ? 14.422 -20.516 5.453 1 97.69 207 ARG B O 1
ATOM 4181 N N . LEU B 1 208 ? 16.109 -21.125 4.074 1 98.25 208 LEU B N 1
ATOM 4182 C CA . LEU B 1 208 ? 15.312 -22.141 3.381 1 98.25 208 LEU B CA 1
ATOM 4183 C C . LEU B 1 208 ? 14.836 -23.203 4.352 1 98.25 208 LEU B C 1
ATOM 4185 O O . LEU B 1 208 ? 13.773 -23.797 4.148 1 98.25 208 LEU B O 1
ATOM 4189 N N . ARG B 1 209 ? 15.586 -23.406 5.418 1 98 209 ARG B N 1
ATOM 4190 C CA . ARG B 1 209 ? 15.203 -24.391 6.426 1 98 209 ARG B CA 1
ATOM 4191 C C . ARG B 1 209 ? 13.844 -24.047 7.031 1 98 209 ARG B C 1
ATOM 4193 O O . ARG B 1 209 ? 13 -24.922 7.211 1 98 209 ARG B O 1
ATOM 4200 N N . ALA B 1 210 ? 13.719 -22.766 7.352 1 97.69 210 ALA B N 1
ATOM 4201 C CA . ALA B 1 210 ? 12.453 -22.312 7.926 1 97.69 210 ALA B CA 1
ATOM 4202 C C . ALA B 1 210 ? 11.297 -22.531 6.949 1 97.69 210 ALA B C 1
ATOM 4204 O O . ALA B 1 210 ? 10.203 -22.938 7.348 1 97.69 210 ALA B O 1
ATOM 4205 N N . ALA B 1 211 ? 11.477 -22.25 5.672 1 98.12 211 ALA B N 1
ATOM 4206 C CA . ALA B 1 211 ? 10.445 -22.484 4.66 1 98.12 211 ALA B CA 1
ATOM 4207 C C . ALA B 1 211 ? 10.094 -23.969 4.59 1 98.12 211 ALA B C 1
ATOM 4209 O O . ALA B 1 211 ? 8.914 -24.344 4.59 1 98.12 211 ALA B O 1
ATOM 4210 N N . LEU B 1 212 ? 11.094 -24.828 4.586 1 98.31 212 LEU B N 1
ATOM 4211 C CA . LEU B 1 212 ? 10.859 -26.266 4.465 1 98.31 212 LEU B CA 1
ATOM 4212 C C . LEU B 1 212 ? 10.117 -26.797 5.688 1 98.31 212 LEU B C 1
ATOM 4214 O O . LEU B 1 212 ? 9.312 -27.719 5.57 1 98.31 212 LEU B O 1
ATOM 4218 N N . ASP B 1 213 ? 10.375 -26.188 6.871 1 97.75 213 ASP B N 1
ATOM 4219 C CA . ASP B 1 213 ? 9.68 -26.578 8.094 1 97.75 213 ASP B CA 1
ATOM 4220 C C . ASP B 1 213 ? 8.188 -26.297 7.992 1 97.75 213 ASP B C 1
ATOM 4222 O O . ASP B 1 213 ? 7.379 -26.922 8.68 1 97.75 213 ASP B O 1
ATOM 4226 N N . SER B 1 214 ? 7.824 -25.359 7.152 1 97.75 214 SER B N 1
ATOM 4227 C CA . SER B 1 214 ? 6.43 -24.969 7.008 1 97.75 214 SER B CA 1
ATOM 4228 C C . SER B 1 214 ? 5.789 -25.641 5.797 1 97.75 214 SER B C 1
ATOM 4230 O O . SER B 1 214 ? 4.602 -25.438 5.527 1 97.75 214 SER B O 1
ATOM 4232 N N . ALA B 1 215 ? 6.484 -26.469 5.074 1 98.5 215 ALA B N 1
ATOM 4233 C CA . ALA B 1 215 ? 6.043 -27.016 3.791 1 98.5 215 ALA B CA 1
ATOM 4234 C C . ALA B 1 215 ? 4.984 -28.094 3.99 1 98.5 215 ALA B C 1
ATOM 4236 O O . ALA B 1 215 ? 5.004 -28.812 4.992 1 98.5 215 ALA B O 1
ATOM 4237 N N . GLN B 1 216 ? 4.031 -28.156 3.086 1 98.69 216 GLN B N 1
ATOM 4238 C CA . GLN B 1 216 ? 3.088 -29.25 2.922 1 98.69 216 GLN B CA 1
ATOM 4239 C C . GLN B 1 216 ? 3.336 -30 1.615 1 98.69 216 GLN B C 1
ATOM 4241 O O . GLN B 1 216 ? 3.76 -29.406 0.624 1 98.69 216 GLN B O 1
ATOM 4246 N N . VAL B 1 217 ? 3.033 -31.312 1.617 1 98.69 217 VAL B N 1
ATOM 4247 C CA . VAL B 1 217 ? 3.322 -32.094 0.425 1 98.69 217 VAL B CA 1
ATOM 4248 C C . VAL B 1 217 ? 2.092 -32.906 0.034 1 98.69 217 VAL B C 1
ATOM 4250 O O . VAL B 1 217 ? 1.392 -33.438 0.898 1 98.69 217 VAL B O 1
ATOM 4253 N N . ALA B 1 218 ? 1.827 -32.969 -1.242 1 98.75 218 ALA B N 1
ATOM 4254 C CA . ALA B 1 218 ? 0.778 -33.812 -1.818 1 98.75 218 ALA B CA 1
ATOM 4255 C C . ALA B 1 218 ? 1.304 -34.625 -3.008 1 98.75 218 ALA B C 1
ATOM 4257 O O . ALA B 1 218 ? 1.962 -34.062 -3.893 1 98.75 218 ALA B O 1
ATOM 4258 N N . GLU B 1 219 ? 1.089 -35.844 -3.033 1 98.56 219 GLU B N 1
ATOM 4259 C CA . GLU B 1 219 ? 1.3 -36.688 -4.211 1 98.56 219 GLU B CA 1
ATOM 4260 C C . GLU B 1 219 ? -0.028 -37.125 -4.828 1 98.56 219 GLU B C 1
ATOM 4262 O O . GLU B 1 219 ? -0.89 -37.656 -4.133 1 98.56 219 GLU B O 1
ATOM 4267 N N . LEU B 1 220 ? -0.161 -36.906 -6.047 1 98.69 220 LEU B N 1
ATOM 4268 C CA . LEU B 1 220 ? -1.449 -37.062 -6.707 1 98.69 220 LEU B CA 1
ATOM 4269 C C . LEU B 1 220 ? -1.352 -38.094 -7.836 1 98.69 220 LEU B C 1
ATOM 4271 O O . LEU B 1 220 ? -0.353 -38.125 -8.562 1 98.69 220 LEU B O 1
ATOM 4275 N N . GLU B 1 221 ? -2.318 -38.875 -7.98 1 98.44 221 GLU B N 1
ATOM 4276 C CA . GLU B 1 221 ? -2.5 -39.844 -9.062 1 98.44 221 GLU B CA 1
ATOM 4277 C C . GLU B 1 221 ? -3.59 -39.375 -10.031 1 98.44 221 GLU B C 1
ATOM 4279 O O . GLU B 1 221 ? -4.367 -38.469 -9.719 1 98.44 221 GLU B O 1
ATOM 4284 N N . PRO B 1 222 ? -3.6 -40.062 -11.258 1 98.75 222 PRO B N 1
ATOM 4285 C CA . PRO B 1 222 ? -4.652 -39.656 -12.195 1 98.75 222 PRO B CA 1
ATOM 4286 C C . PRO B 1 222 ? -6.043 -39.688 -11.562 1 98.75 222 PRO B C 1
ATOM 4288 O O . PRO B 1 222 ? -6.41 -40.656 -10.898 1 98.75 222 PRO B O 1
ATOM 4291 N N . GLY B 1 223 ? -6.734 -38.562 -11.734 1 98.56 223 GLY B N 1
ATOM 4292 C CA . GLY B 1 223 ? -8.055 -38.438 -11.148 1 98.56 223 GLY B CA 1
ATOM 4293 C C . GLY B 1 223 ? -8.078 -37.531 -9.945 1 98.56 223 GLY B C 1
ATOM 4294 O O . GLY B 1 223 ? -9.125 -36.969 -9.602 1 98.56 223 GLY B O 1
ATOM 4295 N N . ASP B 1 224 ? -6.965 -37.344 -9.25 1 98.62 224 ASP B N 1
ATOM 4296 C CA . ASP B 1 224 ? -6.848 -36.469 -8.086 1 98.62 224 ASP B CA 1
ATOM 4297 C C . ASP B 1 224 ? -6.703 -35.031 -8.523 1 98.62 224 ASP B C 1
ATOM 4299 O O . ASP B 1 224 ? -6.227 -34.75 -9.625 1 98.62 224 ASP B O 1
ATOM 4303 N N . ALA B 1 225 ? -7.148 -34.156 -7.668 1 98.81 225 ALA B N 1
ATOM 4304 C CA . ALA B 1 225 ? -6.945 -32.719 -7.867 1 98.81 225 ALA B CA 1
ATOM 4305 C C . ALA B 1 225 ? -6.422 -32.062 -6.594 1 98.81 225 ALA B C 1
ATOM 4307 O O . ALA B 1 225 ? -6.496 -32.625 -5.508 1 98.81 225 ALA B O 1
ATOM 4308 N N . LEU B 1 226 ? -5.816 -30.891 -6.758 1 98.88 226 LEU B N 1
ATOM 4309 C CA . LEU B 1 226 ? -5.301 -30.078 -5.66 1 98.88 226 LEU B CA 1
ATOM 4310 C C . LEU B 1 226 ? -5.785 -28.641 -5.77 1 98.88 226 LEU B C 1
ATOM 4312 O O . LEU B 1 226 ? -5.598 -28 -6.801 1 98.88 226 LEU B O 1
ATOM 4316 N N . TYR B 1 227 ? -6.477 -28.188 -4.746 1 98.75 227 TYR B N 1
ATOM 4317 C CA . TYR B 1 227 ? -6.77 -26.766 -4.641 1 98.75 227 TYR B CA 1
ATOM 4318 C C . TYR B 1 227 ? -5.574 -26 -4.082 1 98.75 227 TYR B C 1
ATOM 4320 O O . TYR B 1 227 ? -5.051 -26.344 -3.02 1 98.75 227 TYR B O 1
ATOM 4328 N N . ILE B 1 228 ? -5.082 -25.016 -4.738 1 98.69 228 ILE B N 1
ATOM 4329 C CA . ILE B 1 228 ? -3.986 -24.156 -4.324 1 98.69 228 ILE B CA 1
ATOM 4330 C C . ILE B 1 228 ? -4.496 -22.719 -4.152 1 98.69 228 ILE B C 1
ATOM 4332 O O . ILE B 1 228 ? -4.875 -22.078 -5.129 1 98.69 228 ILE B O 1
ATOM 4336 N N . PRO B 1 229 ? -4.461 -22.203 -2.98 1 98 229 PRO B N 1
ATOM 4337 C CA . PRO B 1 229 ? -5 -20.859 -2.756 1 98 229 PRO B CA 1
ATOM 4338 C C . PRO B 1 229 ? -4.133 -19.766 -3.371 1 98 229 PRO B C 1
ATOM 4340 O O . PRO B 1 229 ? -2.971 -20.016 -3.701 1 98 229 PRO B O 1
ATOM 4343 N N . TYR B 1 230 ? -4.723 -18.609 -3.482 1 96.88 230 TYR B N 1
ATOM 4344 C CA . TYR B 1 230 ? -4.078 -17.406 -3.963 1 96.88 230 TYR B CA 1
ATOM 4345 C C . TYR B 1 230 ? -2.771 -17.141 -3.219 1 96.88 230 TYR B C 1
ATOM 4347 O O . TYR B 1 230 ? -2.75 -17.109 -1.985 1 96.88 230 TYR B O 1
ATOM 4355 N N . GLY B 1 231 ? -1.68 -17.141 -3.951 1 97 231 GLY B N 1
ATOM 4356 C CA . GLY B 1 231 ? -0.422 -16.672 -3.387 1 97 231 GLY B CA 1
ATOM 4357 C C . GLY B 1 231 ? 0.405 -17.781 -2.775 1 97 231 GLY B C 1
ATOM 4358 O O . GLY B 1 231 ? 1.538 -17.562 -2.348 1 97 231 GLY B O 1
ATOM 4359 N N . TRP B 1 232 ? -0.124 -18.938 -2.66 1 98.5 232 TRP B N 1
ATOM 4360 C CA . TRP B 1 232 ? 0.652 -20.031 -2.102 1 98.5 232 TRP B CA 1
ATOM 4361 C C . TRP B 1 232 ? 1.781 -20.438 -3.043 1 98.5 232 TRP B C 1
ATOM 4363 O O . TRP B 1 232 ? 1.574 -20.562 -4.254 1 98.5 232 TRP B O 1
ATOM 4373 N N . TRP B 1 233 ? 2.941 -20.578 -2.477 1 98.56 233 TRP B N 1
ATOM 4374 C CA . TRP B 1 233 ? 4.086 -21.094 -3.232 1 98.56 233 TRP B CA 1
ATOM 4375 C C . TRP B 1 233 ? 3.973 -22.594 -3.453 1 98.56 233 TRP B C 1
ATOM 4377 O O . TRP B 1 233 ? 3.441 -23.312 -2.605 1 98.56 233 TRP B O 1
ATOM 4387 N N . HIS B 1 234 ? 4.488 -22.984 -4.633 1 98.62 234 HIS B N 1
ATOM 4388 C CA . HIS B 1 234 ? 4.469 -24.422 -4.867 1 98.62 234 HIS B CA 1
ATOM 4389 C C . HIS B 1 234 ? 5.523 -24.828 -5.891 1 98.62 234 HIS B C 1
ATOM 4391 O O . HIS B 1 234 ? 5.789 -24.094 -6.84 1 98.62 234 HIS B O 1
ATOM 4397 N N . GLN B 1 235 ? 6.172 -25.906 -5.645 1 98.38 235 GLN B N 1
ATOM 4398 C CA . GLN B 1 235 ? 6.992 -26.656 -6.594 1 98.38 235 GLN B CA 1
ATOM 4399 C C . GLN B 1 235 ? 6.266 -27.906 -7.082 1 98.38 235 GLN B C 1
ATOM 4401 O O . GLN B 1 235 ? 5.621 -28.609 -6.297 1 98.38 235 GLN B O 1
ATOM 4406 N N . VAL B 1 236 ? 6.301 -28.141 -8.375 1 98.31 236 VAL B N 1
ATOM 4407 C CA . VAL B 1 236 ? 5.598 -29.281 -8.945 1 98.31 236 VAL B CA 1
ATOM 4408 C C . VAL B 1 236 ? 6.602 -30.234 -9.586 1 98.31 236 VAL B C 1
ATOM 4410 O O . VAL B 1 236 ? 7.352 -29.859 -10.484 1 98.31 236 VAL B O 1
ATOM 4413 N N . GLN B 1 237 ? 6.578 -31.469 -9.172 1 98.12 237 GLN B N 1
ATOM 4414 C CA . GLN B 1 237 ? 7.477 -32.5 -9.703 1 98.12 237 GLN B CA 1
ATOM 4415 C C . GLN B 1 237 ? 6.695 -33.594 -10.391 1 98.12 237 GLN B C 1
ATOM 4417 O O . GLN B 1 237 ? 5.77 -34.156 -9.812 1 98.12 237 GLN B O 1
ATOM 4422 N N . SER B 1 238 ? 7.051 -33.812 -11.664 1 98 238 SER B N 1
ATOM 4423 C CA . SER B 1 238 ? 6.512 -34.969 -12.375 1 98 238 SER B CA 1
ATOM 4424 C C . SER B 1 238 ? 7.262 -36.25 -12.008 1 98 238 SER B C 1
ATOM 4426 O O . SER B 1 238 ? 8.492 -36.281 -12.07 1 98 238 SER B O 1
ATOM 4428 N N . LEU B 1 239 ? 6.508 -37.312 -11.688 1 97.69 239 LEU B N 1
ATOM 4429 C CA . LEU B 1 239 ? 7.141 -38.469 -11.117 1 97.69 239 LEU B CA 1
ATOM 4430 C C . LEU B 1 239 ? 7.066 -39.656 -12.078 1 97.69 239 LEU B C 1
ATOM 4432 O O . LEU B 1 239 ? 7.527 -40.75 -11.758 1 97.69 239 LEU B O 1
ATOM 4436 N N . ALA B 1 240 ? 6.473 -39.5 -13.25 1 96.75 240 ALA B N 1
ATOM 4437 C CA . ALA B 1 240 ? 6.383 -40.531 -14.289 1 96.75 240 ALA B CA 1
ATOM 4438 C C . ALA B 1 240 ? 7.07 -40.062 -15.57 1 96.75 240 ALA B C 1
ATOM 4440 O O . ALA B 1 240 ? 7.332 -38.875 -15.75 1 96.75 240 ALA B O 1
ATOM 4441 N N . PRO B 1 241 ? 7.414 -41.031 -16.453 1 95.81 241 PRO B N 1
ATOM 4442 C CA . PRO B 1 241 ? 8.055 -40.625 -17.719 1 95.81 241 PRO B CA 1
ATOM 4443 C C . PRO B 1 241 ? 7.141 -39.812 -18.625 1 95.81 241 PRO B C 1
ATOM 4445 O O . PRO B 1 241 ? 7.621 -39 -19.406 1 95.81 241 PRO B O 1
ATOM 4448 N N . PHE B 1 242 ? 5.859 -40.094 -18.594 1 97.75 242 PHE B N 1
ATOM 4449 C CA . PHE B 1 242 ? 4.828 -39.344 -19.281 1 97.75 242 PHE B CA 1
ATOM 4450 C C . PHE B 1 242 ? 3.812 -38.781 -18.297 1 97.75 242 PHE B C 1
ATOM 4452 O O . PHE B 1 242 ? 3.256 -39.531 -17.484 1 97.75 242 PHE B O 1
ATOM 4459 N N . ASN B 1 243 ? 3.611 -37.438 -18.344 1 98.38 243 ASN B N 1
ATOM 4460 C CA . ASN B 1 243 ? 2.725 -36.75 -17.406 1 98.38 243 ASN B CA 1
ATOM 4461 C C . ASN B 1 243 ? 1.797 -35.781 -18.125 1 98.38 243 ASN B C 1
ATOM 4463 O O . ASN B 1 243 ? 2.203 -35.094 -19.078 1 98.38 243 ASN B O 1
ATOM 4467 N N . ALA B 1 244 ? 0.58 -35.656 -17.625 1 98.75 244 ALA B N 1
ATOM 4468 C CA . ALA B 1 244 ? -0.382 -34.656 -18.078 1 98.75 244 ALA B CA 1
ATOM 4469 C C . ALA B 1 244 ? -1.155 -34.062 -16.906 1 98.75 244 ALA B C 1
ATOM 4471 O O . ALA B 1 244 ? -1.529 -34.812 -15.977 1 98.75 244 ALA B O 1
ATOM 4472 N N . LEU B 1 245 ? -1.347 -32.812 -16.922 1 98.75 245 LEU B N 1
ATOM 4473 C CA . LEU B 1 245 ? -2.053 -32.062 -15.898 1 98.75 245 LEU B CA 1
ATOM 4474 C C . LEU B 1 245 ? -3.002 -31.031 -16.531 1 98.75 245 LEU B C 1
ATOM 4476 O O . LEU B 1 245 ? -2.68 -30.438 -17.562 1 98.75 245 LEU B O 1
ATOM 4480 N N . ILE B 1 246 ? -4.191 -30.906 -15.984 1 98.81 246 ILE B N 1
ATOM 4481 C CA . ILE B 1 246 ? -5.133 -29.844 -16.328 1 98.81 246 ILE B CA 1
ATOM 4482 C C . ILE B 1 246 ? -5.324 -28.906 -15.141 1 98.81 246 ILE B C 1
ATOM 4484 O O . ILE B 1 246 ? -5.582 -29.359 -14.023 1 98.81 246 ILE B O 1
ATOM 4488 N N . ASN B 1 247 ? -5.137 -27.656 -15.359 1 98.5 247 ASN B N 1
ATOM 4489 C CA . ASN B 1 247 ? -5.426 -26.781 -14.227 1 98.5 247 ASN B CA 1
ATOM 4490 C C . ASN B 1 247 ? -6.406 -25.672 -14.609 1 98.5 247 ASN B C 1
ATOM 4492 O O . ASN B 1 247 ? -6.711 -25.484 -15.789 1 98.5 247 ASN B O 1
ATOM 4496 N N . TYR B 1 248 ? -7.039 -25.062 -13.656 1 98.31 248 TYR B N 1
ATOM 4497 C CA . TYR B 1 248 ? -7.961 -23.938 -13.742 1 98.31 248 TYR B CA 1
ATOM 4498 C C . TYR B 1 248 ? -7.484 -22.781 -12.875 1 98.31 248 TYR B C 1
ATOM 4500 O O . TYR B 1 248 ? -7.285 -22.938 -11.672 1 98.31 248 TYR B O 1
ATOM 4508 N N . TRP B 1 249 ? -7.258 -21.641 -13.484 1 96.94 249 TRP B N 1
ATOM 4509 C CA . TRP B 1 249 ? -6.934 -20.406 -12.766 1 96.94 249 TRP B CA 1
ATOM 4510 C C . TRP B 1 249 ? -8.125 -19.453 -12.773 1 96.94 249 TRP B C 1
ATOM 4512 O O . TRP B 1 249 ? -8.758 -19.25 -13.805 1 96.94 249 TRP B O 1
ATOM 4522 N N . TRP B 1 250 ? -8.438 -18.891 -11.602 1 95.19 250 TRP B N 1
ATOM 4523 C CA . TRP B 1 250 ? -9.516 -17.922 -11.578 1 95.19 250 TRP B CA 1
ATOM 4524 C C . TRP B 1 250 ? -9.367 -16.969 -10.398 1 95.19 250 TRP B C 1
ATOM 4526 O O . TRP B 1 250 ? -8.609 -17.234 -9.461 1 95.19 250 TRP B O 1
ATOM 4536 N N . ASN B 1 251 ? -9.883 -15.742 -10.508 1 89.38 251 ASN B N 1
ATOM 4537 C CA . ASN B 1 251 ? -10.086 -14.789 -9.414 1 89.38 251 ASN B CA 1
ATOM 4538 C C . ASN B 1 251 ? -11.523 -14.273 -9.391 1 89.38 251 ASN B C 1
ATOM 4540 O O . ASN B 1 251 ? -12.211 -14.297 -10.414 1 89.38 251 ASN B O 1
ATOM 4544 N N . ASP B 1 252 ? -12.078 -14.07 -8.188 1 75.88 252 ASP B N 1
ATOM 4545 C CA . ASP B 1 252 ? -13.398 -13.461 -8.086 1 75.88 252 ASP B CA 1
ATOM 4546 C C . ASP B 1 252 ? -13.344 -11.969 -8.414 1 75.88 252 ASP B C 1
ATOM 4548 O O . ASP B 1 252 ? -14.352 -11.266 -8.297 1 75.88 252 ASP B O 1
ATOM 4552 N N . ALA B 1 253 ? -12.211 -11.617 -8.805 1 64.19 253 ALA B N 1
ATOM 4553 C CA . ALA B 1 253 ? -12 -10.172 -8.852 1 64.19 253 ALA B CA 1
ATOM 4554 C C . ALA B 1 253 ? -12.805 -9.539 -9.977 1 64.19 253 ALA B C 1
ATOM 4556 O O . ALA B 1 253 ? -13.133 -10.195 -10.961 1 64.19 253 ALA B O 1
ATOM 4557 N N . ASP B 1 254 ? -13.195 -8.375 -9.773 1 70.75 254 ASP B N 1
ATOM 4558 C CA . ASP B 1 254 ? -13.836 -7.418 -10.672 1 70.75 254 ASP B CA 1
ATOM 4559 C C . ASP B 1 254 ? -12.867 -6.957 -11.758 1 70.75 254 ASP B C 1
ATOM 4561 O O . ASP B 1 254 ? -11.867 -6.297 -11.469 1 70.75 254 ASP B O 1
ATOM 4565 N N . SER B 1 255 ? -13.148 -7.289 -12.961 1 73.56 255 SER B N 1
ATOM 4566 C CA . SER B 1 255 ? -12.266 -6.984 -14.078 1 73.56 255 SER B CA 1
ATOM 4567 C C . SER B 1 255 ? -12.109 -5.48 -14.273 1 73.56 255 SER B C 1
ATOM 4569 O O . SER B 1 255 ? -11.195 -5.027 -14.961 1 73.56 255 SER B O 1
ATOM 4571 N N . ALA B 1 256 ? -12.938 -4.742 -13.609 1 80.25 256 ALA B N 1
ATOM 4572 C CA . ALA B 1 256 ? -12.867 -3.291 -13.766 1 80.25 256 ALA B CA 1
ATOM 4573 C C . ALA B 1 256 ? -11.789 -2.691 -12.867 1 80.25 256 ALA B C 1
ATOM 4575 O O . ALA B 1 256 ? -11.375 -1.548 -13.07 1 80.25 256 ALA B O 1
ATOM 4576 N N . ARG B 1 257 ? -11.281 -3.457 -11.922 1 86.62 257 ARG B N 1
ATOM 4577 C CA . ARG B 1 257 ? -10.297 -2.941 -10.977 1 86.62 257 ARG B CA 1
ATOM 4578 C C . ARG B 1 257 ? -8.875 -3.189 -11.477 1 86.62 257 ARG B C 1
ATOM 4580 O O . ARG B 1 257 ? -8.625 -4.176 -12.172 1 86.62 257 ARG B O 1
ATOM 4587 N N . PRO B 1 258 ? -8.008 -2.201 -11.125 1 88.88 258 PRO B N 1
ATOM 4588 C CA . PRO B 1 258 ? -6.602 -2.445 -11.469 1 88.88 258 PRO B CA 1
ATOM 4589 C C . PRO B 1 258 ? -6.023 -3.662 -10.75 1 88.88 258 PRO B C 1
ATOM 4591 O O . PRO B 1 258 ? -6.512 -4.043 -9.68 1 88.88 258 PRO B O 1
ATOM 4594 N N . LEU B 1 259 ? -5.016 -4.188 -11.406 1 90.81 259 LEU B N 1
ATOM 4595 C CA . LEU B 1 259 ? -4.344 -5.336 -10.812 1 90.81 259 LEU B CA 1
ATOM 4596 C C . LEU B 1 259 ? -3.633 -4.945 -9.523 1 90.81 259 LEU B C 1
ATOM 4598 O O . LEU B 1 259 ? -3.008 -3.885 -9.445 1 90.81 259 LEU B O 1
ATOM 4602 N N . PRO B 1 260 ? -3.715 -5.77 -8.492 1 93.94 260 PRO B N 1
ATOM 4603 C CA . PRO B 1 260 ? -3.051 -5.516 -7.211 1 93.94 260 PRO B CA 1
ATOM 4604 C C . PRO B 1 260 ? -1.559 -5.23 -7.367 1 93.94 260 PRO B C 1
ATOM 4606 O O . PRO B 1 260 ? -1.013 -4.379 -6.656 1 93.94 260 PRO B O 1
ATOM 4609 N N . ARG B 1 261 ? -0.87 -5.852 -8.32 1 92.44 261 ARG B N 1
ATOM 4610 C CA . ARG B 1 261 ? 0.567 -5.695 -8.523 1 92.44 261 ARG B CA 1
ATOM 4611 C C . ARG B 1 261 ? 0.916 -4.258 -8.883 1 92.44 261 ARG B C 1
ATOM 4613 O O . ARG B 1 261 ? 1.998 -3.771 -8.547 1 92.44 261 ARG B O 1
ATOM 4620 N N . LEU B 1 262 ? -0.01 -3.621 -9.531 1 91.88 262 LEU B N 1
ATOM 4621 C CA . LEU B 1 262 ? 0.256 -2.25 -9.953 1 91.88 262 LEU B CA 1
ATOM 4622 C C . LEU B 1 262 ? 0.189 -1.297 -8.766 1 91.88 262 LEU B C 1
ATOM 4624 O O . LEU B 1 262 ? 0.972 -0.349 -8.68 1 91.88 262 LEU B O 1
ATOM 4628 N N . ALA B 1 263 ? -0.793 -1.521 -7.879 1 95.25 263 ALA B N 1
ATOM 4629 C CA . ALA B 1 263 ? -0.82 -0.759 -6.633 1 95.25 263 ALA B CA 1
ATOM 4630 C C . ALA B 1 263 ? 0.446 -1 -5.816 1 95.25 263 ALA B C 1
ATOM 4632 O O . ALA B 1 263 ? 0.971 -0.079 -5.188 1 95.25 263 ALA B O 1
ATOM 4633 N N . PHE B 1 264 ? 0.947 -2.211 -5.855 1 96.44 264 PHE B N 1
ATOM 4634 C CA . PHE B 1 264 ? 2.182 -2.562 -5.164 1 96.44 264 PHE B CA 1
ATOM 4635 C C . PHE B 1 264 ? 3.367 -1.805 -5.75 1 96.44 264 PHE B C 1
ATOM 4637 O O . PHE B 1 264 ? 4.16 -1.218 -5.012 1 96.44 264 PHE B O 1
ATOM 4644 N N . LYS B 1 265 ? 3.467 -1.754 -7.027 1 94.5 265 LYS B N 1
ATOM 4645 C CA . LYS B 1 265 ? 4.543 -1.021 -7.688 1 94.5 265 LYS B CA 1
ATOM 4646 C C . LYS B 1 265 ? 4.457 0.472 -7.383 1 94.5 265 LYS B C 1
ATOM 4648 O O . LYS B 1 265 ? 5.48 1.126 -7.172 1 94.5 265 LYS B O 1
ATOM 4653 N N . ALA B 1 266 ? 3.223 1.004 -7.363 1 95.69 266 ALA B N 1
ATOM 4654 C CA . ALA B 1 266 ? 3.035 2.406 -7.004 1 95.69 266 ALA B CA 1
ATOM 4655 C C . ALA B 1 266 ? 3.576 2.693 -5.605 1 95.69 266 ALA B C 1
ATOM 4657 O O . ALA B 1 266 ? 4.223 3.719 -5.383 1 95.69 266 ALA B O 1
ATOM 4658 N N . ALA B 1 267 ? 3.332 1.76 -4.691 1 96.81 267 ALA B N 1
ATOM 4659 C CA . ALA B 1 267 ? 3.805 1.919 -3.32 1 96.8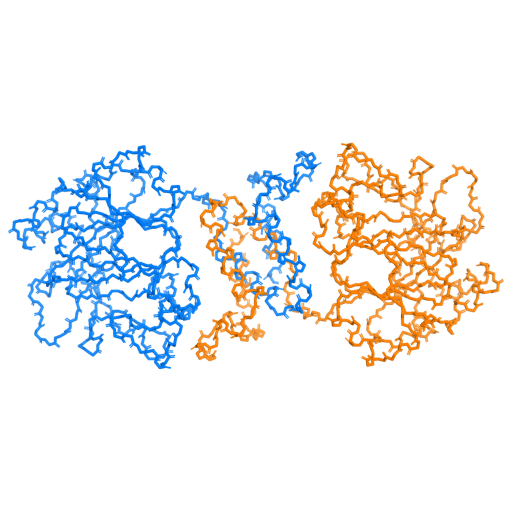1 267 ALA B CA 1
ATOM 4660 C C . ALA B 1 267 ? 5.324 1.817 -3.248 1 96.81 267 ALA B C 1
ATOM 4662 O O . ALA B 1 267 ? 5.969 2.555 -2.498 1 96.81 267 ALA B O 1
ATOM 4663 N N . LEU B 1 268 ? 5.914 0.931 -4.059 1 94.94 268 LEU B N 1
ATOM 4664 C CA . LEU B 1 268 ? 7.367 0.815 -4.102 1 94.94 268 LEU B CA 1
ATOM 4665 C C . LEU B 1 268 ? 8.008 2.141 -4.504 1 94.94 268 LEU B C 1
ATOM 4667 O O . LEU B 1 268 ? 8.969 2.588 -3.875 1 94.94 268 LEU B O 1
ATOM 4671 N N . VAL B 1 269 ? 7.402 2.775 -5.457 1 93.5 269 VAL B N 1
ATOM 4672 C CA . VAL B 1 269 ? 7.961 3.996 -6.027 1 93.5 269 VAL B CA 1
ATOM 4673 C C . VAL B 1 269 ? 7.742 5.164 -5.066 1 93.5 269 VAL B C 1
ATOM 4675 O O . VAL B 1 269 ? 8.641 5.98 -4.863 1 93.5 269 VAL B O 1
ATOM 4678 N N . ALA B 1 270 ? 6.656 5.188 -4.391 1 94.5 270 ALA B N 1
ATOM 4679 C CA . ALA B 1 270 ? 6.242 6.383 -3.666 1 94.5 270 ALA B CA 1
ATOM 4680 C C . ALA B 1 270 ? 6.629 6.297 -2.193 1 94.5 270 ALA B C 1
ATOM 4682 O O . ALA B 1 270 ? 6.82 7.32 -1.532 1 94.5 270 ALA B O 1
ATOM 4683 N N . LEU B 1 271 ? 6.797 5.07 -1.669 1 96 271 LEU B N 1
ATOM 4684 C CA . LEU B 1 271 ? 6.812 4.957 -0.215 1 96 271 LEU B CA 1
ATOM 4685 C C . LEU B 1 271 ? 8.094 4.289 0.266 1 96 271 LEU B C 1
ATOM 4687 O O . LEU B 1 271 ? 8.57 4.562 1.372 1 96 271 LEU B O 1
ATOM 4691 N N . ARG B 1 272 ? 8.672 3.381 -0.497 1 94.69 272 ARG B N 1
ATOM 4692 C CA . ARG B 1 272 ? 9.711 2.463 -0.032 1 94.69 272 ARG B CA 1
ATOM 4693 C C . ARG B 1 272 ? 10.891 3.225 0.553 1 94.69 272 ARG B C 1
ATOM 4695 O O . ARG B 1 272 ? 11.477 2.799 1.55 1 94.69 272 ARG B O 1
ATOM 4702 N N . ASP B 1 273 ? 11.305 4.352 -0.061 1 92.69 273 ASP B N 1
ATOM 4703 C CA . ASP B 1 273 ? 12.539 5.035 0.31 1 92.69 273 ASP B CA 1
ATOM 4704 C C . ASP B 1 273 ? 12.258 6.211 1.242 1 92.69 273 ASP B C 1
ATOM 4706 O O . ASP B 1 273 ? 13.133 7.043 1.481 1 92.69 273 ASP B O 1
ATOM 4710 N N . LEU B 1 274 ? 11.016 6.363 1.736 1 93 274 LEU B N 1
ATOM 4711 C CA . LEU B 1 274 ? 10.703 7.371 2.742 1 93 274 LEU B CA 1
ATOM 4712 C C . LEU B 1 274 ? 11.422 7.07 4.055 1 93 274 LEU B C 1
ATOM 4714 O O . LEU B 1 274 ? 11.766 5.918 4.328 1 93 274 LEU B O 1
ATOM 4718 N N . PRO B 1 275 ? 11.656 8.156 4.867 1 92.06 275 PRO B N 1
ATOM 4719 C CA . PRO B 1 275 ? 12.148 7.906 6.227 1 92.06 275 PRO B CA 1
ATOM 4720 C C . PRO B 1 275 ? 11.234 6.98 7.023 1 92.06 275 PRO B C 1
ATOM 4722 O O . PRO B 1 275 ? 10.023 6.953 6.793 1 92.06 275 PRO B O 1
ATOM 4725 N N . ASP B 1 276 ? 11.781 6.207 7.98 1 92.69 276 ASP B N 1
ATOM 4726 C CA . ASP B 1 276 ? 11.062 5.195 8.75 1 92.69 276 ASP B CA 1
ATOM 4727 C C . ASP B 1 276 ? 9.828 5.789 9.422 1 92.69 276 ASP B C 1
ATOM 4729 O O . ASP B 1 276 ? 8.781 5.145 9.484 1 92.69 276 ASP B O 1
ATOM 4733 N N . GLU B 1 277 ? 9.984 7.023 9.891 1 93.12 277 GLU B N 1
ATOM 4734 C CA . GLU B 1 277 ? 8.867 7.625 10.609 1 93.12 277 GLU B CA 1
ATOM 4735 C C . GLU B 1 277 ? 7.695 7.91 9.664 1 93.12 277 GLU B C 1
ATOM 4737 O O . GLU B 1 277 ? 6.535 7.816 10.062 1 93.12 277 GLU B O 1
ATOM 4742 N N . GLN B 1 278 ? 8.008 8.305 8.422 1 94.81 278 GLN B N 1
ATOM 4743 C CA . GLN B 1 278 ? 6.957 8.547 7.441 1 94.81 278 GLN B CA 1
ATOM 4744 C C . GLN B 1 278 ? 6.336 7.234 6.965 1 94.81 278 GLN B C 1
ATOM 4746 O O . GLN B 1 278 ? 5.117 7.133 6.828 1 94.81 278 GLN B O 1
ATOM 4751 N N . LYS B 1 279 ? 7.195 6.215 6.797 1 95.88 279 LYS B N 1
ATOM 4752 C CA . LYS B 1 279 ? 6.68 4.898 6.43 1 95.88 279 LYS B CA 1
ATOM 4753 C C . LYS B 1 279 ? 5.707 4.375 7.48 1 95.88 279 LYS B C 1
ATOM 4755 O O . LYS B 1 279 ? 4.691 3.762 7.145 1 95.88 279 LYS B O 1
ATOM 4760 N N . ALA B 1 280 ? 6.035 4.57 8.734 1 96.56 280 ALA B N 1
ATOM 4761 C CA . ALA B 1 280 ? 5.188 4.09 9.82 1 96.56 280 ALA B CA 1
ATOM 4762 C C . ALA B 1 280 ? 3.795 4.707 9.75 1 96.56 280 ALA B C 1
ATOM 4764 O O . ALA B 1 280 ? 2.797 4.035 10.016 1 96.56 280 ALA B O 1
ATOM 4765 N N . VAL B 1 281 ? 3.725 6.004 9.383 1 96.56 281 VAL B N 1
ATOM 4766 C CA . VAL B 1 281 ? 2.443 6.688 9.242 1 96.56 281 VAL B CA 1
ATOM 4767 C C . VAL B 1 281 ? 1.619 6.02 8.148 1 96.56 281 VAL B C 1
ATOM 4769 O O . VAL B 1 281 ? 0.452 5.68 8.359 1 96.56 281 VAL B O 1
ATOM 4772 N N . TRP B 1 282 ? 2.209 5.77 7.043 1 97.12 282 TRP B N 1
ATOM 4773 C CA . TRP B 1 282 ? 1.496 5.191 5.91 1 97.12 282 TRP B CA 1
ATOM 4774 C C . TRP B 1 282 ? 1.168 3.723 6.168 1 97.12 282 TRP B C 1
ATOM 4776 O O . TRP B 1 282 ? 0.12 3.23 5.742 1 97.12 282 TRP B O 1
ATOM 4786 N N . ARG B 1 283 ? 2.109 3.008 6.82 1 97.56 283 ARG B N 1
ATOM 4787 C CA . ARG B 1 283 ? 1.794 1.637 7.211 1 97.56 283 ARG B CA 1
ATOM 4788 C C . ARG B 1 283 ? 0.502 1.581 8.016 1 97.56 283 ARG B C 1
ATOM 4790 O O . ARG B 1 283 ? -0.348 0.721 7.781 1 97.56 283 ARG B O 1
ATOM 4797 N N . HIS B 1 284 ? 0.369 2.494 8.945 1 96.81 284 HIS B N 1
ATOM 4798 C CA . HIS B 1 284 ? -0.839 2.551 9.766 1 96.81 284 HIS B CA 1
ATOM 4799 C C . HIS B 1 284 ? -2.068 2.834 8.906 1 96.81 284 HIS B C 1
ATOM 4801 O O . HIS B 1 284 ? -3.109 2.193 9.07 1 96.81 284 HIS B O 1
ATOM 4807 N N . MET B 1 285 ? -1.942 3.766 7.973 1 95.44 285 MET B N 1
ATOM 4808 C CA . MET B 1 285 ? -3.041 4.098 7.07 1 95.44 285 MET B CA 1
ATOM 4809 C C . MET B 1 285 ? -3.455 2.885 6.246 1 95.44 285 MET B C 1
ATOM 4811 O O . MET B 1 285 ? -4.645 2.586 6.129 1 95.44 285 MET B O 1
ATOM 4815 N N . PHE B 1 286 ? -2.484 2.172 5.688 1 97.69 286 PHE B N 1
ATOM 4816 C CA . PHE B 1 286 ? -2.756 0.982 4.891 1 97.69 286 PHE B CA 1
ATOM 4817 C C . PHE B 1 286 ? -3.43 -0.093 5.734 1 97.69 286 PHE B C 1
ATOM 4819 O O . PHE B 1 286 ? -4.383 -0.736 5.285 1 97.69 286 PHE B O 1
ATOM 4826 N N . ASP B 1 287 ? -2.963 -0.291 6.945 1 96.75 287 ASP B N 1
ATOM 4827 C CA . ASP B 1 287 ? -3.537 -1.296 7.836 1 96.75 287 ASP B CA 1
ATOM 4828 C C . ASP B 1 287 ? -5 -0.98 8.148 1 96.75 287 ASP B C 1
ATOM 4830 O O . ASP B 1 287 ? -5.84 -1.881 8.188 1 96.75 287 ASP B O 1
ATOM 4834 N N . LEU B 1 288 ? -5.305 0.278 8.305 1 95.19 288 LEU B N 1
ATOM 4835 C CA . LEU B 1 288 ? -6.648 0.688 8.703 1 95.19 288 LEU B CA 1
ATOM 4836 C C . LEU B 1 288 ? -7.609 0.619 7.527 1 95.19 288 LEU B C 1
ATOM 4838 O O . LEU B 1 288 ? -8.727 0.116 7.66 1 95.19 288 LEU B O 1
ATOM 4842 N N . PHE B 1 289 ? -7.164 1.073 6.344 1 95.44 289 PHE B N 1
ATOM 4843 C CA . PHE B 1 289 ? -8.141 1.37 5.305 1 95.44 289 PHE B CA 1
ATOM 4844 C C . PHE B 1 289 ? -8.047 0.362 4.168 1 95.44 289 PHE B C 1
ATOM 4846 O O . PHE B 1 289 ? -8.969 0.245 3.357 1 95.44 289 PHE B O 1
ATOM 4853 N N . VAL B 1 290 ? -6.934 -0.364 4.047 1 96.69 290 VAL B N 1
ATOM 4854 C CA . VAL B 1 290 ? -6.746 -1.269 2.918 1 96.69 290 VAL B CA 1
ATOM 4855 C C . VAL B 1 290 ? -6.766 -2.715 3.404 1 96.69 290 VAL B C 1
ATOM 4857 O O . VAL B 1 290 ? -7.582 -3.52 2.949 1 96.69 290 VAL B O 1
ATOM 4860 N N . PHE B 1 291 ? -5.98 -3.051 4.426 1 97.19 291 PHE B N 1
ATOM 4861 C CA . PHE B 1 291 ? -5.742 -4.449 4.766 1 97.19 291 PHE B CA 1
ATOM 4862 C C . PHE B 1 291 ? -6.633 -4.887 5.922 1 97.19 291 PHE B C 1
ATOM 4864 O O . PHE B 1 291 ? -6.875 -6.078 6.109 1 97.19 291 PHE B O 1
ATOM 4871 N N . GLY B 1 292 ? -7.039 -3.908 6.766 1 93.62 292 GLY B N 1
ATOM 4872 C CA . GLY B 1 292 ? -7.871 -4.234 7.914 1 93.62 292 GLY B CA 1
ATOM 4873 C C . GLY B 1 292 ? -9.352 -4.18 7.613 1 93.62 292 GLY B C 1
ATOM 4874 O O . GLY B 1 292 ? -9.773 -4.398 6.473 1 93.62 292 GLY B O 1
ATOM 4875 N N . ASP B 1 293 ? -10.172 -3.977 8.695 1 91.94 293 ASP B N 1
ATOM 4876 C CA . ASP B 1 293 ? -11.617 -3.828 8.555 1 91.94 293 ASP B CA 1
ATOM 4877 C C . ASP B 1 293 ? -11.984 -2.436 8.047 1 91.94 293 ASP B C 1
ATOM 4879 O O . ASP B 1 293 ? -12.305 -1.545 8.836 1 91.94 293 ASP B O 1
ATOM 4883 N N . SER B 1 294 ? -12.008 -2.311 6.727 1 87.31 294 SER B N 1
ATOM 4884 C CA . SER B 1 294 ? -12.203 -1.01 6.09 1 87.31 294 SER B CA 1
ATOM 4885 C C . SER B 1 294 ? -13.602 -0.462 6.363 1 87.31 294 SER B C 1
ATOM 4887 O O . SER B 1 294 ? -13.797 0.754 6.387 1 87.31 294 SER B O 1
ATOM 4889 N N . GLU B 1 295 ? -14.516 -1.333 6.586 1 90.5 295 GLU B N 1
ATOM 4890 C CA . GLU B 1 295 ? -15.867 -0.878 6.918 1 90.5 295 GLU B CA 1
ATOM 4891 C C . GLU B 1 295 ? -15.906 -0.223 8.297 1 90.5 295 GLU B C 1
ATOM 4893 O O . GLU B 1 295 ? -16.484 0.851 8.461 1 90.5 295 GLU B O 1
ATOM 4898 N N . ALA B 1 296 ? -15.273 -0.855 9.227 1 91.25 296 ALA B N 1
ATOM 4899 C CA . ALA B 1 296 ? -15.211 -0.282 10.562 1 91.25 296 ALA B CA 1
ATOM 4900 C C . ALA B 1 296 ? -14.453 1.042 10.562 1 91.25 296 ALA B C 1
ATOM 4902 O O . ALA B 1 296 ? -14.828 1.98 11.266 1 91.25 296 ALA B O 1
ATOM 4903 N N . ALA B 1 297 ? -13.438 1.15 9.742 1 90.88 297 ALA B N 1
ATOM 4904 C CA . ALA B 1 297 ? -12.578 2.326 9.711 1 90.88 297 ALA B CA 1
ATOM 4905 C C . ALA B 1 297 ? -13.328 3.547 9.195 1 90.88 297 ALA B C 1
ATOM 4907 O O . ALA B 1 297 ? -13.008 4.684 9.547 1 90.88 297 ALA B O 1
ATOM 4908 N N . ARG B 1 298 ? -14.391 3.32 8.43 1 90.88 298 ARG B N 1
ATOM 4909 C CA . ARG B 1 298 ? -15.102 4.43 7.816 1 90.88 298 ARG B CA 1
ATOM 4910 C C . ARG B 1 298 ? -16.531 4.535 8.352 1 90.88 298 ARG B C 1
ATOM 4912 O O . ARG B 1 298 ? -17.328 5.332 7.859 1 90.88 298 ARG B O 1
ATOM 4919 N N . ALA B 1 299 ? -16.859 3.752 9.273 1 94.31 299 ALA B N 1
ATOM 4920 C CA . ALA B 1 299 ? -18.234 3.594 9.727 1 94.31 299 ALA B CA 1
ATOM 4921 C C . ALA B 1 299 ? -18.781 4.902 10.289 1 94.31 299 ALA B C 1
ATOM 4923 O O . ALA B 1 299 ? -20 5.148 10.242 1 94.31 299 ALA B O 1
ATOM 4924 N N . HIS B 1 300 ? -17.938 5.746 10.82 1 95.31 300 HIS B N 1
ATOM 4925 C CA . HIS B 1 300 ? -18.391 6.98 11.453 1 95.31 300 HIS B CA 1
ATOM 4926 C C . HIS B 1 300 ? -18.75 8.031 10.414 1 95.31 300 HIS B C 1
ATOM 4928 O O . HIS B 1 300 ? -19.391 9.047 10.742 1 95.31 300 HIS B O 1
ATOM 4934 N N . LEU B 1 301 ? -18.391 7.879 9.164 1 95.56 301 LEU B N 1
ATOM 4935 C CA . LEU B 1 301 ? -18.703 8.812 8.094 1 95.56 301 LEU B CA 1
ATOM 4936 C C . LEU B 1 301 ? -20.031 8.453 7.434 1 95.56 301 LEU B C 1
ATOM 4938 O O . LEU B 1 301 ? -20.281 7.281 7.137 1 95.56 301 LEU B O 1
ATOM 4942 N N . PRO B 1 302 ? -20.875 9.477 7.219 1 94.5 302 PRO B N 1
ATOM 4943 C CA . PRO B 1 302 ? -22.047 9.18 6.395 1 94.5 302 PRO B CA 1
ATOM 4944 C C . PRO B 1 302 ? -21.688 8.734 4.98 1 94.5 302 PRO B C 1
ATOM 4946 O O . PRO B 1 302 ? -20.672 9.18 4.43 1 94.5 302 PRO B O 1
ATOM 4949 N N . PRO B 1 303 ? -22.484 7.867 4.352 1 92.56 303 PRO B N 1
ATOM 4950 C CA . PRO B 1 303 ? -22.172 7.266 3.055 1 92.56 303 PRO B CA 1
ATOM 4951 C C . PRO B 1 303 ? -21.859 8.312 1.984 1 92.56 303 PRO B C 1
ATOM 4953 O O . PRO B 1 303 ? -20.969 8.094 1.146 1 92.56 303 PRO B O 1
ATOM 4956 N N . GLN B 1 304 ? -22.469 9.461 2.049 1 91.5 304 GLN B N 1
ATOM 4957 C CA . GLN B 1 304 ? -22.391 10.453 0.98 1 91.5 304 GLN B CA 1
ATOM 4958 C C . GLN B 1 304 ? -21.031 11.125 0.94 1 91.5 304 GLN B C 1
ATOM 4960 O O . GLN B 1 304 ? -20.656 11.734 -0.064 1 91.5 304 GLN B O 1
ATOM 4965 N N . VAL B 1 305 ? -20.219 11.016 2.023 1 94.19 305 VAL B N 1
ATOM 4966 C CA . VAL B 1 305 ? -18.969 11.75 2.055 1 94.19 305 VAL B CA 1
ATOM 4967 C C . VAL B 1 305 ? -17.797 10.773 2.219 1 94.19 305 VAL B C 1
ATOM 4969 O O . VAL B 1 305 ? -16.703 11.172 2.592 1 94.19 305 VAL B O 1
ATOM 4972 N N . ARG B 1 306 ? -17.984 9.5 2.029 1 93.94 306 ARG B N 1
ATOM 4973 C CA . ARG B 1 306 ? -16.938 8.5 2.225 1 93.94 306 ARG B CA 1
ATOM 4974 C C . ARG B 1 306 ? -15.938 8.516 1.071 1 93.94 306 ARG B C 1
ATOM 4976 O O . ARG B 1 306 ? -14.812 8.023 1.207 1 93.94 306 ARG B O 1
ATOM 4983 N N . GLY B 1 307 ? -16.391 9.008 -0.098 1 90.25 307 GLY B N 1
ATOM 4984 C CA . GLY B 1 307 ? -15.477 9.109 -1.227 1 90.25 307 GLY B CA 1
ATOM 4985 C C . GLY B 1 307 ? -14.852 7.781 -1.608 1 90.25 307 GLY B C 1
ATOM 4986 O O . GLY B 1 307 ? -15.555 6.789 -1.802 1 90.25 307 GLY B O 1
ATOM 4987 N N . ALA B 1 308 ? -13.5 7.762 -1.649 1 89.5 308 ALA B N 1
ATOM 4988 C CA . ALA B 1 308 ? -12.75 6.574 -2.041 1 89.5 308 ALA B CA 1
ATOM 4989 C C . ALA B 1 308 ? -12.891 5.469 -0.999 1 89.5 308 ALA B C 1
ATOM 4991 O O . ALA B 1 308 ? -12.625 4.297 -1.285 1 89.5 308 ALA B O 1
ATOM 4992 N N . TYR B 1 309 ? -13.273 5.852 0.219 1 92.81 309 TYR B N 1
ATOM 4993 C CA . TYR B 1 309 ? -13.453 4.863 1.276 1 92.81 309 TYR B CA 1
ATOM 4994 C C . TYR B 1 309 ? -14.805 4.172 1.147 1 92.81 309 TYR B C 1
ATOM 4996 O O . TYR B 1 309 ? -15.039 3.135 1.775 1 92.81 309 TYR B O 1
ATOM 5004 N N . GLY B 1 310 ? -15.68 4.836 0.364 1 92.56 310 GLY B N 1
ATOM 5005 C CA . GLY B 1 310 ? -17.016 4.297 0.2 1 92.56 310 GLY B CA 1
ATOM 5006 C C . GLY B 1 310 ? -17.141 3.332 -0.965 1 92.56 310 GLY B C 1
ATOM 5007 O O . GLY B 1 310 ? -16.156 2.689 -1.347 1 92.56 310 GLY B O 1
ATOM 5008 N N . GLU B 1 311 ? -18.391 3.215 -1.403 1 91.12 311 GLU B N 1
ATOM 5009 C CA . GLU B 1 311 ? -18.641 2.361 -2.559 1 91.12 311 GLU B CA 1
ATOM 5010 C C . GLU B 1 311 ? -17.938 2.889 -3.803 1 91.12 311 GLU B C 1
ATOM 5012 O O . GLU B 1 311 ? -18.031 4.074 -4.129 1 91.12 311 GLU B O 1
ATOM 5017 N N . LEU B 1 312 ? -17.25 2.043 -4.453 1 91.06 312 LEU B N 1
ATOM 5018 C CA . LEU B 1 312 ? -16.578 2.422 -5.695 1 91.06 312 LEU B CA 1
ATOM 5019 C C . LEU B 1 312 ? -17.484 2.162 -6.898 1 91.06 312 LEU B C 1
ATOM 5021 O O . LEU B 1 312 ? -17.312 1.169 -7.609 1 91.06 312 LEU B O 1
ATOM 5025 N N . THR B 1 313 ? -18.406 3.078 -7.152 1 92.25 313 THR B N 1
ATOM 5026 C CA . THR B 1 313 ? -19.234 3.008 -8.352 1 92.25 313 THR B CA 1
ATOM 5027 C C . THR B 1 313 ? -18.375 3.115 -9.609 1 92.25 313 THR B C 1
ATOM 5029 O O . THR B 1 313 ? -17.219 3.541 -9.547 1 92.25 313 THR B O 1
ATOM 5032 N N . PRO B 1 314 ? -18.891 2.697 -10.75 1 92.5 314 PRO B N 1
ATOM 5033 C CA . PRO B 1 314 ? -18.125 2.844 -11.992 1 92.5 314 PRO B CA 1
ATOM 5034 C C . PRO B 1 314 ? -17.641 4.273 -12.219 1 92.5 314 PRO B C 1
ATOM 5036 O O . PRO B 1 314 ? -16.516 4.477 -12.672 1 92.5 314 PRO B O 1
ATOM 5039 N N . GLU B 1 315 ? -18.453 5.242 -11.875 1 93.25 315 GLU B N 1
ATOM 5040 C CA . GLU B 1 315 ? -18.078 6.645 -12.055 1 93.25 315 GLU B CA 1
ATOM 5041 C C . GLU B 1 315 ? -16.953 7.043 -11.109 1 93.25 315 GLU B C 1
ATOM 5043 O O . GLU B 1 315 ? -16 7.711 -11.516 1 93.25 315 GLU B O 1
ATOM 5048 N N . ARG B 1 316 ? -17.031 6.703 -9.867 1 92.44 316 ARG B N 1
ATOM 5049 C CA . ARG B 1 316 ? -15.992 7.012 -8.891 1 92.44 316 ARG B CA 1
ATOM 5050 C C . ARG B 1 316 ? -14.68 6.312 -9.242 1 92.44 316 ARG B C 1
ATOM 5052 O O . ARG B 1 316 ? -13.602 6.906 -9.125 1 92.44 316 ARG B O 1
ATOM 5059 N N . LEU B 1 317 ? -14.82 5.039 -9.633 1 93.56 317 LEU B N 1
ATOM 5060 C CA . LEU B 1 317 ? -13.641 4.277 -10.031 1 93.56 317 LEU B CA 1
ATOM 5061 C C . LEU B 1 317 ? -12.922 4.953 -11.195 1 93.56 317 LEU B C 1
ATOM 5063 O O . LEU B 1 317 ? -11.703 5.086 -11.18 1 93.56 317 LEU B O 1
ATOM 5067 N N . LYS B 1 318 ? -13.703 5.355 -12.172 1 93.88 318 LYS B N 1
ATOM 5068 C CA . LYS B 1 318 ? -13.125 6.047 -13.32 1 93.88 318 LYS B CA 1
ATOM 5069 C C . LYS B 1 318 ? -12.406 7.32 -12.898 1 93.88 318 LYS B C 1
ATOM 5071 O O . LYS B 1 318 ? -11.297 7.594 -13.359 1 93.88 318 LYS B O 1
ATOM 5076 N N . ALA B 1 319 ? -13 8.102 -12.039 1 93.5 319 ALA B N 1
ATOM 5077 C CA . ALA B 1 319 ? -12.414 9.352 -11.562 1 93.5 319 ALA B CA 1
ATOM 5078 C C . ALA B 1 319 ? -11.125 9.094 -10.789 1 93.5 319 ALA B C 1
ATOM 5080 O O . ALA B 1 319 ? -10.125 9.789 -10.977 1 93.5 319 ALA B O 1
ATOM 5081 N N . LEU B 1 320 ? -11.172 8.109 -9.875 1 93.25 320 LEU B N 1
ATOM 5082 C CA . LEU B 1 320 ? -10.008 7.77 -9.07 1 93.25 320 LEU B CA 1
ATOM 5083 C C . LEU B 1 320 ? -8.867 7.277 -9.953 1 93.25 320 LEU B C 1
ATOM 5085 O O . LEU B 1 320 ? -7.711 7.664 -9.75 1 93.25 320 LEU B O 1
ATOM 5089 N N . LYS B 1 321 ? -9.156 6.398 -10.938 1 94.12 321 LYS B N 1
ATOM 5090 C CA . LYS B 1 321 ? -8.141 5.898 -11.852 1 94.12 321 LYS B CA 1
ATOM 5091 C C . LYS B 1 321 ? -7.492 7.039 -12.633 1 94.12 321 LYS B C 1
ATOM 5093 O O . LYS B 1 321 ? -6.273 7.07 -12.805 1 94.12 321 LYS B O 1
ATOM 5098 N N . ALA B 1 322 ? -8.32 8.008 -13.07 1 94.31 322 ALA B N 1
ATOM 5099 C CA . ALA B 1 322 ? -7.801 9.164 -13.805 1 94.31 322 ALA B CA 1
ATOM 5100 C C . ALA B 1 322 ? -6.867 9.992 -12.922 1 94.31 322 ALA B C 1
ATOM 5102 O O . ALA B 1 322 ? -5.816 10.445 -13.383 1 94.31 322 ALA B O 1
ATOM 5103 N N . GLU B 1 323 ? -7.242 10.234 -11.711 1 92.75 323 GLU B N 1
ATOM 5104 C CA . GLU B 1 323 ? -6.414 10.977 -10.766 1 92.75 323 GLU B CA 1
ATOM 5105 C C . GLU B 1 323 ? -5.066 10.289 -10.555 1 92.75 323 GLU B C 1
ATOM 5107 O O . GLU B 1 323 ? -4.023 10.945 -10.594 1 92.75 323 GLU B O 1
ATOM 5112 N N . ILE B 1 324 ? -5.086 8.977 -10.344 1 92.62 324 ILE B N 1
ATOM 5113 C CA . ILE B 1 324 ? -3.883 8.188 -10.094 1 92.62 324 ILE B CA 1
ATOM 5114 C C . ILE B 1 324 ? -2.992 8.195 -11.328 1 92.62 324 ILE B C 1
ATOM 5116 O O . ILE B 1 324 ? -1.787 8.438 -11.234 1 92.62 324 ILE B O 1
ATOM 5120 N N . ALA B 1 325 ? -3.641 8.016 -12.5 1 93.44 325 ALA B N 1
ATOM 5121 C CA . ALA B 1 325 ? -2.881 8.008 -13.742 1 93.44 325 ALA B CA 1
ATOM 5122 C C . ALA B 1 325 ? -2.166 9.336 -13.961 1 93.44 325 ALA B C 1
ATOM 5124 O O . ALA B 1 325 ? -1.006 9.367 -14.375 1 93.44 325 ALA B O 1
ATOM 5125 N N . ALA B 1 326 ? -2.803 10.422 -13.617 1 90.69 326 ALA B N 1
ATOM 5126 C CA . ALA B 1 326 ? -2.248 11.758 -13.812 1 90.69 326 ALA B CA 1
ATOM 5127 C C . ALA B 1 326 ? -1.045 11.984 -12.898 1 90.69 326 ALA B C 1
ATOM 5129 O O . ALA B 1 326 ? -0.116 12.711 -13.266 1 90.69 326 ALA B O 1
ATOM 5130 N N . ALA B 1 327 ? -1.033 11.336 -11.773 1 86.19 327 ALA B N 1
ATOM 5131 C CA . ALA B 1 327 ? 0.017 11.539 -10.781 1 86.19 327 ALA B CA 1
ATOM 5132 C C . ALA B 1 327 ? 1.287 10.781 -11.164 1 86.19 327 ALA B C 1
ATOM 5134 O O . ALA B 1 327 ? 2.363 11.055 -10.625 1 86.19 327 ALA B O 1
ATOM 5135 N N . PHE B 1 328 ? 1.225 9.859 -11.953 1 85.94 328 PHE B N 1
ATOM 5136 C CA . PHE B 1 328 ? 2.381 9.047 -12.312 1 85.94 328 PHE B CA 1
ATOM 5137 C C . PHE B 1 328 ? 2.867 9.398 -13.719 1 85.94 328 PHE B C 1
ATOM 5139 O O . PHE B 1 328 ? 3.701 8.688 -14.281 1 85.94 328 PHE B O 1
ATOM 5146 N N . LYS B 1 329 ? 2.318 10.43 -14.328 1 81.88 329 LYS B N 1
ATOM 5147 C CA . LYS B 1 329 ? 2.801 10.875 -15.625 1 81.88 329 LYS B CA 1
ATOM 5148 C C . LYS B 1 329 ? 4.055 11.734 -15.484 1 81.88 329 LYS B C 1
ATOM 5150 O O . LYS B 1 329 ? 4.215 12.445 -14.492 1 81.88 329 LYS B O 1
#

pLDDT: mean 95.2, std 4.45, range [64.19, 98.88]

Radius of gyration: 31.86 Å; Cα contacts (8 Å, |Δi|>4): 1396; chains: 2; bounding box: 48×96×65 Å

Foldseek 3Di:
DAAAAEDEPQDLVNVVVVQVVQGKYKYALLQVPFPLLVLQVVHPVSNLVVQVVQFPFFWAKKKKAAQVCQQEWDPDPVLQHTRIDIDTGTSVVCSCCLVPNDPRRMKMKGPFAFCCPGRVCRCVRGPRNNDDSVFTKTKMKIFFHKYAKWFAQWKKKKAWRHAKKKKKKFDLVCVVLQQFGDPVDPDPNTTGRDADPVDGDCVVRVSVVVRNVRIHMDMDHRSMMMIRGRRMIMMMGGDHRITMMMMTTDDPDDPLDDDPVVVVVVCCVPPVPDPPVSNVVVVVVCCACPVHDLCVSCVVPDQVPCQVSHDCDPVSSVVVVVVVVVVVD/DAAAAEDEPQDLVNVVVVQVVQGKYKYFLLQCPFPLLVLQVVHPVSNLVVQVVQFPFFWAKKKKAAQVCQQEWDPDPVLQHTRIDIDTGTSVVCSCCLVPNDPRNMKMKGPFAFCCPGRVCRCVRGPRPNDDSVFGKTKMKIFFHKYAKWFAQWKKKKAWRHAKKKKKKFDLVCVVLQQFGDQVDPDPNTTGRDADPVDGDCVVRVSVVVRNVRIHMDMDHRSMMMIRGRRMIMMMGGDHRITMMMMTTDDPDDPLDDDPVVVVVVCCVPPVPDDPVSNVVVVVVCCACPVHDLCVSCVVPDQVPCQVSHDCDPVSSVVVVVVVVVVVD

Organism: Asticcacaulis excentricus (strain ATCC 15261 / DSM 4724 / KCTC 12464 / NCIMB 9791 / VKM B-1370 / CB 48) (NCBI:txid573065)

Sequence (658 aa):
MTPVRTIEAVTAEAFTAVQAAAQPVVLKQLVADWPIVAAARQSDQAVTALLADLDAGLKVPLSILPPEANGLCHYDASLTGVNFRTTSQWLEDIWPRLLSPPADGSGYYVQSLPTEIYLPRFAEAHVMPLLPPQVQPRLWLGTDVATQTHYDLMRNIACVVAGRRRFTLFPPDQQANLYPGPDDFTPGGAPLSLPDIRTPDFARWPRLRAALDSAQVAELEPGDALYIPYGWWHQVQSLAPFNALINYWWNDADSARPLPRLAFKAALVALRDLPDEQKAVWRHMFDLFVFGDSEAARAHLPPQVRGAYGELTPERLKALKAEIAAAFKMTPVRTIEAVTAEAFTAVQAAAQPVVLKQLVADWPIVAAARQSDQAVTALLADLDAGLKVPLSILPPEANGLCHYDASLTGVNFRTTSQWLEDIWPRLLSPPADGSGYYVQSLPTEIYLPRFAEAHVMPLLPPQVQPRLWLGTDVATQTHYDLMRNIACVVAGRRRFTLFPPDQQANLYPGPDDFTPGGAPLSLPDIRTPDFARWPRLRAALDSAQVAELEPGDALYIPYGWWHQVQSLAPFNALINYWWNDADSARPLPRLAFKAALVALRDLPDEQKAVWRHMFDLFVFGDSEAARAHLPPQVRGAYGELTPERLKALKAEIAAAFK

Nearest PDB structures (foldseek):
  6mev-assembly7_G  TM=5.864E-01  e=7.104E-12  Homo sapiens
  8a82-assembly1_A  TM=6.590E-01  e=8.337E-11  Serratia plymuthica 4Rx13
  5fzi-assembly1_A  TM=5.576E-01  e=8.169E-06  Homo sapiens
  5fzb-assembly1_A  TM=5.776E-01  e=1.636E-05  Homo sapiens
  5fpl-assembly1_A  TM=5.270E-01  e=4.219E-05  Homo sapiens